Protein AF-0000000084706681 (afdb_homodimer)

Foldseek 3Di:
DVVVVLLVLLLVLLVVLLVLLVVQLVLQVQLLVQLLVVQVVLCVVVVPDDPLRLNVLCVVLSVQLNVLSVLSNVLSVPSDSVPLCPVLVSNVVSQVSNVVSLVVSLVSQVVSCVVVVPPPPPPPDPCSGSSVSSVVSCVVRHPGCLVSVVSSVSSCDSSVVDPDCDVVNVVVNCVSCVVVCVVVVVVVVVVVVVVPVVD/DVVVVLLVLLLVLLVVLLVLLVVQLVLQVQLLVQLLVVQVVLCVVVVPDDPLRLNVLCVVLSVQLNVLSVLSNVLSVPSDSVSLCPVLVSNVVSLVSNVVSLVVSLVSQVVSCVVCVPPPPPPPDPCSGSNVSSVVSCVVRHPGCLVSVVSSVSSCDSNVVDPDCDVVNVVVNCVSCVVVCVVVVVVVVVVVVVVPVVD

Solvent-accessible surface area (backbone atoms only — not comparable to full-atom values): 20755 Å² total; per-residue (Å²): 121,71,70,60,54,45,49,52,51,34,40,52,34,48,54,51,35,34,53,36,30,43,48,46,26,49,29,47,48,51,18,51,53,33,38,53,53,25,32,50,43,49,19,59,69,66,68,39,55,74,93,63,15,54,47,63,74,38,44,67,52,51,51,51,26,51,52,28,31,50,46,28,36,49,51,32,73,64,60,50,78,86,37,83,66,68,53,61,63,56,55,49,48,33,51,36,47,28,50,49,36,53,54,45,46,52,52,51,24,47,51,48,39,66,77,50,55,69,68,67,50,97,77,66,49,60,79,73,38,52,44,40,50,52,52,42,28,38,41,72,43,33,70,59,59,54,70,43,53,51,35,53,50,51,34,31,49,53,68,58,74,40,68,77,68,46,74,58,50,43,40,56,42,34,39,64,39,42,49,60,53,52,55,57,57,58,52,48,54,58,52,54,61,61,60,58,71,73,108,119,71,70,61,56,47,47,54,52,32,40,52,35,47,52,50,34,34,53,37,31,44,49,45,25,50,29,49,50,51,19,52,53,33,40,52,52,26,31,50,42,49,19,60,69,66,68,38,55,72,93,64,14,53,46,64,72,40,43,66,54,52,53,51,26,50,52,29,32,50,46,28,37,50,51,32,72,64,60,55,74,74,54,86,64,68,51,63,64,57,55,48,49,32,52,36,47,29,51,49,35,54,54,45,46,52,52,51,23,48,52,48,41,66,75,50,55,70,67,67,49,96,78,67,49,60,81,72,37,52,43,39,49,53,52,42,29,36,40,72,42,34,71,60,58,54,68,43,54,51,36,53,51,51,34,31,48,53,68,58,73,41,68,75,69,48,74,59,51,44,41,54,43,34,39,63,38,42,47,59,52,53,53,58,58,58,54,49,54,56,54,53,60,62,60,58,72,74,108

Nearest PDB structures (foldseek):
  3o1h-assembly1_A  TM=2.317E-01  e=1.584E+00  Vibrio parahaemolyticus
  3o1h-assembly1_A  TM=2.968E-01  e=1.774E+00  Vibrio parahaemolyticus
  4tql-assembly2_B  TM=2.679E-01  e=3.619E+00  synthetic construct

pLDDT: mean 76.23, std 22.4, range [23.12, 97.81]

Structure (mmCIF, N/CA/C/O backbone):
data_AF-0000000084706681-model_v1
#
loop_
_entity.id
_entity.type
_entity.pdbx_description
1 polymer 'Uncharacterized protein'
#
loop_
_atom_site.group_PDB
_atom_site.id
_atom_site.type_symbol
_atom_site.label_atom_id
_atom_site.label_alt_id
_atom_site.label_comp_id
_atom_site.label_asym_id
_atom_site.label_entity_id
_atom_site.label_seq_id
_atom_site.pdbx_PDB_ins_code
_atom_site.Cartn_x
_atom_site.Cartn_y
_atom_site.Cartn_z
_atom_site.occupancy
_atom_site.B_iso_or_equiv
_atom_site.auth_seq_id
_atom_site.auth_comp_id
_atom_site.auth_asym_id
_atom_site.auth_atom_id
_atom_site.pdbx_PDB_model_num
ATOM 1 N N . MET A 1 1 ? 9.305 -46.062 0.516 1 35.84 1 MET A N 1
ATOM 2 C CA . MET A 1 1 ? 9.391 -45.156 1.652 1 35.84 1 MET A CA 1
ATOM 3 C C . MET A 1 1 ? 9.508 -43.688 1.183 1 35.84 1 MET A C 1
ATOM 5 O O . MET A 1 1 ? 9.156 -42.781 1.916 1 35.84 1 MET A O 1
ATOM 9 N N . GLY A 1 2 ? 10.109 -43.312 0.008 1 41.91 2 GLY A N 1
ATOM 10 C CA . GLY A 1 2 ? 10.398 -42.031 -0.61 1 41.91 2 GLY A CA 1
ATOM 11 C C . GLY A 1 2 ? 9.156 -41.312 -1.104 1 41.91 2 GLY A C 1
ATOM 12 O O . GLY A 1 2 ? 9.047 -40.094 -0.995 1 41.91 2 GLY A O 1
ATOM 13 N N . LYS A 1 3 ? 8.234 -42.094 -1.686 1 51.38 3 LYS A N 1
ATOM 14 C CA . LYS A 1 3 ? 7.02 -41.562 -2.275 1 51.38 3 LYS A CA 1
ATOM 15 C C . LYS A 1 3 ? 6.09 -41 -1.2 1 51.38 3 LYS A C 1
ATOM 17 O O . LYS A 1 3 ? 5.457 -39.938 -1.398 1 51.38 3 LYS A O 1
ATOM 22 N N . SER A 1 4 ? 6.008 -41.75 0.007 1 52.41 4 SER A N 1
ATOM 23 C CA . SER A 1 4 ? 5.105 -41.375 1.102 1 52.41 4 SER A CA 1
ATOM 24 C C . SER A 1 4 ? 5.512 -40.062 1.747 1 52.41 4 SER A C 1
ATOM 26 O O . SER A 1 4 ? 4.652 -39.25 2.086 1 52.41 4 SER A O 1
ATOM 28 N N . PHE A 1 5 ? 6.836 -39.75 1.913 1 51.56 5 PHE A N 1
ATOM 29 C CA . PHE A 1 5 ? 7.359 -38.531 2.508 1 51.56 5 PHE A CA 1
ATOM 30 C C . PHE A 1 5 ? 7.043 -37.312 1.632 1 51.56 5 PHE A C 1
ATOM 32 O O . PHE A 1 5 ? 6.688 -36.25 2.139 1 51.56 5 PHE A O 1
ATOM 39 N N . ASN A 1 6 ? 6.969 -37.656 0.35 1 66.75 6 ASN A N 1
ATOM 40 C CA . ASN A 1 6 ? 6.691 -36.594 -0.593 1 66.75 6 ASN A CA 1
ATOM 41 C C . ASN A 1 6 ? 5.227 -36.156 -0.534 1 66.75 6 ASN A C 1
ATOM 43 O O . ASN A 1 6 ? 4.926 -34.969 -0.576 1 66.75 6 ASN A O 1
ATOM 47 N N . ASN A 1 7 ? 4.477 -37.219 -0.027 1 77.81 7 ASN A N 1
ATOM 48 C CA . ASN A 1 7 ? 3.053 -36.906 0.03 1 77.81 7 ASN A CA 1
ATOM 49 C C . ASN A 1 7 ? 2.707 -36.094 1.284 1 77.81 7 ASN A C 1
ATOM 51 O O . ASN A 1 7 ? 1.889 -35.188 1.233 1 77.81 7 ASN A O 1
ATOM 55 N N . ALA A 1 8 ? 3.467 -36.469 2.346 1 81.06 8 ALA A N 1
ATOM 56 C CA . ALA A 1 8 ? 3.201 -35.75 3.598 1 81.06 8 ALA A CA 1
ATOM 57 C C . ALA A 1 8 ? 3.639 -34.312 3.51 1 81.06 8 ALA A C 1
ATOM 59 O O . ALA A 1 8 ? 2.961 -33.406 4.027 1 81.06 8 ALA A O 1
ATOM 60 N N . VAL A 1 9 ? 4.719 -34.094 2.916 1 83.94 9 VAL A N 1
ATOM 61 C CA . VAL A 1 9 ? 5.234 -32.75 2.752 1 83.94 9 VAL A CA 1
ATOM 62 C C . VAL A 1 9 ? 4.293 -31.938 1.856 1 83.94 9 VAL A C 1
ATOM 64 O O . VAL A 1 9 ? 3.988 -30.781 2.148 1 83.94 9 VAL A O 1
ATOM 67 N N . VAL A 1 10 ? 3.865 -32.562 0.892 1 84.06 10 VAL A N 1
ATOM 68 C CA . VAL A 1 10 ? 2.951 -31.906 -0.032 1 84.06 10 VAL A CA 1
ATOM 69 C C . VAL A 1 10 ? 1.656 -31.547 0.693 1 84.06 10 VAL A C 1
ATOM 71 O O . VAL A 1 10 ? 1.162 -30.422 0.567 1 84.06 10 VAL A O 1
ATOM 74 N N . GLU A 1 11 ? 1.207 -32.469 1.479 1 85.75 11 GLU A N 1
ATOM 75 C CA . GLU A 1 11 ? -0.027 -32.219 2.217 1 85.75 11 GLU A CA 1
ATOM 76 C C . GLU A 1 11 ? 0.144 -31.078 3.203 1 85.75 11 GLU A C 1
ATOM 78 O O . GLU A 1 11 ? -0.771 -30.266 3.391 1 85.75 11 GLU A O 1
ATOM 83 N N . GLN A 1 12 ? 1.211 -31.016 3.793 1 88.81 12 GLN A N 1
ATOM 84 C CA . GLN A 1 12 ? 1.494 -29.938 4.73 1 88.81 12 GLN A CA 1
ATOM 85 C C . GLN A 1 12 ? 1.525 -28.578 4.023 1 88.81 12 GLN A C 1
ATOM 87 O O . GLN A 1 12 ? 0.963 -27.594 4.52 1 88.81 12 GLN A O 1
ATOM 92 N N . GLU A 1 13 ? 2.139 -28.547 2.9 1 89.94 13 GLU A N 1
ATOM 93 C CA . GLU A 1 13 ? 2.24 -27.297 2.16 1 89.94 13 GLU A CA 1
ATOM 94 C C . GLU A 1 13 ? 0.878 -26.859 1.634 1 89.94 13 GLU A C 1
ATOM 96 O O . GLU A 1 13 ? 0.584 -25.656 1.586 1 89.94 13 GLU A O 1
ATOM 101 N N . ILE A 1 14 ? 0.117 -27.766 1.335 1 89 14 ILE A N 1
ATOM 102 C CA . ILE A 1 14 ? -1.22 -27.453 0.838 1 89 14 ILE A CA 1
ATOM 103 C C . ILE A 1 14 ? -2.078 -26.906 1.975 1 89 14 ILE A C 1
ATOM 105 O O . ILE A 1 14 ? -2.861 -25.969 1.774 1 89 14 ILE A O 1
ATOM 109 N N . THR A 1 15 ? -1.912 -27.5 3.135 1 90.5 15 THR A N 1
ATOM 110 C CA . THR A 1 15 ? -2.637 -27 4.297 1 90.5 15 THR A CA 1
ATOM 111 C C . THR A 1 15 ? -2.254 -25.562 4.602 1 90.5 15 THR A C 1
ATOM 113 O O . THR A 1 15 ? -3.121 -24.719 4.867 1 90.5 15 THR A O 1
ATOM 116 N N . LYS A 1 16 ? -1.016 -25.25 4.516 1 91.88 16 LYS A N 1
ATOM 117 C CA . LYS A 1 16 ? -0.546 -23.891 4.727 1 91.88 16 LYS A CA 1
ATOM 118 C C . LYS A 1 16 ? -1.095 -22.938 3.66 1 91.88 16 LYS A C 1
ATOM 120 O O . LYS A 1 16 ? -1.438 -21.797 3.953 1 91.88 16 LYS A O 1
ATOM 125 N N . LEU A 1 17 ? -1.112 -23.438 2.459 1 93.56 17 LEU A N 1
ATOM 126 C CA . LEU A 1 17 ? -1.637 -22.641 1.365 1 93.56 17 LEU A CA 1
ATOM 127 C C . LEU A 1 17 ? -3.098 -22.266 1.609 1 93.56 17 LEU A C 1
ATOM 129 O O . LEU A 1 17 ? -3.488 -21.109 1.452 1 93.56 17 LEU A O 1
ATOM 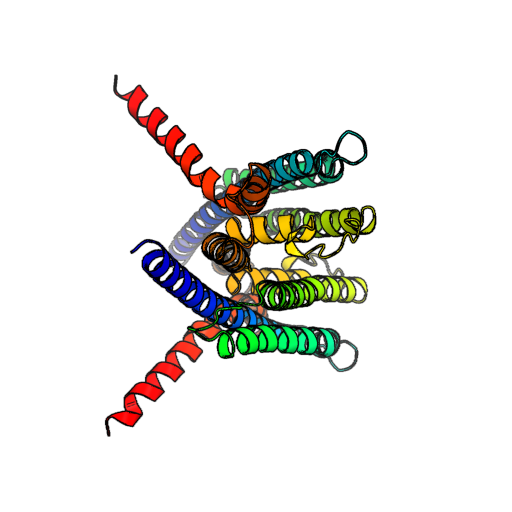133 N N . ARG A 1 18 ? -3.85 -23.25 2.02 1 92.88 18 ARG A N 1
ATOM 134 C CA . ARG A 1 18 ? -5.258 -23 2.316 1 92.88 18 ARG A CA 1
ATOM 135 C C . ARG A 1 18 ? -5.41 -21.953 3.416 1 92.88 18 ARG A C 1
ATOM 137 O O . ARG A 1 18 ? -6.219 -21.031 3.297 1 92.88 18 ARG A O 1
ATOM 144 N N . ALA A 1 19 ? -4.625 -22.078 4.422 1 94.56 19 ALA A N 1
ATOM 145 C CA . ALA A 1 19 ? -4.672 -21.125 5.527 1 94.56 19 ALA A CA 1
ATOM 146 C C . ALA A 1 19 ? -4.305 -19.719 5.059 1 94.56 19 ALA A C 1
ATOM 148 O O . ALA A 1 19 ? -4.941 -18.734 5.453 1 94.56 19 ALA A O 1
ATOM 149 N N . GLN A 1 20 ? -3.314 -19.641 4.203 1 94.5 20 GLN A N 1
ATOM 150 C CA . GLN A 1 20 ? -2.871 -18.344 3.709 1 94.5 20 GLN A CA 1
ATOM 151 C C . GLN A 1 20 ? -3.918 -17.719 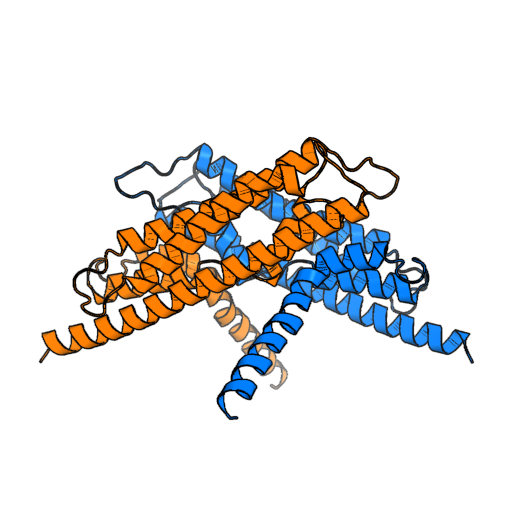2.789 1 94.5 20 GLN A C 1
ATOM 153 O O . GLN A 1 20 ? -4.09 -16.5 2.775 1 94.5 20 GLN A O 1
ATOM 158 N N . LEU A 1 21 ? -4.52 -18.562 2.029 1 95.62 21 LEU A N 1
ATOM 159 C CA . LEU A 1 21 ? -5.598 -18.078 1.176 1 95.62 21 LEU A CA 1
ATOM 160 C C . LEU A 1 21 ? -6.723 -17.469 2.012 1 95.62 21 LEU A C 1
ATOM 162 O O . LEU A 1 21 ? -7.199 -16.375 1.722 1 95.62 21 LEU A O 1
ATOM 166 N N . TYR A 1 22 ? -7.125 -18.156 3.039 1 96.06 22 TYR A N 1
ATOM 167 C CA . TYR A 1 22 ? -8.18 -17.656 3.916 1 96.06 22 TYR A CA 1
ATOM 168 C C . TYR A 1 22 ? -7.754 -16.359 4.598 1 96.06 22 TYR A C 1
ATOM 170 O O . TYR A 1 22 ? -8.523 -15.398 4.656 1 96.06 22 TYR A O 1
ATOM 178 N N . GLN A 1 23 ? -6.551 -16.375 5.062 1 96 23 GLN A N 1
ATOM 179 C CA . GLN A 1 23 ? -6.055 -15.188 5.754 1 96 23 GLN A CA 1
ATOM 180 C C . GLN A 1 23 ? -5.98 -13.992 4.812 1 96 23 GLN A C 1
ATOM 182 O O . GLN A 1 23 ? -6.387 -12.883 5.176 1 96 23 GLN A O 1
ATOM 187 N N . SER A 1 24 ? -5.441 -14.211 3.617 1 95.81 24 SER A N 1
ATOM 188 C CA . SER A 1 24 ? -5.352 -13.133 2.635 1 95.81 24 SER A CA 1
ATOM 189 C C . SER A 1 24 ? -6.734 -12.609 2.27 1 95.81 24 SER A C 1
ATOM 191 O O . SER A 1 24 ? -6.934 -11.398 2.156 1 95.81 24 SER A O 1
ATOM 193 N N . ALA A 1 25 ? -7.637 -13.523 2.066 1 96.69 25 ALA A N 1
ATOM 194 C CA . ALA A 1 25 ? -9.008 -13.117 1.749 1 96.69 25 ALA A CA 1
ATOM 195 C C . ALA A 1 25 ? -9.617 -12.32 2.893 1 96.69 25 ALA A C 1
ATOM 197 O O . ALA A 1 25 ? -10.266 -11.297 2.664 1 96.69 25 ALA A O 1
ATOM 198 N N . HIS A 1 26 ? -9.414 -12.805 4.098 1 96.19 26 HIS A N 1
ATOM 199 C CA . HIS A 1 26 ? -9.953 -12.133 5.273 1 96.19 26 HIS A CA 1
ATOM 200 C C . HIS A 1 26 ? -9.383 -10.727 5.414 1 96.19 26 HIS A C 1
ATOM 202 O O . HIS A 1 26 ? -10.133 -9.766 5.59 1 96.19 26 HIS A O 1
ATOM 208 N N . ASP A 1 27 ? -8.078 -10.609 5.332 1 95.38 27 ASP A N 1
ATOM 209 C CA . ASP A 1 27 ? -7.43 -9.305 5.453 1 95.38 27 ASP A CA 1
ATOM 210 C C . ASP A 1 27 ? -7.918 -8.352 4.367 1 95.38 27 ASP A C 1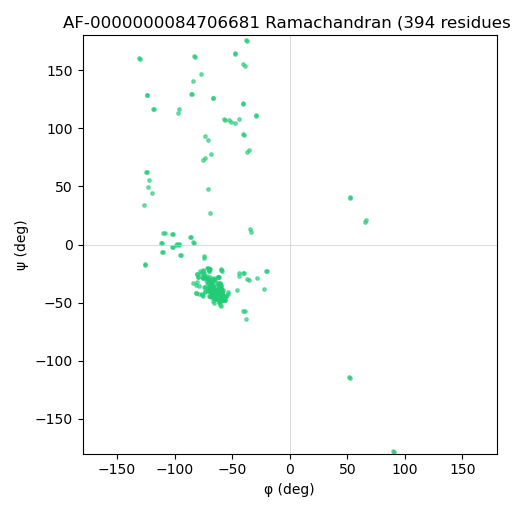
ATOM 212 O O . ASP A 1 27 ? -8.203 -7.184 4.641 1 95.38 27 ASP A O 1
ATOM 216 N N . ALA A 1 28 ? -7.977 -8.836 3.143 1 96.44 28 ALA A N 1
ATOM 217 C CA . ALA A 1 28 ? -8.422 -8 2.025 1 96.44 28 ALA A CA 1
ATOM 218 C C . ALA A 1 28 ? -9.867 -7.547 2.221 1 96.44 28 ALA A C 1
ATOM 220 O O . ALA A 1 28 ? -10.195 -6.391 1.963 1 96.44 28 ALA A O 1
ATOM 221 N N . MET A 1 29 ? -10.695 -8.453 2.711 1 97 29 MET A N 1
ATOM 222 C CA . MET A 1 29 ? -12.094 -8.094 2.934 1 97 29 MET A CA 1
ATOM 223 C C . MET A 1 29 ? -12.219 -7.055 4.043 1 97 29 MET A C 1
ATOM 225 O O . MET A 1 29 ? -13.031 -6.133 3.949 1 97 29 MET A O 1
ATOM 229 N N . THR A 1 30 ? -11.445 -7.219 5.07 1 95.38 30 THR A N 1
ATOM 230 C CA . THR A 1 30 ? -11.438 -6.25 6.16 1 95.38 30 THR A CA 1
ATOM 231 C C . THR A 1 30 ? -11.016 -4.871 5.656 1 95.38 30 THR A C 1
ATOM 233 O O . THR A 1 30 ? -11.602 -3.859 6.047 1 95.38 30 THR A O 1
ATOM 236 N N . TYR A 1 31 ? -10.023 -4.875 4.812 1 95.62 31 TYR A N 1
ATOM 237 C CA . TYR A 1 31 ? -9.602 -3.637 4.172 1 95.62 31 TYR A CA 1
ATOM 238 C C . TYR A 1 31 ? -10.742 -3.018 3.371 1 95.62 31 TYR A C 1
ATOM 240 O O . TYR A 1 31 ? -11.016 -1.822 3.494 1 95.62 31 TYR A O 1
ATOM 248 N N . LEU A 1 32 ? -11.422 -3.773 2.586 1 97.38 32 LEU A N 1
ATOM 249 C CA . LEU A 1 32 ? -12.484 -3.254 1.737 1 97.38 32 LEU A CA 1
ATOM 250 C C . LEU A 1 32 ? -13.633 -2.709 2.578 1 97.38 32 LEU A C 1
ATOM 252 O O . LEU A 1 32 ? -14.211 -1.667 2.252 1 97.38 32 LEU A O 1
ATOM 256 N N . ASP A 1 33 ? -13.953 -3.379 3.621 1 95.69 33 ASP A N 1
ATOM 257 C CA . ASP A 1 33 ? -15 -2.908 4.52 1 95.69 33 ASP A CA 1
ATOM 258 C C . ASP A 1 33 ? -14.602 -1.595 5.191 1 95.69 33 ASP A C 1
ATOM 260 O O . ASP A 1 33 ? -15.406 -0.664 5.273 1 95.69 33 ASP A O 1
ATOM 264 N N . ALA A 1 34 ? -13.383 -1.569 5.645 1 93.19 34 ALA A N 1
ATOM 265 C CA . ALA A 1 34 ? -12.875 -0.343 6.25 1 93.19 34 ALA A CA 1
ATOM 266 C C . ALA A 1 34 ? -12.898 0.815 5.258 1 93.19 34 ALA A C 1
ATOM 268 O O . ALA A 1 34 ? -13.266 1.937 5.613 1 93.19 34 ALA A O 1
ATOM 269 N N . LEU A 1 35 ? -12.461 0.541 4.047 1 95.88 35 LEU A N 1
ATOM 270 C CA . LEU A 1 35 ? -12.445 1.571 3.012 1 95.88 35 LEU A CA 1
ATOM 271 C C . LEU A 1 35 ? -13.852 2.082 2.734 1 95.88 35 LEU A C 1
ATOM 273 O O . LEU A 1 35 ? -14.07 3.293 2.66 1 95.88 35 LEU A O 1
ATOM 277 N N . LYS A 1 36 ? -14.766 1.206 2.59 1 95.38 36 LYS A N 1
ATOM 278 C CA . LYS A 1 36 ? -16.141 1.603 2.346 1 95.38 36 LYS A CA 1
ATOM 279 C C . LYS A 1 36 ? -16.656 2.525 3.447 1 95.38 36 LYS A C 1
ATOM 281 O O . LYS A 1 36 ? -17.281 3.553 3.166 1 95.38 36 LYS A O 1
ATOM 286 N N . HIS A 1 37 ? -16.406 2.184 4.641 1 93.69 37 HIS A N 1
ATOM 287 C CA . HIS A 1 37 ? -16.797 3.021 5.766 1 93.69 37 HIS A CA 1
ATOM 288 C C . HIS A 1 37 ? -16.125 4.387 5.703 1 93.69 37 HIS A C 1
ATOM 290 O O . HIS A 1 37 ? -16.766 5.406 5.992 1 93.69 37 HIS A O 1
ATOM 296 N N . GLY A 1 38 ? -14.875 4.32 5.363 1 91.25 38 GLY A N 1
ATOM 297 C CA . GLY A 1 38 ? -14.148 5.574 5.223 1 91.25 38 GLY A CA 1
ATOM 298 C C . GLY A 1 38 ? -14.711 6.477 4.141 1 91.25 38 GLY A C 1
ATOM 299 O O . GLY A 1 38 ? -14.758 7.695 4.305 1 91.25 38 GLY A O 1
ATOM 300 N N . LEU A 1 39 ? -15.125 5.898 3.08 1 94.19 39 LEU A N 1
ATOM 301 C CA . LEU A 1 39 ? -15.703 6.668 1.981 1 94.19 39 LEU A CA 1
ATOM 302 C C . LEU A 1 39 ? -17.031 7.297 2.395 1 94.19 39 LEU A C 1
ATOM 304 O O . LEU A 1 39 ? -17.297 8.453 2.07 1 94.19 39 LEU A O 1
ATOM 308 N N . VAL A 1 40 ? -17.797 6.586 3.1 1 92.31 40 VAL A N 1
ATOM 309 C CA . VAL A 1 40 ? -19.062 7.105 3.604 1 92.31 40 VAL A CA 1
ATOM 310 C C . VAL A 1 40 ? -18.797 8.281 4.547 1 92.31 40 VAL A C 1
ATOM 312 O O . VAL A 1 40 ? -19.469 9.32 4.453 1 92.31 40 VAL A O 1
ATOM 315 N N . ALA A 1 41 ? -17.859 8.102 5.41 1 88.62 41 ALA A N 1
ATOM 316 C CA . ALA A 1 41 ? -17.5 9.172 6.332 1 88.62 41 ALA A CA 1
ATOM 317 C C . ALA A 1 41 ? -17 10.406 5.574 1 88.62 41 ALA A C 1
ATOM 319 O O . ALA A 1 41 ? -17.297 11.539 5.953 1 88.62 41 ALA A O 1
ATOM 320 N N . TYR A 1 42 ? -16.203 10.133 4.566 1 87.12 42 TYR A N 1
ATOM 321 C CA . TYR A 1 42 ? -15.703 11.211 3.723 1 87.12 42 TYR A CA 1
ATOM 322 C C . TYR A 1 42 ? -16.844 11.992 3.098 1 87.12 42 TYR A C 1
ATOM 324 O O . TYR A 1 42 ? -16.844 13.227 3.115 1 87.12 42 TYR A O 1
ATOM 332 N N . ASP A 1 43 ? -17.812 11.367 2.572 1 90.19 43 ASP A N 1
ATOM 333 C CA . ASP A 1 43 ? -18.984 12 1.991 1 90.19 43 ASP A CA 1
ATOM 334 C C . ASP A 1 43 ? -19.719 12.852 3.027 1 90.19 43 ASP A C 1
ATOM 336 O O . ASP A 1 43 ? -20.125 13.977 2.736 1 90.19 43 ASP A O 1
ATOM 340 N N . ARG A 1 44 ? -19.859 12.344 4.16 1 85.94 44 ARG A N 1
ATOM 341 C CA . ARG A 1 44 ? -20.547 13.055 5.23 1 85.94 44 ARG A CA 1
ATOM 342 C C . ARG A 1 44 ? -19.781 14.305 5.648 1 85.94 44 ARG A C 1
ATOM 344 O O . ARG A 1 44 ? -20.375 15.375 5.789 1 85.94 44 ARG A O 1
ATOM 351 N N . LEU A 1 45 ? -18.562 14.125 5.797 1 82.06 45 LEU A N 1
ATOM 352 C CA . LEU A 1 45 ? -17.703 15.227 6.23 1 82.06 45 LEU A CA 1
ATOM 353 C C . LEU A 1 45 ? -17.75 16.375 5.238 1 82.06 45 LEU A C 1
ATOM 355 O O . LEU A 1 45 ? -17.766 17.547 5.637 1 82.06 45 LEU A O 1
ATOM 359 N N . HIS A 1 46 ? -17.75 16.031 4.023 1 83.62 46 HIS A N 1
ATOM 360 C CA . HIS A 1 46 ? -17.656 17.062 2.99 1 83.62 46 HIS A CA 1
ATOM 361 C C . HIS A 1 46 ? -19.016 17.344 2.365 1 83.62 46 HIS A C 1
ATOM 363 O O . HIS A 1 46 ? -19.125 18.078 1.379 1 83.62 46 HIS A O 1
ATOM 369 N N . HIS A 1 47 ? -20.031 16.766 2.977 1 86.25 47 HIS A N 1
ATOM 370 C CA . HIS A 1 47 ? -21.406 16.969 2.557 1 86.25 47 HIS A CA 1
ATOM 371 C C . HIS A 1 47 ? -21.578 16.688 1.065 1 86.25 47 HIS A C 1
ATOM 373 O O . HIS A 1 47 ? -22.188 17.484 0.347 1 86.25 47 HIS A O 1
ATOM 379 N N . LEU A 1 48 ? -20.891 15.625 0.669 1 86.62 48 LEU A N 1
ATOM 380 C CA . LEU A 1 48 ? -20.984 15.234 -0.732 1 86.62 48 LEU A CA 1
ATOM 381 C C . LEU A 1 48 ? -22.188 14.344 -0.972 1 86.62 48 LEU A C 1
ATOM 383 O O . LEU A 1 48 ? -22.453 13.414 -0.199 1 86.62 48 LEU A O 1
ATOM 387 N N . HIS A 1 49 ? -22.938 14.766 -2.008 1 85.31 49 HIS A N 1
ATOM 388 C CA . HIS A 1 49 ? -24.141 14 -2.322 1 85.31 49 HIS A CA 1
ATOM 389 C C . HIS A 1 49 ? -24.203 13.656 -3.807 1 85.31 49 HIS A C 1
ATOM 391 O O . HIS A 1 49 ? -23.531 14.297 -4.625 1 85.31 49 HIS A O 1
ATOM 397 N N . HIS A 1 50 ? -24.969 12.656 -4.133 1 82.56 50 HIS A N 1
ATOM 398 C CA . HIS A 1 50 ? -25.312 12.219 -5.48 1 82.56 50 HIS A CA 1
ATOM 399 C C . HIS A 1 50 ? -24.062 12 -6.328 1 82.56 50 HIS A C 1
ATOM 401 O O . HIS A 1 50 ? -23.203 11.195 -5.973 1 82.56 50 HIS A O 1
ATOM 407 N N . SER A 1 51 ? -23.953 12.883 -7.395 1 76.88 51 SER A N 1
ATOM 408 C CA . SER A 1 51 ? -22.906 12.641 -8.391 1 76.88 51 SER A CA 1
ATOM 409 C C . SER A 1 51 ? -21.531 13.008 -7.852 1 76.88 51 SER A C 1
ATOM 411 O O . SER A 1 51 ? -20.516 12.578 -8.398 1 76.88 51 SER A O 1
ATOM 413 N N . LYS A 1 52 ? -21.453 13.648 -6.715 1 84.19 52 LYS A N 1
ATOM 414 C CA . LYS A 1 52 ? -20.156 14.039 -6.18 1 84.19 52 LYS A CA 1
ATOM 415 C C . LYS A 1 52 ? -19.719 13.102 -5.059 1 84.19 52 LYS A C 1
ATOM 417 O O . LYS A 1 52 ? -18.609 13.219 -4.547 1 84.19 52 LYS A O 1
ATOM 422 N N . SER A 1 53 ? -20.594 12.188 -4.77 1 91.5 53 SER A N 1
ATOM 423 C CA . SER A 1 53 ? -20.312 11.234 -3.701 1 91.5 53 SER A CA 1
ATOM 424 C C . SER A 1 53 ? -19.156 10.32 -4.074 1 91.5 53 SER A C 1
ATOM 426 O O . SER A 1 53 ? -19.188 9.633 -5.098 1 91.5 53 SER A O 1
ATOM 428 N N . VAL A 1 54 ? -18.188 10.312 -3.18 1 94.31 54 VAL A N 1
ATOM 429 C CA . VAL A 1 54 ? -17.047 9.43 -3.42 1 94.31 54 VAL A CA 1
ATOM 430 C C . VAL A 1 54 ? -17.484 7.973 -3.314 1 94.31 54 VAL A C 1
ATOM 4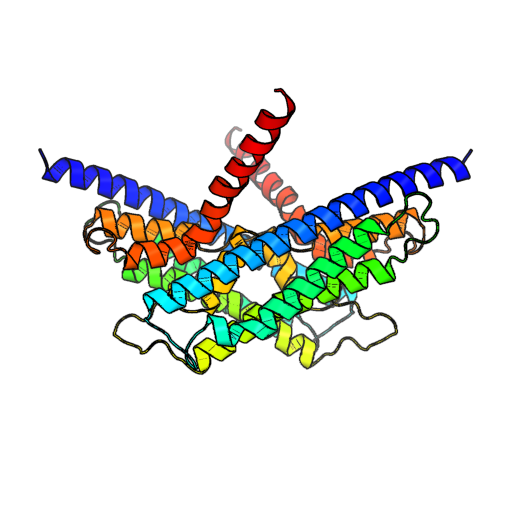32 O O . VAL A 1 54 ? -16.969 7.109 -4.027 1 94.31 54 VAL A O 1
ATOM 435 N N . THR A 1 55 ? -18.469 7.68 -2.451 1 94.5 55 THR A N 1
ATOM 436 C CA . THR A 1 55 ? -18.984 6.324 -2.299 1 94.5 55 THR A CA 1
ATOM 437 C C . THR A 1 55 ? -19.578 5.824 -3.613 1 94.5 55 THR A C 1
ATOM 439 O O . THR A 1 55 ? -19.328 4.688 -4.02 1 94.5 55 THR A O 1
ATOM 442 N N . VAL A 1 56 ? -20.328 6.688 -4.227 1 94.88 56 VAL A N 1
ATOM 443 C CA . VAL A 1 56 ? -20.938 6.316 -5.5 1 94.88 56 VAL A CA 1
ATOM 444 C C . VAL A 1 56 ? -19.844 6.129 -6.555 1 94.88 56 VAL A C 1
ATOM 446 O O . VAL A 1 56 ? -19.875 5.168 -7.324 1 94.88 56 VAL A O 1
ATOM 449 N N . PHE A 1 57 ? -18.844 7.02 -6.586 1 94.88 57 PHE A N 1
ATOM 450 C CA . PHE A 1 57 ? -17.75 6.973 -7.551 1 94.88 57 PHE A CA 1
ATOM 451 C C . PHE A 1 57 ? -16.953 5.68 -7.414 1 94.88 57 PHE A C 1
ATOM 453 O O . PHE A 1 57 ? -16.453 5.148 -8.406 1 94.88 57 PHE A O 1
ATOM 460 N N . PHE A 1 58 ? -16.922 5.066 -6.184 1 96.25 58 PHE A N 1
ATOM 461 C CA . PHE A 1 58 ? -16.109 3.896 -5.871 1 96.25 58 PHE A CA 1
ATOM 462 C C . PHE A 1 58 ? -16.938 2.617 -6.023 1 96.25 58 PHE A C 1
ATOM 464 O O . PHE A 1 58 ? -16.391 1.514 -5.945 1 96.25 58 PHE A O 1
ATOM 471 N N . SER A 1 59 ? -18.219 2.672 -6.207 1 95.69 59 SER A N 1
ATOM 472 C CA . SER A 1 59 ? -19.125 1.542 -6.066 1 95.69 59 SER A CA 1
ATOM 473 C C . SER A 1 59 ? -18.719 0.38 -6.961 1 95.69 59 SER A C 1
ATOM 475 O O . SER A 1 59 ? -18.547 -0.748 -6.488 1 95.69 59 SER A O 1
ATOM 477 N N . ASP A 1 60 ? -18.438 0.668 -8.25 1 95.62 60 ASP A N 1
ATOM 478 C CA . ASP A 1 60 ? -18.062 -0.39 -9.18 1 95.62 60 ASP A CA 1
ATOM 479 C C . ASP A 1 60 ? -16.719 -1.011 -8.797 1 95.62 60 ASP A C 1
ATOM 481 O O . ASP A 1 60 ? -16.562 -2.232 -8.828 1 95.62 60 ASP A O 1
ATOM 485 N N . GLY A 1 61 ? -15.758 -0.132 -8.492 1 96.38 61 GLY A N 1
ATOM 486 C CA . GLY A 1 61 ? -14.453 -0.627 -8.094 1 96.38 61 GLY A CA 1
ATOM 487 C C . GLY A 1 61 ? -14.5 -1.495 -6.848 1 96.38 61 GLY A C 1
ATOM 488 O O . GLY A 1 61 ? -13.836 -2.535 -6.785 1 96.38 61 GLY A O 1
ATOM 489 N N . LEU A 1 62 ? -15.281 -1.111 -5.863 1 97.56 62 LEU A N 1
ATOM 490 C CA . LEU A 1 62 ? -15.406 -1.865 -4.621 1 97.56 62 LEU A CA 1
ATOM 491 C C . LEU A 1 62 ? -16.078 -3.207 -4.863 1 97.56 62 LEU A C 1
ATOM 493 O O . LEU A 1 62 ? -15.672 -4.227 -4.309 1 97.56 62 LEU A O 1
ATOM 497 N N . ASP A 1 63 ? -17.109 -3.238 -5.672 1 97.44 63 ASP A N 1
ATOM 498 C CA . ASP A 1 63 ? -17.812 -4.484 -5.98 1 97.44 63 ASP A CA 1
ATOM 499 C C . ASP A 1 63 ? -16.891 -5.461 -6.707 1 97.44 63 ASP A C 1
ATOM 501 O O . ASP A 1 63 ? -16.828 -6.645 -6.363 1 97.44 63 ASP A O 1
ATOM 505 N N . HIS A 1 64 ? -16.141 -4.934 -7.668 1 97.19 64 HIS A N 1
ATOM 506 C CA . HIS A 1 64 ? -15.195 -5.777 -8.383 1 97.19 64 HIS A CA 1
ATOM 507 C C . HIS A 1 64 ? -14.141 -6.344 -7.445 1 97.19 64 HIS A C 1
ATOM 509 O O . HIS A 1 64 ? -13.781 -7.52 -7.539 1 97.19 64 HIS A O 1
ATOM 515 N N . ALA A 1 65 ? -13.656 -5.496 -6.59 1 97.81 65 ALA A N 1
ATOM 516 C CA . ALA A 1 65 ? -12.656 -5.945 -5.633 1 97.81 65 ALA A CA 1
ATOM 517 C C . ALA A 1 65 ? -13.219 -7.008 -4.699 1 97.81 65 ALA A C 1
ATOM 519 O O . ALA A 1 65 ? -12.578 -8.023 -4.438 1 97.81 65 ALA A O 1
ATOM 520 N N . LYS A 1 66 ? -14.398 -6.801 -4.203 1 97.81 66 LYS A N 1
ATOM 521 C CA . LYS A 1 66 ? -15.039 -7.766 -3.314 1 97.81 66 LYS A CA 1
ATOM 522 C C . LYS A 1 66 ? -15.227 -9.109 -4.004 1 97.81 66 LYS A C 1
ATOM 524 O O . LYS A 1 66 ? -14.992 -10.164 -3.406 1 97.81 66 LYS A O 1
ATOM 529 N N . ASP A 1 67 ? -15.633 -9.102 -5.238 1 97.75 67 ASP A N 1
ATOM 530 C CA . ASP A 1 67 ? -15.828 -10.344 -5.992 1 97.75 67 ASP A CA 1
ATOM 531 C C . ASP A 1 67 ? -14.508 -11.094 -6.152 1 97.75 67 ASP A C 1
ATOM 533 O O . ASP A 1 67 ? -14.469 -12.32 -6.016 1 97.75 67 ASP A O 1
ATOM 537 N N . ALA A 1 68 ? -13.484 -10.336 -6.484 1 96.88 68 ALA A N 1
ATOM 538 C CA . ALA A 1 68 ? -12.188 -10.977 -6.633 1 96.88 68 ALA A CA 1
ATOM 539 C C . ALA A 1 68 ? -11.727 -11.602 -5.316 1 96.88 68 ALA A C 1
ATOM 541 O O . ALA A 1 68 ? -11.141 -12.688 -5.309 1 96.88 68 ALA A O 1
ATOM 542 N N . VAL A 1 69 ? -11.961 -10.969 -4.188 1 97.5 69 VAL A N 1
ATOM 543 C CA . VAL A 1 69 ? -11.57 -11.477 -2.877 1 97.5 69 VAL A CA 1
ATOM 544 C C . VAL A 1 69 ? -12.406 -12.703 -2.531 1 97.5 69 VAL A C 1
ATOM 546 O O . VAL A 1 69 ? -11.891 -13.68 -1.973 1 97.5 69 VAL A O 1
ATOM 549 N N . LYS A 1 70 ? -13.68 -12.719 -2.834 1 97.06 70 LYS A N 1
ATOM 550 C CA . LYS A 1 70 ? -14.523 -13.891 -2.648 1 97.06 70 LYS A CA 1
ATOM 551 C C . LYS A 1 70 ? -14 -15.078 -3.453 1 97.06 70 LYS A C 1
ATOM 553 O O . LYS A 1 70 ? -14.07 -16.219 -3.002 1 97.06 70 LYS A O 1
ATOM 558 N N . ALA A 1 71 ? -13.508 -14.742 -4.641 1 95.31 71 ALA A N 1
ATOM 559 C CA . ALA A 1 71 ? -12.938 -15.805 -5.465 1 95.31 71 ALA A CA 1
ATOM 560 C C . ALA A 1 71 ? -11.727 -16.438 -4.777 1 95.31 71 ALA A C 1
ATOM 562 O O . ALA A 1 71 ? -11.516 -17.656 -4.879 1 95.31 71 ALA A O 1
ATOM 563 N N . LEU A 1 72 ? -10.914 -15.617 -4.098 1 94.62 72 LEU A N 1
ATOM 564 C CA . LEU A 1 72 ? -9.797 -16.141 -3.324 1 94.62 72 LEU A CA 1
ATOM 565 C C . LEU A 1 72 ? -10.281 -17.141 -2.275 1 94.62 72 LEU A C 1
ATOM 567 O O . LEU A 1 72 ? -9.695 -18.219 -2.125 1 94.62 72 LEU A O 1
ATOM 571 N N . LYS A 1 73 ? -11.273 -16.766 -1.562 1 94.38 73 LYS A N 1
ATOM 572 C CA . LYS A 1 73 ? -11.852 -17.641 -0.541 1 94.38 73 LYS A CA 1
ATOM 573 C C . LYS A 1 73 ? -12.406 -18.922 -1.158 1 94.38 73 LYS A C 1
ATOM 575 O O . LYS A 1 73 ? -12.258 -20 -0.594 1 94.38 73 LYS A O 1
ATOM 580 N N . HIS A 1 74 ? -13.039 -18.781 -2.279 1 93.56 74 HIS A N 1
ATOM 581 C CA . HIS A 1 74 ? -13.602 -19.938 -2.979 1 93.56 74 HIS A CA 1
ATOM 582 C C . HIS A 1 74 ? -12.516 -20.938 -3.352 1 93.56 74 HIS A C 1
ATOM 584 O O . HIS A 1 74 ? -12.703 -22.156 -3.197 1 93.56 74 HIS A O 1
ATOM 590 N N . VAL A 1 75 ? -11.422 -20.406 -3.873 1 92 75 VAL A N 1
ATOM 591 C CA . VAL A 1 75 ? -10.297 -21.281 -4.215 1 92 75 VAL A CA 1
ATOM 592 C C . VAL A 1 75 ? -9.82 -22.016 -2.965 1 92 75 VAL A C 1
ATOM 594 O O . VAL A 1 75 ? -9.523 -23.203 -3.016 1 92 75 VAL A O 1
ATOM 597 N N . ALA A 1 76 ? -9.734 -21.312 -1.828 1 90.94 76 ALA A N 1
ATOM 598 C CA . ALA A 1 76 ? -9.328 -21.938 -0.571 1 90.94 76 ALA A CA 1
ATOM 599 C C . ALA A 1 76 ? -10.25 -23.094 -0.201 1 90.94 76 ALA A C 1
ATOM 601 O O . ALA A 1 76 ? -9.797 -24.141 0.254 1 90.94 76 ALA A O 1
ATOM 602 N N . ASP A 1 77 ? -11.531 -22.938 -0.43 1 90.19 77 ASP A N 1
ATOM 603 C CA . ASP A 1 77 ? -12.547 -23.922 -0.079 1 90.19 77 ASP A CA 1
ATOM 604 C C . ASP A 1 77 ? -12.445 -25.156 -0.977 1 90.19 77 ASP A C 1
ATOM 606 O O . ASP A 1 77 ? -12.875 -26.25 -0.594 1 90.19 77 ASP A O 1
ATOM 610 N N . HIS A 1 78 ? -11.844 -25 -2.098 1 87 78 HIS A N 1
ATOM 611 C CA . HIS A 1 78 ? -11.875 -26.094 -3.057 1 87 78 HIS A CA 1
ATOM 612 C C . HIS A 1 78 ? -10.5 -26.75 -3.201 1 87 78 HIS A C 1
ATOM 614 O O . HIS A 1 78 ? -10.328 -27.672 -3.988 1 87 78 HIS A O 1
ATOM 620 N N . ILE A 1 79 ? -9.555 -26.078 -2.506 1 80.5 79 ILE A N 1
ATOM 621 C CA . ILE A 1 79 ? -8.258 -26.75 -2.475 1 80.5 79 ILE A CA 1
ATOM 622 C C . ILE A 1 79 ? -8.328 -27.953 -1.542 1 80.5 79 ILE A C 1
ATOM 624 O O . ILE A 1 79 ? -8.766 -27.828 -0.395 1 80.5 79 ILE A O 1
ATOM 628 N N . HIS A 1 80 ? -8.625 -29.188 -2.021 1 65.56 80 HIS A N 1
ATOM 629 C CA . HIS A 1 80 ? -8.719 -30.391 -1.205 1 65.56 80 HIS A CA 1
ATOM 630 C C . HIS A 1 80 ? -7.344 -31.016 -0.978 1 65.56 80 HIS A C 1
ATOM 632 O O . HIS A 1 80 ? -6.422 -30.797 -1.765 1 65.56 80 HIS A O 1
ATOM 638 N N . LYS A 1 81 ? -7.172 -31.516 0.296 1 55.19 81 LYS A N 1
ATOM 639 C CA . LYS A 1 81 ? -5.98 -32.25 0.711 1 55.19 81 LYS A CA 1
ATOM 640 C C . LYS A 1 81 ? -5.52 -33.219 -0.384 1 55.19 81 LYS A C 1
ATOM 642 O O . LYS A 1 81 ? -4.316 -33.406 -0.583 1 55.19 81 LYS A O 1
ATOM 647 N N . ASP A 1 82 ? -6.406 -34.094 -0.776 1 49.72 82 ASP A N 1
ATOM 648 C CA . ASP A 1 82 ? -5.953 -35.094 -1.742 1 49.72 82 ASP A CA 1
ATOM 649 C C . ASP A 1 82 ? -5.672 -34.438 -3.102 1 49.72 82 ASP A C 1
ATOM 651 O O . ASP A 1 82 ? -5.953 -35.031 -4.145 1 49.72 82 ASP A O 1
ATOM 655 N N . ALA A 1 83 ? -5.355 -33.25 -2.949 1 50.59 83 ALA A N 1
ATOM 656 C CA . ALA A 1 83 ? -5.316 -32.406 -4.141 1 50.59 83 ALA A CA 1
ATOM 657 C C . ALA A 1 83 ? -4.129 -32.781 -5.027 1 50.59 83 ALA A C 1
ATOM 659 O O . ALA A 1 83 ? -3.02 -32.281 -4.824 1 50.59 83 ALA A O 1
ATOM 660 N N . ARG A 1 84 ? -3.941 -33.969 -5.277 1 52.97 84 ARG A N 1
ATOM 661 C CA . ARG A 1 84 ? -2.93 -34.281 -6.281 1 52.97 84 ARG A CA 1
ATOM 662 C C . ARG A 1 84 ? -2.693 -33.094 -7.215 1 52.97 84 ARG A C 1
ATOM 664 O O . ARG A 1 84 ? -1.577 -32.906 -7.695 1 52.97 84 ARG A O 1
ATOM 671 N N . ALA A 1 85 ? -3.832 -32.344 -7.574 1 54.75 85 ALA A N 1
ATOM 672 C CA . ALA A 1 85 ? -3.518 -31.375 -8.617 1 54.75 85 ALA A CA 1
ATOM 673 C C . ALA A 1 85 ? -3.846 -29.953 -8.172 1 54.75 85 ALA A C 1
ATOM 675 O O . ALA A 1 85 ? -4.969 -29.469 -8.352 1 54.75 85 ALA A O 1
ATOM 676 N N . ILE A 1 86 ? -3.258 -29.531 -6.988 1 61 86 ILE A N 1
ATOM 677 C CA . ILE A 1 86 ? -3.369 -28.078 -6.824 1 61 86 ILE A CA 1
ATOM 678 C C . ILE A 1 86 ? -3.041 -27.375 -8.141 1 61 86 ILE A C 1
ATOM 680 O O . ILE A 1 86 ? -2.002 -27.641 -8.75 1 61 86 ILE A O 1
ATOM 684 N N . ASP A 1 87 ? -4.191 -26.875 -8.672 1 74.5 87 ASP A N 1
ATOM 685 C CA . ASP A 1 87 ? -3.887 -26.062 -9.844 1 74.5 87 ASP A CA 1
ATOM 686 C C . ASP A 1 87 ? -3.268 -24.719 -9.438 1 74.5 87 ASP A C 1
ATOM 688 O O . ASP A 1 87 ? -3.982 -23.75 -9.203 1 74.5 87 ASP A O 1
ATOM 692 N N . SER A 1 88 ? -1.99 -24.875 -9.031 1 77.69 88 SER A N 1
ATOM 693 C CA . SER A 1 88 ? -1.232 -23.703 -8.625 1 77.69 88 SER A CA 1
ATOM 694 C C . SER A 1 88 ? -1.519 -22.516 -9.555 1 77.69 88 SER A C 1
ATOM 696 O O . SER A 1 88 ? -1.486 -21.359 -9.117 1 77.69 88 SER A O 1
ATOM 698 N N . ILE A 1 89 ? -1.925 -22.812 -10.719 1 78.94 89 ILE A N 1
ATOM 699 C CA . ILE A 1 89 ? -2.207 -21.766 -11.695 1 78.94 89 ILE A CA 1
ATOM 700 C C . ILE A 1 89 ? -3.508 -21.062 -11.32 1 78.94 89 ILE A C 1
ATOM 702 O O . ILE A 1 89 ? -3.59 -19.828 -11.383 1 78.94 89 ILE A O 1
ATOM 706 N N . THR A 1 90 ? -4.434 -21.922 -10.898 1 85.19 90 THR A N 1
ATOM 707 C CA . THR A 1 90 ? -5.715 -21.359 -10.5 1 85.19 90 THR A CA 1
ATOM 708 C C . THR A 1 90 ? -5.555 -20.469 -9.266 1 85.19 90 THR A C 1
ATOM 710 O O . THR A 1 90 ? -6.125 -19.375 -9.195 1 85.19 90 THR A O 1
ATOM 713 N N . VAL A 1 91 ? -4.797 -20.969 -8.32 1 89.31 91 VAL A N 1
ATOM 714 C CA . VAL A 1 91 ? -4.559 -20.219 -7.098 1 89.31 91 VAL A CA 1
ATOM 715 C C . VAL A 1 91 ? -3.852 -18.906 -7.426 1 89.31 91 VAL A C 1
ATOM 717 O O . VAL A 1 91 ? -4.254 -17.844 -6.953 1 89.31 91 VAL A O 1
ATOM 720 N N . ARG A 1 92 ? -2.916 -18.969 -8.219 1 87.44 92 ARG A N 1
ATOM 721 C CA . ARG A 1 92 ? -2.152 -17.797 -8.602 1 87.44 92 ARG A CA 1
ATOM 722 C C . ARG A 1 92 ? -3.033 -16.781 -9.336 1 87.44 92 ARG A C 1
ATOM 724 O O . ARG A 1 92 ? -2.961 -15.586 -9.086 1 87.44 92 ARG A O 1
ATOM 731 N N . ARG A 1 93 ? -3.84 -17.266 -10.18 1 88.06 93 ARG A N 1
ATOM 732 C CA . ARG A 1 93 ? -4.727 -16.391 -10.945 1 88.06 93 ARG A CA 1
ATOM 733 C C . ARG A 1 93 ? -5.684 -15.641 -10.023 1 88.06 93 ARG A C 1
ATOM 735 O O . ARG A 1 93 ? -5.922 -14.445 -10.195 1 88.06 93 ARG A O 1
ATOM 742 N N . ALA A 1 94 ? -6.207 -16.406 -9.094 1 92.75 94 ALA A N 1
ATOM 743 C CA . ALA A 1 94 ? -7.117 -15.781 -8.141 1 92.75 94 ALA A CA 1
ATOM 744 C C . ALA A 1 94 ? -6.398 -14.695 -7.336 1 92.75 94 ALA A C 1
ATOM 746 O O . ALA A 1 94 ? -6.941 -13.609 -7.125 1 92.75 94 ALA A O 1
ATOM 747 N N . MET A 1 95 ? -5.199 -14.969 -6.891 1 93.19 95 MET A N 1
ATOM 748 C CA . MET A 1 95 ? -4.398 -14 -6.148 1 93.19 95 MET A CA 1
ATOM 749 C C . MET A 1 95 ? -4.129 -12.75 -6.988 1 93.19 95 MET A C 1
ATOM 751 O O . MET A 1 95 ? -4.277 -11.625 -6.508 1 93.19 95 MET A O 1
ATOM 755 N N . GLU A 1 96 ? -3.775 -12.945 -8.227 1 91 96 GLU A N 1
ATOM 756 C CA . GLU A 1 96 ? -3.426 -11.844 -9.117 1 91 96 GLU A CA 1
ATOM 757 C C . GLU A 1 96 ? -4.648 -10.984 -9.43 1 91 96 GLU A C 1
ATOM 759 O O . GLU A 1 96 ? -4.547 -9.758 -9.492 1 91 96 GLU A O 1
ATOM 764 N N . GLN A 1 97 ? -5.734 -11.68 -9.602 1 92.62 97 GLN A N 1
ATOM 765 C CA . GLN A 1 97 ? -6.961 -10.922 -9.836 1 92.62 97 GLN A CA 1
ATOM 766 C C . GLN A 1 97 ? -7.32 -10.062 -8.625 1 92.62 97 GLN A C 1
ATOM 768 O O . GLN A 1 97 ? -7.695 -8.898 -8.781 1 92.62 97 GLN A O 1
ATOM 773 N N . ALA A 1 98 ? -7.18 -10.648 -7.449 1 94.94 98 ALA A N 1
ATOM 774 C CA . ALA A 1 98 ? -7.434 -9.875 -6.234 1 94.94 98 ALA A CA 1
ATOM 775 C C . ALA A 1 98 ? -6.453 -8.719 -6.105 1 94.94 98 ALA A C 1
ATOM 777 O O . ALA A 1 98 ? -6.852 -7.594 -5.777 1 94.94 98 ALA A O 1
ATOM 778 N N . PHE A 1 99 ? -5.258 -8.961 -6.406 1 94.06 99 PHE A N 1
ATOM 779 C CA . PHE A 1 99 ? -4.242 -7.918 -6.348 1 94.06 99 PHE A CA 1
ATOM 780 C C . PHE A 1 99 ? -4.59 -6.77 -7.289 1 94.06 99 PHE A C 1
ATOM 782 O O . PHE A 1 99 ? -4.586 -5.605 -6.887 1 94.06 99 PHE A O 1
ATOM 789 N N . ASN A 1 100 ? -4.922 -7.086 -8.508 1 91.69 100 ASN A N 1
ATOM 790 C CA . ASN A 1 100 ? -5.191 -6.074 -9.523 1 91.69 100 ASN A CA 1
ATOM 791 C C . ASN A 1 100 ? -6.402 -5.219 -9.156 1 91.69 100 ASN A C 1
ATOM 793 O O . ASN A 1 100 ? -6.375 -3.996 -9.305 1 91.69 100 ASN A O 1
ATOM 797 N N . THR A 1 101 ? -7.406 -5.891 -8.727 1 95.19 101 THR A N 1
ATOM 798 C CA . THR A 1 101 ? -8.617 -5.141 -8.406 1 95.19 101 THR A CA 1
ATOM 799 C C . THR A 1 101 ? -8.391 -4.223 -7.211 1 95.19 101 THR A C 1
ATOM 801 O O . THR A 1 101 ? -8.938 -3.119 -7.152 1 95.19 101 THR A O 1
ATOM 804 N N . LEU A 1 102 ? -7.578 -4.652 -6.211 1 94.94 102 LEU A N 1
ATOM 805 C CA . LEU A 1 102 ? -7.246 -3.791 -5.082 1 94.94 102 LEU A CA 1
ATOM 806 C C . LEU A 1 102 ? -6.371 -2.623 -5.531 1 94.94 102 LEU A C 1
ATOM 808 O O . LEU A 1 102 ? -6.559 -1.492 -5.078 1 94.94 102 LEU A O 1
ATOM 812 N N . ALA A 1 103 ? -5.438 -2.875 -6.398 1 91.25 103 ALA A N 1
ATOM 813 C CA . ALA A 1 103 ? -4.59 -1.824 -6.953 1 91.25 103 ALA A CA 1
ATOM 814 C C . ALA A 1 103 ? -5.414 -0.807 -7.734 1 91.25 103 ALA A C 1
ATOM 816 O O . ALA A 1 103 ? -5.117 0.391 -7.711 1 91.25 103 ALA A O 1
ATOM 817 N N . ASP A 1 104 ? -6.402 -1.257 -8.398 1 93.06 104 ASP A N 1
ATOM 818 C CA . ASP A 1 104 ? -7.262 -0.387 -9.203 1 93.06 104 ASP A CA 1
ATOM 819 C C . ASP A 1 104 ? -7.977 0.637 -8.328 1 93.06 104 ASP A C 1
ATOM 821 O O . ASP A 1 104 ? -8.328 1.722 -8.789 1 93.06 104 ASP A O 1
ATOM 825 N N . LEU A 1 105 ? -8.195 0.27 -7.066 1 95.88 105 LEU A N 1
ATOM 826 C CA . LEU A 1 105 ? -8.867 1.215 -6.18 1 95.88 105 LEU A CA 1
ATOM 827 C C . LEU A 1 105 ? -8.031 2.479 -6 1 95.88 105 LEU A C 1
ATOM 829 O O . LEU A 1 105 ? -8.578 3.57 -5.824 1 95.88 105 LEU A O 1
ATOM 833 N N . HIS A 1 106 ? -6.73 2.352 -6.023 1 93.12 106 HIS A N 1
ATOM 834 C CA . HIS A 1 106 ? -5.867 3.527 -5.973 1 93.12 106 HIS A CA 1
ATOM 835 C C . HIS A 1 106 ? -6.031 4.383 -7.227 1 93.12 106 HIS A C 1
ATOM 837 O O . HIS A 1 106 ? -6.016 5.613 -7.148 1 93.12 106 HIS A O 1
ATOM 843 N N . LYS A 1 107 ? -6.164 3.717 -8.281 1 90.38 107 LYS A N 1
ATOM 844 C CA . LYS A 1 107 ? -6.383 4.449 -9.523 1 90.38 107 LYS A CA 1
ATOM 845 C C . LYS A 1 107 ? -7.707 5.207 -9.5 1 90.38 107 LYS A C 1
ATOM 847 O O . LYS A 1 107 ? -7.789 6.34 -9.977 1 90.38 107 LYS A O 1
ATOM 852 N N . VAL A 1 108 ? -8.695 4.594 -8.977 1 94.56 108 VAL A N 1
ATOM 853 C CA . VAL A 1 108 ? -10 5.238 -8.836 1 94.56 108 VAL A CA 1
ATOM 854 C C . VAL A 1 108 ? -9.875 6.469 -7.938 1 94.56 108 VAL A C 1
ATOM 856 O O . VAL A 1 108 ? -10.422 7.527 -8.25 1 94.56 108 VAL A O 1
ATOM 859 N N . ALA A 1 109 ? -9.164 6.289 -6.828 1 94.12 109 ALA A N 1
ATOM 860 C CA . ALA A 1 109 ? -8.953 7.41 -5.914 1 94.12 109 ALA A CA 1
ATOM 861 C C . ALA A 1 109 ? -8.266 8.57 -6.621 1 94.12 109 ALA A C 1
ATOM 863 O O . ALA A 1 109 ? -8.672 9.727 -6.465 1 94.12 109 ALA A O 1
ATOM 864 N N . ASN A 1 110 ? -7.242 8.258 -7.379 1 90.88 110 ASN A N 1
ATOM 865 C CA . ASN A 1 110 ? -6.523 9.281 -8.125 1 90.88 110 ASN A CA 1
ATOM 866 C C . ASN A 1 110 ? -7.434 9.992 -9.125 1 90.88 110 ASN A C 1
ATOM 868 O O . ASN A 1 110 ? -7.379 11.211 -9.258 1 90.88 110 ASN A O 1
ATOM 872 N N . ALA A 1 111 ? -8.242 9.242 -9.805 1 91.25 111 ALA A N 1
ATOM 873 C CA . ALA A 1 111 ? -9.18 9.82 -10.766 1 91.25 111 ALA A CA 1
ATOM 874 C C . ALA A 1 111 ? -10.164 10.758 -10.07 1 91.25 111 ALA A C 1
ATOM 876 O O . ALA A 1 111 ? -10.422 11.867 -10.547 1 91.25 111 ALA A O 1
ATOM 877 N N . TYR A 1 112 ? -10.688 10.344 -8.961 1 92.94 112 TYR A N 1
ATOM 878 C CA . TYR A 1 112 ? -11.625 11.188 -8.219 1 92.94 112 TYR A CA 1
ATOM 879 C C . TYR A 1 112 ? -10.969 12.5 -7.805 1 92.94 112 TYR A C 1
ATOM 881 O O . TYR A 1 112 ? -11.531 13.578 -8.016 1 92.94 112 TYR A O 1
ATOM 889 N N . ASP A 1 113 ? -9.844 12.359 -7.184 1 90.31 113 ASP A N 1
ATOM 890 C CA . ASP A 1 113 ? -9.148 13.539 -6.68 1 90.31 113 ASP A CA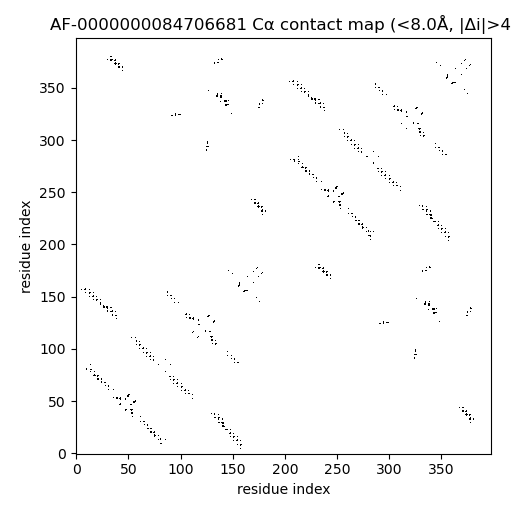 1
ATOM 891 C C . ASP A 1 113 ? -8.789 14.492 -7.816 1 90.31 113 ASP A C 1
ATOM 893 O O . ASP A 1 113 ? -8.781 15.711 -7.637 1 90.31 113 ASP A O 1
ATOM 897 N N . THR A 1 114 ? -8.5 13.93 -8.93 1 88.19 114 THR A N 1
ATOM 898 C CA . THR A 1 114 ? -8.188 14.75 -10.102 1 88.19 114 THR A CA 1
ATOM 899 C C . THR A 1 114 ? -9.43 15.484 -10.594 1 88.19 114 THR A C 1
ATOM 901 O O . THR A 1 114 ? -9.359 16.656 -10.961 1 88.19 114 THR A O 1
ATOM 904 N N . GLU A 1 115 ? -10.523 14.875 -10.57 1 88.88 115 GLU A N 1
ATOM 905 C CA . GLU A 1 115 ? -11.773 15.453 -11.047 1 88.88 115 GLU A CA 1
ATOM 906 C C . GLU A 1 115 ? -12.383 16.391 -10.016 1 88.88 115 GLU A C 1
ATOM 908 O O . GLU A 1 115 ? -13.188 17.266 -10.359 1 88.88 115 GLU A O 1
ATOM 913 N N . HIS A 1 116 ? -12.078 16.109 -8.75 1 84.88 116 HIS A N 1
ATOM 914 C CA . HIS A 1 116 ? -12.625 16.906 -7.652 1 84.88 116 HIS A CA 1
ATOM 915 C C . HIS A 1 116 ? -11.516 17.469 -6.773 1 84.88 116 HIS A C 1
ATOM 917 O O . HIS A 1 116 ? -11.398 17.109 -5.602 1 84.88 116 HIS A O 1
ATOM 923 N N . PRO A 1 117 ? -10.773 18.25 -7.434 1 75.5 117 PRO A N 1
ATOM 924 C CA . PRO A 1 117 ? -9.672 18.766 -6.629 1 75.5 117 PRO A CA 1
ATOM 925 C C . PRO A 1 117 ? -10.148 19.484 -5.367 1 75.5 117 PRO A C 1
ATOM 927 O O . PRO A 1 117 ? -11.195 20.141 -5.379 1 75.5 117 PRO A O 1
ATOM 930 N N . THR A 1 118 ? -9.938 18.859 -4.234 1 60.62 118 THR A N 1
ATOM 931 C CA . THR A 1 118 ? -10.273 19.516 -2.982 1 60.62 118 THR A CA 1
ATOM 932 C C . THR A 1 118 ? -9.906 21 -3.041 1 60.62 118 THR A C 1
ATOM 934 O O . THR A 1 118 ? -8.836 21.359 -3.533 1 60.62 118 THR A O 1
ATOM 937 N N . THR A 1 119 ? -10.945 21.781 -3.41 1 51.78 119 THR A N 1
ATOM 938 C CA . THR A 1 119 ? -10.766 23.234 -3.432 1 51.78 119 THR A CA 1
ATOM 939 C C . THR A 1 119 ? -9.727 23.672 -2.402 1 51.78 119 THR A C 1
ATOM 941 O O . THR A 1 119 ? -9.688 23.141 -1.289 1 51.78 119 THR A O 1
ATOM 944 N N . ALA A 1 120 ? -8.672 24.078 -3.057 1 44.78 120 ALA A N 1
ATOM 945 C CA . ALA A 1 120 ? -7.547 24.734 -2.396 1 44.78 120 ALA A CA 1
ATOM 946 C C . ALA A 1 120 ? -8.023 25.594 -1.228 1 44.78 120 ALA A C 1
ATOM 948 O O . ALA A 1 120 ? -8.414 26.75 -1.416 1 44.78 120 ALA A O 1
ATOM 949 N N . GLY A 1 121 ? -9.211 25.5 -0.756 1 40.84 121 GLY A N 1
ATOM 950 C CA . GLY A 1 121 ? -8.891 26.516 0.232 1 40.84 121 GLY A CA 1
ATOM 951 C C . GLY A 1 121 ? -7.48 26.406 0.773 1 40.84 121 GLY A C 1
ATOM 952 O O . GLY A 1 121 ? -6.723 25.531 0.358 1 40.84 121 GLY A O 1
ATOM 953 N N . LYS A 1 122 ? -7.012 27.328 1.633 1 46.75 122 LYS A N 1
ATOM 954 C CA . LYS A 1 122 ? -5.641 27.656 2.01 1 46.75 122 LYS A CA 1
ATOM 955 C C . LYS A 1 122 ? -4.777 26.406 2.125 1 46.75 122 LYS A C 1
ATOM 957 O O . LYS A 1 122 ? -3.613 26.406 1.723 1 46.75 122 LYS A O 1
ATOM 962 N N . TYR A 1 123 ? -5.004 25.328 2.934 1 44.94 123 TYR A N 1
ATOM 963 C CA . TYR A 1 123 ? -4.027 24.281 3.182 1 44.94 123 TYR A CA 1
ATOM 964 C C . TYR A 1 123 ? -4.586 22.906 2.805 1 44.94 123 TYR A C 1
ATOM 966 O O . TYR A 1 123 ? -5.289 22.281 3.598 1 44.94 123 TYR A O 1
ATOM 974 N N . VAL A 1 124 ? -5.195 22.719 1.54 1 50.34 124 VAL A N 1
ATOM 975 C CA . VAL A 1 124 ? -5.605 21.375 1.165 1 50.34 124 VAL A CA 1
ATOM 976 C C . VAL A 1 124 ? -4.469 20.391 1.438 1 50.34 124 VAL A C 1
ATOM 978 O O . VAL A 1 124 ? -3.369 20.547 0.902 1 50.34 124 VAL A O 1
ATOM 981 N N . THR A 1 125 ? -4.559 19.562 2.523 1 69.25 125 THR A N 1
ATOM 982 C CA . THR A 1 125 ? -3.49 18.688 3.004 1 69.25 125 THR A CA 1
ATOM 983 C C . THR A 1 125 ? -3.678 17.266 2.48 1 69.25 125 THR A C 1
ATOM 985 O O . THR A 1 125 ? -4.801 16.844 2.201 1 69.25 125 THR A O 1
ATOM 988 N N . THR A 1 126 ? -2.717 16.797 1.578 1 71.44 126 THR A N 1
ATOM 989 C CA . THR A 1 126 ? -2.658 15.43 1.062 1 71.44 126 THR A CA 1
ATOM 990 C C . THR A 1 126 ? -3.416 14.469 1.976 1 71.44 126 THR A C 1
ATOM 992 O O . THR A 1 126 ? -4.059 13.531 1.502 1 71.44 126 THR A O 1
ATOM 995 N N . SER A 1 127 ? -3.551 14.883 3.188 1 71.94 127 SER A N 1
ATOM 996 C CA . SER A 1 127 ? -4.188 14 4.156 1 71.94 127 SER A CA 1
ATOM 997 C C . SER A 1 127 ? -5.711 14.102 4.078 1 71.94 127 SER A C 1
ATOM 999 O O . SER A 1 127 ? -6.422 13.305 4.699 1 71.94 127 SER A O 1
ATOM 1001 N N . GLU A 1 128 ? -6.211 14.93 3.154 1 75 128 GLU A N 1
ATOM 1002 C CA . GLU A 1 128 ? -7.652 15.07 2.973 1 75 128 GLU A CA 1
ATOM 1003 C C . GLU A 1 128 ? -8.102 14.477 1.643 1 75 128 GLU A C 1
ATOM 1005 O O . GLU A 1 128 ? -9.289 14.516 1.307 1 75 128 GLU A O 1
ATOM 1010 N N . THR A 1 129 ? -7.223 13.945 0.905 1 85.81 129 THR A N 1
ATOM 1011 C CA . THR A 1 129 ? -7.57 13.383 -0.393 1 85.81 129 THR A CA 1
ATOM 1012 C C . THR A 1 129 ? -8.125 11.969 -0.237 1 85.81 129 THR A C 1
ATOM 1014 O O . THR A 1 129 ? -7.934 11.328 0.802 1 85.81 129 THR A O 1
ATOM 1017 N N . VAL A 1 130 ? -8.797 11.555 -1.279 1 91.69 130 VAL A N 1
ATOM 1018 C CA . VAL A 1 130 ? -9.32 10.195 -1.293 1 91.69 130 VAL A CA 1
ATOM 1019 C C . VAL A 1 130 ? -8.172 9.195 -1.453 1 91.69 130 VAL A C 1
ATOM 1021 O O . VAL A 1 130 ? -8.203 8.109 -0.884 1 91.69 130 VAL A O 1
ATOM 1024 N N . GLU A 1 131 ? -7.148 9.586 -2.189 1 91.56 131 GLU A N 1
ATOM 1025 C CA . GLU A 1 131 ? -5.961 8.742 -2.312 1 91.56 131 GLU A CA 1
ATOM 1026 C C . GLU A 1 131 ? -5.34 8.461 -0.948 1 91.56 131 GLU A C 1
ATOM 1028 O O . GLU A 1 131 ? -4.918 7.332 -0.675 1 91.56 131 GLU A O 1
ATOM 1033 N N . TRP A 1 132 ? -5.285 9.461 -0.135 1 89.75 132 TRP A N 1
ATOM 1034 C CA . TRP A 1 132 ? -4.793 9.273 1.228 1 89.75 132 TRP A CA 1
ATOM 1035 C C . TRP A 1 132 ? -5.66 8.273 1.983 1 89.75 132 TRP A C 1
ATOM 1037 O O . TRP A 1 132 ? -5.141 7.363 2.637 1 89.75 132 TRP A O 1
ATOM 1047 N N . LEU A 1 133 ? -6.938 8.422 1.861 1 90.62 133 LEU A N 1
ATOM 1048 C CA . LEU A 1 133 ? -7.887 7.543 2.539 1 90.62 133 LEU A CA 1
ATOM 1049 C C . LEU A 1 133 ? -7.691 6.094 2.102 1 90.62 133 LEU A C 1
ATOM 1051 O O . LEU A 1 133 ? -7.637 5.191 2.939 1 90.62 133 LEU A O 1
ATOM 1055 N N . VAL A 1 134 ? -7.543 5.875 0.816 1 93.81 134 VAL A N 1
ATOM 1056 C CA . VAL A 1 134 ? -7.348 4.531 0.281 1 93.81 134 VAL A CA 1
ATOM 1057 C C . VAL A 1 134 ? -6.027 3.959 0.798 1 93.81 134 VAL A C 1
ATOM 1059 O O . VAL A 1 134 ? -5.988 2.83 1.293 1 93.81 134 VAL A O 1
ATOM 1062 N N . SER A 1 135 ? -4.996 4.73 0.743 1 91.19 135 SER A N 1
ATOM 1063 C CA . SER A 1 135 ? -3.668 4.27 1.136 1 91.19 135 SER A CA 1
ATOM 1064 C C . SER A 1 135 ? -3.613 3.947 2.625 1 91.19 135 SER A C 1
ATOM 1066 O O . SER A 1 135 ? -3.08 2.908 3.02 1 91.19 135 SER A O 1
ATOM 1068 N N . THR A 1 136 ? -4.184 4.77 3.447 1 87.81 136 THR A N 1
ATOM 1069 C CA . THR A 1 136 ? -4.09 4.57 4.891 1 87.81 136 THR A CA 1
ATOM 1070 C C . THR A 1 136 ? -4.984 3.416 5.336 1 87.81 136 THR A C 1
ATOM 1072 O O . THR A 1 136 ? -4.637 2.684 6.266 1 87.81 136 THR A O 1
ATOM 1075 N N . SER A 1 137 ? -6.121 3.303 4.699 1 90.38 137 SER A N 1
ATOM 1076 C CA . SER A 1 137 ? -6.973 2.158 4.996 1 90.38 137 SER A CA 1
ATOM 1077 C C . SER A 1 137 ? -6.281 0.846 4.645 1 90.38 137 SER A C 1
ATOM 1079 O O . SER A 1 137 ? -6.352 -0.124 5.402 1 90.38 137 SER A O 1
ATOM 1081 N N . ARG A 1 138 ? -5.68 0.866 3.504 1 93.19 138 ARG A N 1
ATOM 1082 C CA . ARG A 1 138 ? -4.949 -0.321 3.066 1 93.19 138 ARG A CA 1
ATOM 1083 C C . ARG A 1 138 ? -3.82 -0.656 4.035 1 93.19 138 ARG A C 1
ATOM 1085 O O . ARG A 1 138 ? -3.686 -1.802 4.469 1 93.19 138 ARG A O 1
ATOM 1092 N N . ASP A 1 139 ? -3.051 0.304 4.414 1 87.81 139 ASP A N 1
ATOM 1093 C CA . ASP A 1 139 ? -1.907 0.102 5.297 1 87.81 139 ASP A CA 1
ATOM 1094 C C . ASP A 1 139 ? -2.35 -0.456 6.648 1 87.81 139 ASP A C 1
ATOM 1096 O O . ASP A 1 139 ? -1.646 -1.271 7.25 1 87.81 139 ASP A O 1
ATOM 1100 N N . ALA A 1 140 ? -3.459 -0.076 7.059 1 86 140 ALA A N 1
ATOM 1101 C CA . ALA A 1 140 ? -3.928 -0.424 8.398 1 86 140 ALA A CA 1
ATOM 1102 C C . ALA A 1 140 ? -4.492 -1.841 8.43 1 86 140 ALA A C 1
ATOM 1104 O O . ALA A 1 140 ? -4.453 -2.508 9.469 1 86 140 ALA A O 1
ATOM 1105 N N . LYS A 1 141 ? -4.926 -2.281 7.305 1 88.88 141 LYS A N 1
ATOM 1106 C CA . LYS A 1 141 ? -5.777 -3.461 7.414 1 88.88 141 LYS A CA 1
ATOM 1107 C C . LYS A 1 141 ? -5.258 -4.598 6.535 1 88.88 141 LYS A C 1
ATOM 1109 O O . LYS A 1 141 ? -5.676 -5.746 6.688 1 88.88 141 LYS A O 1
ATOM 1114 N N . PHE A 1 142 ? -4.453 -4.316 5.633 1 90.25 142 PHE A N 1
ATOM 1115 C CA . PHE A 1 142 ? -4.055 -5.301 4.637 1 90.25 142 PHE A CA 1
ATOM 1116 C C . PHE A 1 142 ? -2.539 -5.473 4.617 1 90.25 142 PHE A C 1
ATOM 1118 O O . PHE A 1 142 ? -1.8 -4.496 4.469 1 90.25 142 PHE A O 1
ATOM 1125 N N . THR A 1 143 ? -2.057 -6.727 4.703 1 86.19 143 THR A N 1
ATOM 1126 C CA . THR A 1 143 ? -0.626 -7.004 4.801 1 86.19 143 THR A CA 1
ATOM 1127 C C . THR A 1 143 ? -0.055 -7.379 3.436 1 86.19 143 THR A C 1
ATOM 1129 O O . THR A 1 143 ? 1.145 -7.633 3.309 1 86.19 143 THR A O 1
ATOM 1132 N N . GLY A 1 144 ? -0.912 -7.387 2.465 1 88.75 144 GLY A N 1
ATOM 1133 C CA . GLY A 1 144 ? -0.436 -7.703 1.129 1 88.75 144 GLY A CA 1
ATOM 1134 C C . GLY A 1 144 ? -0.5 -9.188 0.808 1 88.75 144 GLY A C 1
ATOM 1135 O O . GLY A 1 144 ? -0.965 -9.984 1.624 1 88.75 144 GLY A O 1
ATOM 1136 N N . PHE A 1 145 ? -0.042 -9.578 -0.42 1 91.81 145 PHE A N 1
ATOM 1137 C CA . PHE A 1 145 ? -0.179 -10.945 -0.911 1 91.81 145 PHE A CA 1
ATOM 1138 C C . PHE A 1 145 ? 1.173 -11.648 -0.933 1 91.81 145 PHE A C 1
ATOM 1140 O O . PHE A 1 145 ? 1.273 -12.797 -1.374 1 91.81 145 PHE A O 1
ATOM 1147 N N . ALA A 1 146 ? 2.176 -11.039 -0.354 1 86.5 146 ALA A N 1
ATOM 1148 C CA . ALA A 1 146 ? 3.52 -11.609 -0.421 1 86.5 146 ALA A CA 1
ATOM 1149 C C . ALA A 1 146 ? 3.582 -12.961 0.286 1 86.5 146 ALA A C 1
ATOM 1151 O O . ALA A 1 146 ? 4.125 -13.93 -0.253 1 86.5 146 ALA A O 1
ATOM 1152 N N . PRO A 1 147 ? 2.953 -13.078 1.467 1 88.62 147 PRO A N 1
ATOM 1153 C CA . PRO A 1 147 ? 2.979 -14.391 2.115 1 88.62 147 PRO A CA 1
ATOM 1154 C C . PRO A 1 147 ? 2.285 -15.469 1.29 1 88.62 147 PRO A C 1
ATOM 1156 O O . PRO A 1 147 ? 2.76 -16.609 1.232 1 88.62 147 PRO A O 1
ATOM 1159 N N . LEU A 1 148 ? 1.189 -15.094 0.7 1 92.88 148 LEU A N 1
ATOM 1160 C CA . LEU A 1 148 ? 0.466 -16.047 -0.134 1 92.88 148 LEU A CA 1
ATOM 1161 C C . LEU A 1 148 ? 1.303 -16.453 -1.341 1 92.88 148 LEU A C 1
ATOM 1163 O O . LEU A 1 148 ? 1.376 -17.641 -1.677 1 92.88 148 LEU A O 1
ATOM 1167 N N . GLN A 1 149 ? 1.853 -15.547 -1.981 1 88.31 149 GLN A N 1
ATOM 1168 C CA . GLN A 1 149 ? 2.719 -15.844 -3.119 1 88.31 149 GLN A CA 1
ATOM 1169 C C . GLN A 1 149 ? 3.84 -16.797 -2.725 1 88.31 149 GLN A C 1
ATOM 1171 O O . GLN A 1 149 ? 4.145 -17.75 -3.455 1 88.31 149 GLN A O 1
ATOM 1176 N N . LYS A 1 150 ? 4.438 -16.547 -1.612 1 85.94 150 LYS A N 1
ATOM 1177 C CA . LYS A 1 150 ? 5.5 -17.422 -1.125 1 85.94 150 LYS A CA 1
ATOM 1178 C C . LYS A 1 150 ? 4.988 -18.844 -0.918 1 85.94 150 LYS A C 1
ATOM 1180 O O . LYS A 1 150 ? 5.664 -19.812 -1.28 1 85.94 150 LYS A O 1
ATOM 1185 N N . GLN A 1 151 ? 3.832 -18.891 -0.351 1 90.38 151 GLN A N 1
ATOM 1186 C CA . GLN A 1 151 ? 3.273 -20.203 -0.062 1 90.38 151 GLN A CA 1
ATOM 1187 C C . GLN A 1 151 ? 2.934 -20.953 -1.349 1 90.38 151 GLN A C 1
ATOM 1189 O O . GLN A 1 151 ? 3.041 -22.172 -1.408 1 90.38 151 GLN A O 1
ATOM 1194 N N . ILE A 1 152 ? 2.479 -20.281 -2.391 1 88.12 152 ILE A N 1
ATOM 1195 C CA . ILE A 1 152 ? 2.217 -20.906 -3.686 1 88.12 152 ILE A CA 1
ATOM 1196 C C . ILE A 1 152 ? 3.498 -21.531 -4.227 1 88.12 152 ILE A C 1
ATOM 1198 O O . ILE A 1 152 ? 3.484 -22.672 -4.711 1 88.12 152 ILE A O 1
ATOM 1202 N N . VAL A 1 153 ? 4.59 -20.844 -4.082 1 83.94 153 VAL A N 1
ATOM 1203 C CA . VAL A 1 153 ? 5.871 -21.344 -4.559 1 83.94 153 VAL A CA 1
ATOM 1204 C C . VAL A 1 153 ? 6.27 -22.578 -3.764 1 83.94 153 VAL A C 1
ATOM 1206 O O . VAL A 1 153 ? 6.77 -23.562 -4.328 1 83.94 153 VAL A O 1
ATOM 1209 N N . GLU A 1 154 ? 6.055 -22.562 -2.459 1 86.25 154 GLU A N 1
ATOM 1210 C CA . GLU A 1 154 ? 6.379 -23.719 -1.619 1 86.25 154 GLU A CA 1
ATOM 1211 C C . GLU A 1 154 ? 5.602 -24.953 -2.059 1 86.25 154 GLU A C 1
ATOM 1213 O O . GLU A 1 154 ? 6.145 -26.062 -2.062 1 86.25 154 GLU A O 1
ATOM 1218 N N . VAL A 1 155 ? 4.426 -24.75 -2.428 1 86.88 155 VAL A N 1
ATOM 1219 C CA . VAL A 1 155 ? 3.617 -25.875 -2.906 1 86.88 155 VAL A CA 1
ATOM 1220 C C . VAL A 1 155 ? 4.164 -26.375 -4.246 1 86.88 155 VAL A C 1
ATOM 1222 O O . VAL A 1 155 ? 4.273 -27.578 -4.469 1 86.88 155 VAL A O 1
ATOM 1225 N N . GLN A 1 156 ? 4.461 -25.422 -5.105 1 83.38 156 GLN A N 1
ATOM 1226 C CA . GLN A 1 156 ? 5.004 -25.797 -6.406 1 83.38 156 GLN A CA 1
ATOM 1227 C C . GLN A 1 156 ? 6.312 -26.562 -6.258 1 83.38 156 GLN A C 1
ATOM 1229 O O . GLN A 1 156 ? 6.578 -27.5 -7.016 1 83.38 156 GLN A O 1
ATOM 1234 N N . LEU A 1 157 ? 7.082 -26.203 -5.277 1 82.81 157 LEU A N 1
ATOM 1235 C CA . LEU A 1 157 ? 8.328 -26.922 -5.008 1 82.81 157 LEU A CA 1
ATOM 1236 C C . LEU A 1 157 ? 8.039 -28.312 -4.469 1 82.81 157 LEU A C 1
ATOM 1238 O O . LEU A 1 157 ? 8.641 -29.297 -4.918 1 82.81 157 LEU A O 1
ATOM 1242 N N . ALA A 1 158 ? 7.16 -28.359 -3.598 1 83.75 158 ALA A N 1
ATOM 1243 C CA . ALA A 1 158 ? 6.824 -29.641 -2.963 1 83.75 158 ALA A CA 1
ATOM 1244 C C . ALA A 1 158 ? 6.23 -30.609 -3.971 1 83.75 158 ALA A C 1
ATOM 1246 O O . ALA A 1 158 ? 6.434 -31.828 -3.867 1 83.75 158 ALA A O 1
ATOM 1247 N N . THR A 1 159 ? 5.523 -30.031 -4.992 1 82.56 159 THR A N 1
ATOM 1248 C CA . THR A 1 159 ? 4.863 -30.875 -5.98 1 82.56 159 THR A CA 1
ATOM 1249 C C . THR A 1 159 ? 5.738 -31.031 -7.219 1 82.56 159 THR A C 1
ATOM 1251 O O . THR A 1 159 ? 5.328 -31.672 -8.195 1 82.56 159 THR A O 1
ATOM 1254 N N . HIS A 1 160 ? 6.914 -30.438 -7.246 1 76.12 160 HIS A N 1
ATOM 1255 C CA . HIS A 1 160 ? 7.91 -30.531 -8.305 1 76.12 160 HIS A CA 1
ATOM 1256 C C . HIS A 1 160 ? 7.398 -29.906 -9.602 1 76.12 160 HIS A C 1
ATOM 1258 O O . HIS A 1 160 ? 7.742 -30.375 -10.695 1 76.12 160 HIS A O 1
ATOM 1264 N N . GLU A 1 161 ? 6.398 -29.078 -9.43 1 70.94 161 GLU A N 1
ATOM 1265 C CA . GLU A 1 161 ? 5.977 -28.297 -10.586 1 70.94 161 GLU A CA 1
ATOM 1266 C C . GLU A 1 161 ? 7.09 -27.375 -11.07 1 70.94 161 GLU A C 1
ATOM 1268 O O . GLU A 1 161 ? 7.156 -27.031 -12.25 1 70.94 161 GLU A O 1
ATOM 1273 N N . ILE A 1 162 ? 7.754 -26.859 -10.18 1 63.75 162 ILE A N 1
ATOM 1274 C CA . ILE A 1 162 ? 8.922 -26.047 -10.5 1 63.75 162 ILE A CA 1
ATOM 1275 C C . ILE A 1 162 ? 10.172 -26.672 -9.883 1 63.75 162 ILE A C 1
ATOM 1277 O O . ILE A 1 162 ? 10.086 -27.359 -8.859 1 63.75 162 ILE A O 1
ATOM 1281 N N . GLU A 1 163 ? 11.109 -27.078 -10.867 1 58.25 163 GLU A N 1
ATOM 1282 C CA . GLU A 1 163 ? 12.359 -27.625 -10.336 1 58.25 163 GLU A CA 1
ATOM 1283 C C . GLU A 1 163 ? 12.93 -26.734 -9.234 1 58.25 163 GLU A C 1
ATOM 1285 O O . GLU A 1 163 ? 12.562 -25.562 -9.117 1 58.25 163 GLU A O 1
ATOM 1290 N N . LYS A 1 164 ? 13.891 -27.344 -8.469 1 53.19 164 LYS A N 1
ATOM 1291 C CA . LYS A 1 164 ? 14.555 -26.688 -7.344 1 53.19 164 LYS A CA 1
ATOM 1292 C C . LYS A 1 164 ? 14.875 -25.234 -7.668 1 53.19 164 LYS A C 1
ATOM 1294 O O . LYS A 1 164 ? 15.281 -24.922 -8.789 1 53.19 164 LYS A O 1
ATOM 1299 N N . PRO A 1 165 ? 14.406 -24.344 -6.922 1 48.16 165 PRO A N 1
ATOM 1300 C CA . PRO A 1 165 ? 14.484 -22.922 -7.246 1 48.16 165 PRO A CA 1
ATOM 1301 C C . PRO A 1 165 ? 15.797 -22.547 -7.934 1 48.16 165 PRO A C 1
ATOM 1303 O O . PRO A 1 165 ? 16.875 -22.812 -7.398 1 48.16 165 PRO A O 1
ATOM 1306 N N . SER A 1 166 ? 15.922 -22.797 -9.211 1 41.06 166 SER A N 1
ATOM 1307 C CA . SER A 1 166 ? 17.078 -22.125 -9.812 1 41.06 166 SER A CA 1
ATOM 1308 C C . SER A 1 166 ? 17.266 -20.719 -9.25 1 41.06 166 SER A C 1
ATOM 1310 O O . SER A 1 166 ? 16.344 -20.156 -8.648 1 41.06 166 SER A O 1
ATOM 1312 N N . ILE A 1 167 ? 18.438 -20.109 -9.219 1 39.84 167 ILE A N 1
ATOM 1313 C CA . ILE A 1 167 ? 18.828 -18.75 -8.852 1 39.84 167 ILE A CA 1
ATOM 1314 C C . ILE A 1 167 ? 17.734 -17.766 -9.289 1 39.84 167 ILE A C 1
ATOM 1316 O O . ILE A 1 167 ? 17.438 -16.812 -8.578 1 39.84 167 ILE A O 1
ATOM 1320 N N . THR A 1 168 ? 17.156 -18.203 -10.305 1 42.53 168 THR A N 1
ATOM 1321 C CA . THR A 1 168 ? 16.156 -17.328 -10.898 1 42.53 168 THR A CA 1
ATOM 1322 C C . THR A 1 168 ? 14.875 -17.344 -10.07 1 42.53 168 THR A C 1
ATOM 1324 O O . THR A 1 168 ? 14.25 -16.297 -9.875 1 42.53 168 THR A O 1
ATOM 1327 N N . THR A 1 169 ? 14.461 -18.484 -9.641 1 46.47 169 THR A N 1
ATOM 1328 C CA . THR A 1 169 ? 13.242 -18.578 -8.852 1 46.47 169 THR A CA 1
ATOM 1329 C C . THR A 1 169 ? 13.43 -17.906 -7.492 1 46.47 169 THR A C 1
ATOM 1331 O O . THR A 1 169 ? 12.531 -17.219 -6.996 1 46.47 169 THR A O 1
ATOM 1334 N N . LEU A 1 170 ? 14.586 -18.172 -6.898 1 43.62 170 LEU A N 1
ATOM 1335 C CA . LEU A 1 170 ? 14.945 -17.5 -5.652 1 43.62 170 LEU A CA 1
ATOM 1336 C C . LEU A 1 170 ? 15.016 -15.992 -5.844 1 43.62 170 LEU A C 1
ATOM 1338 O O . LEU A 1 170 ? 14.648 -15.227 -4.953 1 43.62 170 LEU A O 1
ATOM 1342 N N . ALA A 1 171 ? 15.562 -15.727 -6.941 1 42.06 171 ALA A N 1
ATOM 1343 C CA . ALA A 1 171 ? 15.625 -14.305 -7.258 1 42.06 171 ALA A CA 1
ATOM 1344 C C . ALA A 1 171 ? 14.227 -13.695 -7.309 1 42.06 171 ALA A C 1
ATOM 1346 O O . ALA A 1 171 ? 14.008 -12.57 -6.848 1 42.06 171 ALA A O 1
ATOM 1347 N N . LYS A 1 172 ? 13.375 -14.531 -7.895 1 47.38 172 LYS A N 1
ATOM 1348 C CA . LYS A 1 172 ? 11.992 -14.07 -7.91 1 47.38 172 LYS A CA 1
ATOM 1349 C C . LYS A 1 172 ? 11.445 -13.93 -6.496 1 47.38 172 LYS A C 1
ATOM 1351 O O . LYS A 1 172 ? 10.734 -12.969 -6.191 1 47.38 172 LYS A O 1
ATOM 1356 N N . GLU A 1 173 ? 11.789 -14.992 -5.719 1 48.34 173 GLU A N 1
ATOM 1357 C CA . GLU A 1 173 ? 11.422 -14.938 -4.305 1 48.34 173 GLU A CA 1
ATOM 1358 C C . GLU A 1 173 ? 12.203 -13.844 -3.578 1 48.34 173 GLU A C 1
ATOM 1360 O O . GLU A 1 173 ? 11.664 -13.18 -2.689 1 48.34 173 GLU A O 1
ATOM 1365 N N . ALA A 1 174 ? 13.445 -13.812 -3.951 1 42.09 174 ALA A N 1
ATOM 1366 C CA . ALA A 1 174 ? 14.312 -12.781 -3.379 1 42.09 174 ALA A CA 1
ATOM 1367 C C . ALA A 1 174 ? 13.773 -11.383 -3.682 1 42.09 174 ALA A C 1
ATOM 1369 O O . ALA A 1 174 ? 13.852 -10.484 -2.84 1 42.09 174 ALA A O 1
ATOM 1370 N N . VAL A 1 175 ? 13.375 -11.273 -4.926 1 43.56 175 VAL A N 1
ATOM 1371 C CA . VAL A 1 175 ? 12.711 -10.008 -5.18 1 43.56 175 VAL A CA 1
ATOM 1372 C C . VAL A 1 175 ? 11.586 -9.805 -4.168 1 43.56 175 VAL A C 1
ATOM 1374 O O . VAL A 1 175 ? 11.406 -8.703 -3.641 1 43.56 175 VAL A O 1
ATOM 1377 N N . HIS A 1 176 ? 10.891 -10.914 -3.93 1 43.91 176 HIS A N 1
ATOM 1378 C CA . HIS A 1 176 ? 9.789 -10.859 -2.969 1 43.91 176 HIS A CA 1
ATOM 1379 C C . HIS A 1 176 ? 10.312 -10.898 -1.535 1 43.91 176 HIS A C 1
ATOM 1381 O O . HIS A 1 176 ? 9.758 -10.242 -0.652 1 43.91 176 HIS A O 1
ATOM 1387 N N . ASN A 1 177 ? 11.328 -11.781 -1.239 1 40.72 177 ASN A N 1
ATOM 1388 C CA . ASN A 1 177 ? 11.898 -11.938 0.095 1 40.72 177 ASN A CA 1
ATOM 1389 C C . ASN A 1 177 ? 12.922 -10.852 0.401 1 40.72 177 ASN A C 1
ATOM 1391 O O . ASN A 1 177 ? 13.312 -10.672 1.555 1 40.72 177 ASN A O 1
ATOM 1395 N N . ALA A 1 178 ? 13.586 -10.406 -0.539 1 37.03 178 ALA A N 1
ATOM 1396 C CA . ALA A 1 178 ? 14.586 -9.391 -0.219 1 37.03 178 ALA A CA 1
ATOM 1397 C C . ALA A 1 178 ? 14.023 -8.359 0.756 1 37.03 178 ALA A C 1
ATOM 1399 O O . ALA A 1 178 ? 14.773 -7.723 1.495 1 37.03 178 ALA A O 1
ATOM 1400 N N . VAL A 1 179 ? 12.82 -8.234 0.746 1 37.66 179 VAL A N 1
ATOM 1401 C CA . VAL A 1 179 ? 12.281 -7.336 1.762 1 37.66 179 VAL A CA 1
ATOM 1402 C C . VAL A 1 179 ? 12.469 -7.949 3.146 1 37.66 179 VAL A C 1
ATOM 1404 O O . VAL A 1 179 ? 12.766 -7.238 4.113 1 37.66 179 VAL A O 1
ATOM 1407 N N . SER A 1 180 ? 12.43 -9.188 3.277 1 37.69 180 SER A N 1
ATOM 1408 C CA . SER A 1 180 ? 12.586 -9.82 4.586 1 37.69 180 SER A CA 1
ATOM 1409 C C . SER A 1 180 ? 14.055 -9.938 4.973 1 37.69 180 SER A C 1
ATOM 1411 O O . SER A 1 180 ? 14.391 -9.914 6.16 1 37.69 180 SER A O 1
ATOM 1413 N N . LYS A 1 181 ? 14.961 -10.297 4.094 1 36.56 181 LYS A N 1
ATOM 1414 C CA . LYS A 1 181 ? 16.344 -10.555 4.496 1 36.56 181 LYS A CA 1
ATOM 1415 C C . LYS A 1 181 ? 17.047 -9.258 4.891 1 36.56 181 LYS A C 1
ATOM 1417 O O . LYS A 1 181 ? 18.172 -9.297 5.406 1 36.56 181 LYS A O 1
ATOM 1422 N N . ILE A 1 182 ? 16.672 -8.242 4.496 1 34.06 182 ILE A N 1
ATOM 1423 C CA . ILE A 1 182 ? 17.359 -7.035 4.941 1 34.06 182 ILE A CA 1
ATOM 1424 C C . ILE A 1 182 ? 17.266 -6.922 6.461 1 34.06 182 ILE A C 1
ATOM 1426 O O . ILE A 1 182 ? 18.078 -6.238 7.086 1 34.06 182 ILE A O 1
ATOM 1430 N N . GLU A 1 183 ? 16.391 -7.52 7.051 1 34.16 183 GLU A N 1
ATOM 1431 C CA . GLU A 1 183 ? 16.406 -7.488 8.508 1 34.16 183 GLU A CA 1
ATOM 1432 C C . GLU A 1 183 ? 17.578 -8.289 9.062 1 34.16 183 GLU A C 1
ATOM 1434 O O . GLU A 1 183 ? 18.094 -7.98 10.141 1 34.16 183 GLU A O 1
ATOM 1439 N N . ASP A 1 184 ? 17.891 -9.352 8.445 1 34.12 184 ASP A N 1
ATOM 1440 C CA . ASP A 1 184 ? 18.984 -10.125 9.039 1 34.12 184 ASP A CA 1
ATOM 1441 C C . ASP A 1 184 ? 20.297 -9.352 8.977 1 34.12 184 ASP A C 1
ATOM 1443 O O . ASP A 1 184 ? 21.094 -9.406 9.906 1 34.12 184 ASP A O 1
ATOM 1447 N N . LYS A 1 185 ? 20.688 -8.828 7.879 1 34.41 185 LYS A N 1
ATOM 1448 C CA . LYS A 1 185 ? 21.984 -8.18 7.805 1 34.41 185 LYS A CA 1
ATOM 1449 C C . LYS A 1 185 ? 22 -6.875 8.594 1 34.41 185 LYS A C 1
ATOM 1451 O O . LYS A 1 185 ? 23.031 -6.496 9.156 1 34.41 185 LYS A O 1
ATOM 1456 N N . MET A 1 186 ? 20.969 -6.176 8.594 1 31.61 186 MET A N 1
ATOM 1457 C CA . MET A 1 186 ? 21 -4.938 9.367 1 31.61 186 MET A CA 1
ATOM 1458 C C . MET A 1 186 ? 21.031 -5.23 10.867 1 31.61 186 MET A C 1
ATOM 1460 O O . MET A 1 186 ? 21.516 -4.414 11.656 1 31.61 186 MET A O 1
ATOM 1464 N N . LYS A 1 187 ? 20.531 -6.262 11.258 1 35.62 187 LYS A N 1
ATOM 1465 C CA . LYS A 1 187 ? 20.719 -6.656 12.648 1 35.62 187 LYS A CA 1
ATOM 1466 C C . LYS A 1 187 ? 22.141 -7.141 12.891 1 35.62 187 LYS A C 1
ATOM 1468 O O . LYS A 1 187 ? 22.656 -7.055 14.016 1 35.62 187 LYS A O 1
ATOM 1473 N N . GLY A 1 188 ? 22.734 -7.68 11.945 1 32.44 188 GLY A N 1
ATOM 1474 C CA . GLY A 1 188 ? 24.109 -8.094 12.164 1 32.44 188 GLY A CA 1
ATOM 1475 C C . GLY A 1 188 ? 25.062 -6.922 12.312 1 32.44 188 GLY A C 1
ATOM 1476 O O . GLY A 1 188 ? 26.125 -7.055 12.922 1 32.44 188 GLY A O 1
ATOM 1477 N N . GLU A 1 189 ? 24.828 -5.867 11.555 1 33.72 189 GLU A N 1
ATOM 1478 C CA . GLU A 1 189 ? 25.781 -4.781 11.766 1 33.72 189 GLU A CA 1
ATOM 1479 C C . GLU A 1 189 ? 25.547 -4.105 13.117 1 33.72 189 GLU A C 1
ATOM 1481 O O . GLU A 1 189 ? 26.453 -3.453 13.648 1 33.72 189 GLU A O 1
ATOM 1486 N N . ASP A 1 190 ? 24.391 -4.094 13.602 1 33.53 190 ASP A N 1
ATOM 1487 C CA . ASP A 1 190 ? 24.344 -3.531 14.953 1 33.53 190 ASP A CA 1
ATOM 1488 C C . ASP A 1 190 ? 25.016 -4.453 15.961 1 33.53 190 ASP A C 1
ATOM 1490 O O . ASP A 1 190 ? 25.328 -4.039 17.078 1 33.53 190 ASP A O 1
ATOM 1494 N N . ARG A 1 191 ? 25.156 -5.73 15.641 1 35 191 ARG A N 1
ATOM 1495 C CA . ARG A 1 191 ? 25.891 -6.516 16.625 1 35 191 ARG A CA 1
ATOM 1496 C C . ARG A 1 191 ? 27.359 -6.137 16.641 1 35 191 ARG A C 1
ATOM 1498 O O . ARG A 1 191 ? 28.047 -6.344 17.641 1 35 191 ARG A O 1
ATOM 1505 N N . GLN A 1 192 ? 27.859 -5.727 15.484 1 32.38 192 GLN A N 1
ATOM 1506 C CA . GLN A 1 192 ? 29.297 -5.461 15.555 1 32.38 192 GLN A CA 1
ATOM 1507 C C . GLN A 1 192 ? 29.578 -4.121 16.234 1 32.38 192 GLN A C 1
ATOM 1509 O O . GLN A 1 192 ? 30.672 -3.898 16.75 1 32.38 192 GLN A O 1
ATOM 1514 N N . VAL A 1 193 ? 28.625 -3.182 16.219 1 33.44 193 VAL A N 1
ATOM 1515 C CA . VAL A 1 193 ? 29.047 -1.938 16.844 1 33.44 193 VAL A CA 1
ATOM 1516 C C . VAL A 1 193 ? 29.078 -2.121 18.359 1 33.44 193 VAL A C 1
ATOM 1518 O O . VAL A 1 193 ? 29.656 -1.292 19.078 1 33.44 193 VAL A O 1
ATOM 1521 N N . HIS A 1 194 ? 28.25 -3.018 18.906 1 31.98 194 HIS A N 1
ATOM 1522 C CA . HIS A 1 194 ? 28.438 -3.033 20.359 1 31.98 194 HIS A CA 1
ATOM 1523 C C . HIS A 1 194 ? 29.719 -3.744 20.75 1 31.98 194 HIS A C 1
ATOM 1525 O O . HIS A 1 194 ? 30.141 -3.689 21.906 1 31.98 194 HIS A O 1
ATOM 1531 N N . SER A 1 195 ? 30.125 -4.695 19.922 1 31.84 195 SER A N 1
ATOM 1532 C CA . SER A 1 195 ? 31.25 -5.41 20.5 1 31.84 195 SER A CA 1
ATOM 1533 C C . SER A 1 195 ? 32.531 -4.57 20.438 1 31.84 195 SER A C 1
ATOM 1535 O O . SER A 1 195 ? 33.531 -4.918 21.047 1 31.84 195 SER A O 1
ATOM 1537 N N . ALA A 1 196 ? 32.656 -3.633 19.484 1 35.22 196 ALA A N 1
ATOM 1538 C CA . ALA A 1 196 ? 34 -3.037 19.453 1 35.22 196 ALA A CA 1
ATOM 1539 C C . ALA A 1 196 ? 34.188 -2.064 20.625 1 35.22 196 ALA A C 1
ATOM 1541 O O . ALA A 1 196 ? 35.312 -1.648 20.906 1 35.22 196 ALA A O 1
ATOM 1542 N N . SER A 1 197 ? 33.094 -1.436 21.094 1 31.36 197 SER A N 1
ATOM 1543 C CA . SER A 1 197 ? 33.5 -0.418 22.047 1 31.36 197 SER A CA 1
ATOM 1544 C C . SER A 1 197 ? 34.031 -1.05 23.328 1 31.36 197 SER A C 1
ATOM 1546 O O . SER A 1 197 ? 34.438 -0.344 24.25 1 31.36 197 SER A O 1
ATOM 1548 N N . SER A 1 198 ? 33.688 -2.328 23.625 1 28.72 198 SER A N 1
ATOM 1549 C CA . SER A 1 198 ? 34.219 -2.664 24.938 1 28.72 198 SER A CA 1
ATOM 1550 C C . SER A 1 198 ? 35.656 -3.168 24.828 1 28.72 198 SER A C 1
ATOM 1552 O O . SER A 1 198 ? 36.25 -3.539 25.844 1 28.72 198 SER A O 1
ATOM 1554 N N . ALA A 1 199 ? 36.406 -3.199 23.781 1 23.12 199 ALA A N 1
ATOM 1555 C CA . ALA A 1 199 ? 37.781 -3.531 24.078 1 23.12 199 ALA A CA 1
ATOM 1556 C C . ALA A 1 199 ? 38.594 -2.275 24.391 1 23.12 199 ALA A C 1
ATOM 1558 O O . ALA A 1 199 ? 38.375 -1.22 23.797 1 23.12 199 ALA A O 1
ATOM 1559 N N . MET B 1 1 ? -1.62 27.109 38.188 1 35.66 1 MET B N 1
ATOM 1560 C CA . MET B 1 1 ? -1.496 25.656 38.156 1 35.66 1 MET B CA 1
ATOM 1561 C C . MET B 1 1 ? -1.977 25.094 36.812 1 35.66 1 MET B C 1
ATOM 1563 O O . MET B 1 1 ? -1.576 24 36.438 1 35.66 1 MET B O 1
ATOM 1567 N N . GLY B 1 2 ? -2.959 25.641 36.062 1 41.62 2 GLY B N 1
ATOM 1568 C CA . GLY B 1 2 ? -3.625 25.281 34.812 1 41.62 2 GLY B CA 1
ATOM 1569 C C . GLY B 1 2 ? -2.725 25.391 33.594 1 41.62 2 GLY B C 1
ATOM 1570 O O . GLY B 1 2 ? -2.785 24.547 32.688 1 41.62 2 GLY B O 1
ATOM 1571 N N . LYS B 1 3 ? -1.942 26.469 33.562 1 50.75 3 LYS B N 1
ATOM 1572 C CA . LYS B 1 3 ? -1.062 26.766 32.438 1 50.75 3 LYS B CA 1
ATOM 1573 C C . LYS B 1 3 ? 0.062 25.734 32.344 1 50.75 3 LYS B C 1
ATOM 1575 O O . LYS B 1 3 ? 0.444 25.328 31.234 1 50.75 3 LYS B O 1
ATOM 1580 N N . SER B 1 4 ? 0.607 25.297 33.562 1 51.78 4 SER B N 1
ATOM 1581 C CA . SER B 1 4 ? 1.743 24.375 33.656 1 51.78 4 SER B CA 1
ATOM 1582 C C . SER B 1 4 ? 1.376 22.984 33.156 1 51.78 4 SER B C 1
ATOM 1584 O O . SER B 1 4 ? 2.164 22.359 32.438 1 51.78 4 SER B O 1
ATOM 1586 N N . PHE B 1 5 ? 0.134 22.453 33.438 1 51.84 5 PHE B N 1
ATOM 1587 C CA . PHE B 1 5 ? -0.352 21.141 33 1 51.84 5 PHE B CA 1
ATOM 1588 C C . PHE B 1 5 ? -0.504 21.094 31.484 1 51.84 5 PHE B C 1
ATOM 1590 O O . PHE B 1 5 ? -0.172 20.078 30.859 1 51.84 5 PHE B O 1
ATOM 1597 N N . ASN B 1 6 ? -0.773 22.281 30.984 1 66.88 6 ASN B N 1
ATOM 1598 C CA . ASN B 1 6 ? -0.959 22.359 29.547 1 66.88 6 ASN B CA 1
ATOM 1599 C C . ASN B 1 6 ? 0.371 22.266 28.797 1 66.88 6 ASN B C 1
ATOM 1601 O O . ASN B 1 6 ? 0.465 21.594 27.781 1 66.88 6 ASN B O 1
ATOM 1605 N N . ASN B 1 7 ? 1.392 22.641 29.672 1 77.81 7 ASN B N 1
ATOM 1606 C CA . ASN B 1 7 ? 2.697 22.609 29.016 1 77.81 7 ASN B CA 1
ATOM 1607 C C . ASN B 1 7 ? 3.293 21.219 29.016 1 77.81 7 ASN B C 1
ATOM 1609 O O . ASN B 1 7 ? 3.918 20.797 28.047 1 77.81 7 ASN B O 1
ATOM 1613 N N . ALA B 1 8 ? 2.953 20.516 30.141 1 81.25 8 ALA B N 1
ATOM 1614 C CA . ALA B 1 8 ? 3.486 19.156 30.25 1 81.25 8 ALA B CA 1
ATOM 1615 C C . ALA B 1 8 ? 2.84 18.234 29.219 1 81.25 8 ALA B C 1
ATOM 1617 O O . ALA B 1 8 ? 3.512 17.391 28.625 1 81.25 8 ALA B O 1
ATOM 1618 N N . VAL B 1 9 ? 1.613 18.406 29.047 1 84.06 9 VAL B N 1
ATOM 1619 C CA . VAL B 1 9 ? 0.884 17.594 28.078 1 84.06 9 VAL B CA 1
ATOM 1620 C C . VAL B 1 9 ? 1.38 17.906 26.672 1 84.06 9 VAL B C 1
ATOM 1622 O O . VAL B 1 9 ? 1.587 17 25.859 1 84.06 9 VAL B O 1
ATOM 1625 N N . VAL B 1 10 ? 1.586 19.109 26.484 1 84.12 10 VAL B N 1
ATOM 1626 C CA . VAL B 1 10 ? 2.068 19.531 25.172 1 84.12 10 VAL B CA 1
ATOM 1627 C C . VAL B 1 10 ? 3.455 18.938 24.906 1 84.12 10 VAL B C 1
ATOM 1629 O O . VAL B 1 10 ? 3.723 18.406 23.828 1 84.12 10 VAL B O 1
ATOM 1632 N N . GLU B 1 11 ? 4.238 19 25.938 1 85.94 11 GLU B N 1
ATOM 1633 C CA . GLU B 1 11 ? 5.59 18.453 25.797 1 85.94 11 GLU B CA 1
ATOM 1634 C C . GLU B 1 11 ? 5.559 16.953 25.531 1 85.94 11 GLU B C 1
ATOM 1636 O O . GLU B 1 11 ? 6.363 16.438 24.75 1 85.94 11 GLU B O 1
ATOM 1641 N N . GLN B 1 12 ? 4.723 16.297 26.141 1 88.88 12 GLN B N 1
ATOM 1642 C CA . GLN B 1 12 ? 4.582 14.859 25.953 1 88.88 12 GLN B CA 1
ATOM 1643 C C . GLN B 1 12 ? 4.137 14.539 24.516 1 88.88 12 GLN B C 1
ATOM 1645 O O . GLN B 1 12 ? 4.672 13.625 23.891 1 88.88 12 GLN B O 1
ATOM 1650 N N . GLU B 1 13 ? 3.215 15.305 24.047 1 90 13 GLU B N 1
ATOM 1651 C CA . GLU B 1 13 ? 2.709 15.062 22.703 1 90 13 GLU B CA 1
ATOM 1652 C C . GLU B 1 13 ? 3.766 15.383 21.656 1 90 13 GLU B C 1
ATOM 1654 O O . GLU B 1 13 ? 3.854 14.711 20.625 1 90 13 GLU B O 1
ATOM 1659 N N . ILE B 1 14 ? 4.531 16.297 21.938 1 89.19 14 ILE B N 1
ATOM 1660 C CA . ILE B 1 14 ? 5.594 16.672 21 1 89.19 14 ILE B CA 1
ATOM 1661 C C . ILE B 1 14 ? 6.668 15.586 20.969 1 89.19 14 ILE B C 1
ATOM 1663 O O . ILE B 1 14 ? 7.207 15.266 19.906 1 89.19 14 ILE B O 1
ATOM 1667 N N . THR B 1 15 ? 6.938 15.055 22.141 1 90.44 15 THR B N 1
ATOM 1668 C CA . THR B 1 15 ? 7.902 13.961 22.203 1 90.44 15 THR B CA 1
ATOM 1669 C C . THR B 1 15 ? 7.422 12.758 21.391 1 90.44 15 THR B C 1
ATOM 1671 O O . THR B 1 15 ? 8.195 12.156 20.656 1 90.44 15 THR B O 1
ATOM 1674 N N . LYS B 1 16 ? 6.188 12.453 21.5 1 91.94 16 LYS B N 1
ATOM 1675 C CA . LYS B 1 16 ? 5.609 11.359 20.719 1 91.94 16 LYS B CA 1
ATOM 1676 C C . LYS B 1 16 ? 5.668 11.664 19.234 1 91.94 16 LYS B C 1
ATOM 1678 O O . LYS B 1 16 ? 5.91 10.766 18.422 1 91.94 16 LYS B O 1
ATOM 1683 N N . LEU B 1 17 ? 5.41 12.891 18.922 1 93.56 17 LEU B N 1
ATOM 1684 C CA . LEU B 1 17 ? 5.457 13.297 17.516 1 93.56 17 LEU B CA 1
ATOM 1685 C C . LEU B 1 17 ? 6.852 13.094 16.938 1 93.56 17 LEU B C 1
ATOM 1687 O O . LEU B 1 17 ? 7.004 12.547 15.852 1 93.56 17 LEU B O 1
ATOM 1691 N N . ARG B 1 18 ? 7.828 13.516 17.688 1 92.81 18 ARG B N 1
ATOM 1692 C CA . ARG B 1 18 ? 9.211 13.344 17.234 1 92.81 18 ARG B CA 1
ATOM 1693 C C . ARG B 1 18 ? 9.531 11.867 17.031 1 92.81 18 ARG B C 1
ATOM 1695 O O . ARG B 1 18 ? 10.125 11.5 16 1 92.81 18 ARG B O 1
ATOM 1702 N N . ALA B 1 19 ? 9.117 11.055 17.922 1 94.44 19 ALA B N 1
ATOM 1703 C CA . ALA B 1 19 ? 9.359 9.617 17.812 1 94.44 19 ALA B CA 1
ATOM 1704 C C . ALA B 1 19 ? 8.664 9.039 16.594 1 94.44 19 ALA B C 1
ATOM 1706 O O . ALA B 1 19 ? 9.242 8.211 15.875 1 94.44 19 ALA B O 1
ATOM 1707 N N . GLN B 1 20 ? 7.457 9.5 16.359 1 94.44 20 GLN B N 1
ATOM 1708 C CA . GLN B 1 20 ? 6.699 8.992 15.211 1 94.44 20 GLN B CA 1
ATOM 1709 C C . GLN B 1 20 ? 7.316 9.461 13.898 1 94.44 20 GLN B C 1
ATOM 1711 O O . GLN B 1 20 ? 7.293 8.727 12.906 1 94.44 20 GLN B O 1
ATOM 1716 N N . LEU B 1 21 ? 7.773 10.656 13.914 1 95.44 21 LEU B N 1
ATOM 1717 C CA . LEU B 1 21 ? 8.461 11.156 12.727 1 95.44 21 LEU B CA 1
ATOM 1718 C C . LEU B 1 21 ? 9.688 10.305 12.406 1 95.44 21 LEU B C 1
ATOM 1720 O O . LEU B 1 21 ? 9.883 9.906 11.258 1 95.44 21 LEU B O 1
ATOM 1724 N N . TYR B 1 22 ? 10.469 10.016 13.398 1 96 22 TYR B N 1
ATOM 1725 C CA . TYR B 1 22 ? 11.656 9.188 13.195 1 96 22 TYR B CA 1
ATOM 1726 C C . TYR B 1 22 ? 11.266 7.793 12.727 1 96 22 TYR B C 1
ATOM 1728 O O . TYR B 1 22 ? 11.875 7.262 11.789 1 96 22 TYR B O 1
ATOM 1736 N N . GLN B 1 23 ? 10.281 7.266 13.352 1 95.81 23 GLN B N 1
ATOM 1737 C CA . GLN B 1 23 ? 9.844 5.918 12.992 1 95.81 23 GLN B CA 1
ATOM 1738 C C . GLN B 1 23 ? 9.328 5.875 11.555 1 95.81 23 GLN B C 1
ATOM 1740 O O . GLN B 1 23 ? 9.656 4.965 10.797 1 95.81 23 GLN B O 1
ATOM 1745 N N . SER B 1 24 ? 8.484 6.836 11.219 1 95.81 24 SER B N 1
ATOM 1746 C CA . SER B 1 24 ? 7.949 6.895 9.859 1 95.81 24 SER B CA 1
ATOM 1747 C C . SER B 1 24 ? 9.062 7.051 8.828 1 95.81 24 SER B C 1
ATOM 1749 O O . SER B 1 24 ? 9.039 6.41 7.781 1 95.81 24 SER B O 1
ATOM 1751 N N . ALA B 1 25 ? 9.984 7.918 9.141 1 96.69 25 ALA B N 1
ATOM 1752 C CA . ALA B 1 25 ? 11.117 8.109 8.242 1 96.69 25 ALA B CA 1
ATOM 1753 C C . ALA B 1 25 ? 11.93 6.828 8.094 1 96.69 25 ALA B C 1
ATOM 1755 O O . ALA B 1 25 ? 12.32 6.457 6.984 1 96.69 25 ALA B O 1
ATOM 1756 N N . HIS B 1 26 ? 12.164 6.188 9.211 1 96.06 26 HIS B N 1
ATOM 1757 C CA . HIS B 1 26 ? 12.93 4.949 9.203 1 96.06 26 HIS B CA 1
ATOM 1758 C C . HIS B 1 26 ? 12.234 3.871 8.383 1 96.06 26 HIS B C 1
ATOM 1760 O O . HIS B 1 26 ? 12.852 3.24 7.52 1 96.06 26 HIS B O 1
ATOM 1766 N N . ASP B 1 27 ? 10.969 3.662 8.641 1 95.31 27 ASP B N 1
ATOM 1767 C CA . ASP B 1 27 ? 10.211 2.654 7.91 1 95.31 27 ASP B CA 1
ATOM 1768 C C . ASP B 1 27 ? 10.195 2.953 6.414 1 95.31 27 ASP B C 1
ATOM 1770 O O . ASP B 1 27 ? 10.375 2.051 5.594 1 95.31 27 ASP B O 1
ATOM 1774 N N . ALA B 1 28 ? 9.945 4.207 6.062 1 96.38 28 ALA B N 1
ATOM 1775 C CA . ALA B 1 28 ? 9.906 4.602 4.66 1 96.38 28 ALA B CA 1
ATOM 1776 C C . ALA B 1 28 ? 11.258 4.383 3.986 1 96.38 28 ALA B C 1
ATOM 1778 O O . ALA B 1 28 ? 11.32 3.9 2.854 1 96.38 28 ALA B O 1
ATOM 1779 N N . MET B 1 29 ? 12.32 4.699 4.707 1 96.94 29 MET B N 1
ATOM 1780 C CA . MET B 1 29 ? 13.656 4.508 4.137 1 96.94 29 MET B CA 1
ATOM 1781 C C . MET B 1 29 ? 13.953 3.025 3.938 1 96.94 29 MET B C 1
ATOM 1783 O O . MET B 1 29 ? 14.547 2.637 2.932 1 96.94 29 MET B O 1
ATOM 1787 N N . THR B 1 30 ? 13.562 2.227 4.887 1 95.25 30 THR B N 1
ATOM 1788 C CA . THR B 1 30 ? 13.742 0.783 4.773 1 95.25 30 THR B CA 1
ATOM 1789 C C . THR B 1 30 ? 12.992 0.24 3.561 1 95.25 30 THR B C 1
ATOM 1791 O O . THR B 1 30 ? 13.508 -0.611 2.836 1 95.25 30 THR B O 1
ATOM 1794 N N . TYR B 1 31 ? 11.805 0.739 3.371 1 95.56 31 TYR B N 1
ATOM 1795 C CA . TYR B 1 31 ? 11.023 0.389 2.188 1 95.56 31 TYR B CA 1
ATOM 1796 C C . TYR B 1 31 ? 11.758 0.78 0.913 1 95.56 31 TYR B C 1
ATOM 1798 O O . TYR B 1 31 ? 11.883 -0.025 -0.012 1 95.56 31 TYR B O 1
ATOM 1806 N N . LEU B 1 32 ? 12.266 1.954 0.837 1 97.44 32 LEU B N 1
ATOM 1807 C CA . LEU B 1 32 ? 12.938 2.436 -0.366 1 97.44 32 LEU B CA 1
ATOM 1808 C C . LEU B 1 32 ? 14.195 1.62 -0.65 1 97.44 32 LEU B C 1
ATOM 1810 O O . LEU B 1 32 ? 14.484 1.299 -1.806 1 97.44 32 LEU B O 1
ATOM 1814 N N . ASP B 1 33 ? 14.914 1.286 0.362 1 95.69 33 ASP B N 1
ATOM 1815 C CA . ASP B 1 33 ? 16.109 0.461 0.196 1 95.69 33 ASP B CA 1
ATOM 1816 C C . ASP B 1 33 ? 15.742 -0.936 -0.304 1 95.69 33 ASP B C 1
ATOM 1818 O O . ASP B 1 33 ? 16.391 -1.463 -1.212 1 95.69 33 ASP B O 1
ATOM 1822 N N . ALA B 1 34 ? 14.734 -1.48 0.312 1 93.12 34 ALA B N 1
ATOM 1823 C CA . ALA B 1 34 ? 14.258 -2.793 -0.123 1 93.12 34 ALA B CA 1
ATOM 1824 C C . ALA B 1 34 ? 13.812 -2.758 -1.582 1 93.12 34 ALA B C 1
ATOM 1826 O O . ALA B 1 34 ? 14.109 -3.68 -2.348 1 93.12 34 ALA B O 1
ATOM 1827 N N . LEU B 1 35 ? 13.062 -1.726 -1.93 1 95.88 35 LEU B N 1
ATOM 1828 C CA . LEU B 1 35 ? 12.586 -1.588 -3.301 1 95.88 35 LEU B CA 1
ATOM 1829 C C . LEU B 1 35 ? 13.758 -1.491 -4.277 1 95.88 35 LEU B C 1
ATOM 1831 O O . LEU B 1 35 ? 13.766 -2.164 -5.309 1 95.88 35 LEU B O 1
ATOM 1835 N N . LYS B 1 36 ? 14.703 -0.701 -3.959 1 95.25 36 LYS B N 1
ATOM 1836 C CA . LYS B 1 36 ? 15.875 -0.563 -4.82 1 95.25 36 LYS B CA 1
ATOM 1837 C C . LYS B 1 36 ? 16.547 -1.911 -5.047 1 95.25 36 LYS B C 1
ATOM 1839 O O . LYS B 1 36 ? 16.906 -2.252 -6.18 1 95.25 36 LYS B O 1
ATOM 1844 N N . HIS B 1 37 ? 16.719 -2.637 -4.035 1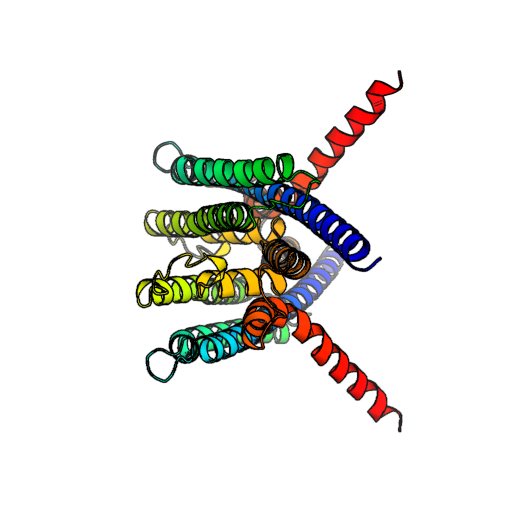 93.62 37 HIS B N 1
ATOM 1845 C CA . HIS B 1 37 ? 17.312 -3.965 -4.148 1 93.62 37 HIS B CA 1
ATOM 1846 C C . HIS B 1 37 ? 16.453 -4.875 -5.023 1 93.62 37 HIS B C 1
ATOM 1848 O O . HIS B 1 37 ? 16.984 -5.645 -5.832 1 93.62 37 HIS B O 1
ATOM 1854 N N . GLY B 1 38 ? 15.18 -4.75 -4.793 1 91.12 38 GLY B N 1
ATOM 1855 C CA . GLY B 1 38 ? 14.266 -5.531 -5.609 1 91.12 38 GLY B CA 1
ATOM 1856 C C . GLY B 1 38 ? 14.344 -5.195 -7.086 1 91.12 38 GLY B C 1
ATOM 1857 O O . GLY B 1 38 ? 14.266 -6.082 -7.938 1 91.12 38 GLY B O 1
ATOM 1858 N N . LEU B 1 39 ? 14.492 -3.961 -7.375 1 94.19 39 LEU B N 1
ATOM 1859 C CA . LEU B 1 39 ? 14.586 -3.52 -8.766 1 94.19 39 LEU B CA 1
ATOM 1860 C C . LEU B 1 39 ? 15.867 -4.035 -9.406 1 94.19 39 LEU B C 1
ATOM 1862 O O . LEU B 1 39 ? 15.859 -4.477 -10.555 1 94.19 39 LEU B O 1
ATOM 1866 N N . VAL B 1 40 ? 16.922 -4.016 -8.695 1 92.38 40 VAL B N 1
ATOM 1867 C CA . VAL B 1 40 ? 18.188 -4.539 -9.188 1 92.38 40 VAL B CA 1
ATOM 1868 C C . VAL B 1 40 ? 18.062 -6.035 -9.469 1 92.38 40 VAL B C 1
ATOM 1870 O O . VAL B 1 40 ? 18.5 -6.516 -10.516 1 92.38 40 VAL B O 1
ATOM 1873 N N . ALA B 1 41 ? 17.469 -6.723 -8.547 1 88.56 41 ALA B N 1
ATOM 1874 C CA . ALA B 1 41 ? 17.234 -8.156 -8.734 1 88.56 41 ALA B CA 1
ATOM 1875 C C . ALA B 1 41 ? 16.359 -8.422 -9.953 1 88.56 41 ALA B C 1
ATOM 1877 O O . ALA B 1 41 ? 16.578 -9.383 -10.688 1 88.56 41 ALA B O 1
ATOM 1878 N N . TYR B 1 42 ? 15.359 -7.594 -10.086 1 87.19 42 TYR B N 1
ATOM 1879 C CA . TYR B 1 42 ? 14.469 -7.699 -11.242 1 87.19 42 TYR B CA 1
ATOM 1880 C C . TYR B 1 42 ? 15.25 -7.551 -12.539 1 87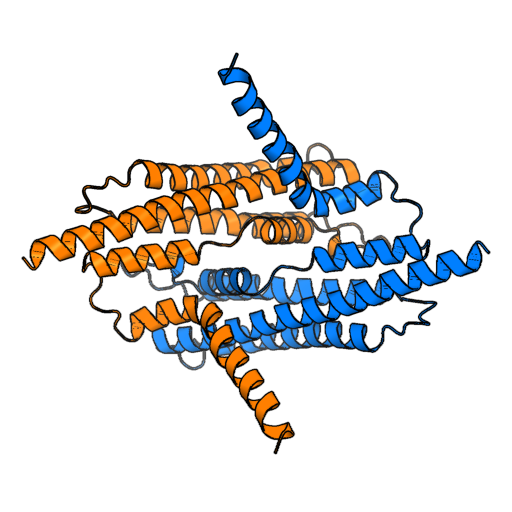.19 42 TYR B C 1
ATOM 1882 O O . TYR B 1 42 ? 15.07 -8.336 -13.477 1 87.19 42 TYR B O 1
ATOM 1890 N N . ASP B 1 43 ? 16.078 -6.605 -12.656 1 90.06 43 ASP B N 1
ATOM 1891 C CA . ASP B 1 43 ? 16.922 -6.391 -13.82 1 90.06 43 ASP B CA 1
ATOM 1892 C C . ASP B 1 43 ? 17.797 -7.609 -14.102 1 90.06 43 ASP B C 1
ATOM 1894 O O . ASP B 1 43 ? 17.938 -8.039 -15.25 1 90.06 43 ASP B O 1
ATOM 1898 N N . ARG B 1 44 ? 18.359 -8.125 -13.109 1 85.56 44 ARG B N 1
ATOM 1899 C CA . ARG B 1 44 ? 19.219 -9.289 -13.25 1 85.56 44 ARG B CA 1
ATOM 1900 C C . ARG B 1 44 ? 18.438 -10.508 -13.734 1 85.56 44 ARG B C 1
ATOM 1902 O O . ARG B 1 44 ? 18.875 -11.203 -14.648 1 85.56 44 ARG B O 1
ATOM 1909 N N . LEU B 1 45 ? 17.359 -10.695 -13.148 1 82.06 45 LEU B N 1
ATOM 1910 C CA . LEU B 1 45 ? 16.516 -11.844 -13.484 1 82.06 45 LEU B CA 1
ATOM 1911 C C . LEU B 1 45 ? 16.109 -11.805 -14.945 1 82.06 45 LEU B C 1
ATOM 1913 O O . LEU B 1 45 ? 16.062 -12.836 -15.617 1 82.06 45 LEU B O 1
ATOM 1917 N N . HIS B 1 46 ? 15.781 -10.656 -15.367 1 83.5 46 HIS B N 1
ATOM 1918 C CA . HIS B 1 46 ? 15.234 -10.523 -16.719 1 83.5 46 HIS B CA 1
ATOM 1919 C C . HIS B 1 46 ? 16.281 -10.023 -17.703 1 83.5 46 HIS B C 1
ATOM 1921 O O . HIS B 1 46 ? 15.969 -9.719 -18.844 1 83.5 46 HIS B O 1
ATOM 1927 N N . HIS B 1 47 ? 17.516 -9.984 -17.203 1 86 47 HIS B N 1
ATOM 1928 C CA . HIS B 1 47 ? 18.656 -9.586 -18.016 1 86 47 HIS B CA 1
ATOM 1929 C C . HIS B 1 47 ? 18.406 -8.25 -18.703 1 86 47 HIS B C 1
ATOM 1931 O O . HIS B 1 47 ? 18.656 -8.117 -19.906 1 86 47 HIS B O 1
ATOM 1937 N N . LEU B 1 48 ? 17.797 -7.391 -17.922 1 86.44 48 LEU B N 1
ATOM 1938 C CA . LEU B 1 48 ? 17.5 -6.059 -18.438 1 86.44 48 LEU B CA 1
ATOM 1939 C C . LEU B 1 48 ? 18.703 -5.137 -18.266 1 86.44 48 LEU B C 1
ATOM 1941 O O . LEU B 1 48 ? 19.312 -5.105 -17.188 1 86.44 48 LEU B O 1
ATOM 1945 N N . HIS B 1 49 ? 19.047 -4.5 -19.375 1 85.25 49 HIS B N 1
ATOM 1946 C CA . HIS B 1 49 ? 20.188 -3.602 -19.328 1 85.25 49 HIS B CA 1
ATOM 1947 C C . HIS B 1 49 ? 19.859 -2.244 -19.938 1 85.25 49 HIS B C 1
ATOM 1949 O O . HIS B 1 49 ? 18.875 -2.117 -20.688 1 85.25 49 HIS B O 1
ATOM 1955 N N . HIS B 1 50 ? 20.625 -1.276 -19.609 1 82.5 50 HIS B N 1
ATOM 1956 C CA . HIS B 1 50 ? 20.609 0.079 -20.141 1 82.5 50 HIS B CA 1
ATOM 1957 C C . HIS B 1 50 ? 19.219 0.68 -20.094 1 82.5 50 HIS B C 1
ATOM 1959 O O . HIS B 1 50 ? 18.625 0.787 -19.016 1 82.5 50 HIS B O 1
ATOM 1965 N N . SER B 1 51 ? 18.656 0.917 -21.344 1 76.88 51 SER B N 1
ATOM 1966 C CA . SER B 1 51 ? 17.406 1.676 -21.422 1 76.88 51 SER B CA 1
ATOM 1967 C C . SER B 1 51 ? 16.219 0.833 -20.969 1 76.88 51 SER B C 1
ATOM 1969 O O . SER B 1 51 ? 15.156 1.371 -20.656 1 76.88 51 SER B O 1
ATOM 1971 N N . LYS B 1 52 ? 16.406 -0.444 -20.812 1 84.31 52 LYS B N 1
ATOM 1972 C CA . LYS B 1 52 ? 15.281 -1.29 -20.406 1 84.31 52 LYS B CA 1
ATOM 1973 C C . LYS B 1 52 ? 15.352 -1.621 -18.922 1 84.31 52 LYS B C 1
ATOM 1975 O O . LYS B 1 52 ? 14.438 -2.244 -18.375 1 84.31 52 LYS B O 1
ATOM 1980 N N . SER B 1 53 ? 16.391 -1.137 -18.312 1 91.62 53 SER B N 1
ATOM 1981 C CA . SER B 1 53 ? 16.578 -1.388 -16.891 1 91.62 53 SER B CA 1
ATOM 1982 C C . SER B 1 53 ? 15.508 -0.694 -16.062 1 91.62 53 SER B C 1
ATOM 1984 O O . SER B 1 53 ? 15.344 0.525 -16.141 1 91.62 53 SER B O 1
ATOM 1986 N N . VAL B 1 54 ? 14.867 -1.494 -15.242 1 94.06 54 VAL B N 1
ATOM 1987 C CA . VAL B 1 54 ? 13.852 -0.926 -14.367 1 94.06 54 VAL B CA 1
ATOM 1988 C C . VAL B 1 54 ? 14.508 -0.022 -13.328 1 94.06 54 VAL B C 1
ATOM 1990 O O . VAL B 1 54 ? 13.93 0.99 -12.922 1 94.06 54 VAL B O 1
ATOM 1993 N N . THR B 1 55 ? 15.727 -0.351 -12.898 1 94.31 55 THR B N 1
ATOM 1994 C CA . THR B 1 55 ? 16.469 0.462 -11.938 1 94.31 55 THR B CA 1
ATOM 1995 C C . THR B 1 55 ? 16.703 1.866 -12.484 1 94.31 55 THR B C 1
ATOM 1997 O O . THR B 1 55 ? 16.5 2.857 -11.781 1 94.31 55 THR B O 1
ATOM 2000 N N . VAL B 1 56 ? 17.109 1.891 -13.727 1 94.81 56 VAL B N 1
ATOM 2001 C CA . VAL B 1 56 ? 17.344 3.184 -14.359 1 94.81 56 VAL B CA 1
ATOM 2002 C C . VAL B 1 56 ? 16.031 3.947 -14.492 1 94.81 56 VAL B C 1
ATOM 2004 O O . VAL B 1 56 ? 15.969 5.148 -14.211 1 94.81 56 VAL B O 1
ATOM 2007 N N . PHE B 1 57 ? 14.938 3.277 -14.875 1 94.69 57 PHE B N 1
ATOM 2008 C CA . PHE B 1 57 ? 13.625 3.881 -15.062 1 94.69 57 PHE B CA 1
ATOM 2009 C C . PHE B 1 57 ? 13.109 4.469 -13.758 1 94.69 57 PHE B C 1
ATOM 2011 O O . PHE B 1 57 ? 12.406 5.484 -13.766 1 94.69 57 PHE B O 1
ATOM 2018 N N . PHE B 1 58 ? 13.539 3.893 -12.578 1 96.19 58 PHE B N 1
ATOM 2019 C CA . PHE B 1 58 ? 13.039 4.273 -11.266 1 96.19 58 PHE B CA 1
ATOM 2020 C C . PHE B 1 58 ? 13.945 5.316 -10.617 1 96.19 58 PHE B C 1
ATOM 2022 O O . PHE B 1 58 ? 13.617 5.867 -9.57 1 96.19 58 PHE B O 1
ATOM 2029 N N . SER B 1 59 ? 15.086 5.609 -11.156 1 95.62 59 SER B N 1
ATOM 2030 C CA . SER B 1 59 ? 16.156 6.34 -10.484 1 95.62 59 SER B CA 1
ATOM 2031 C C . SER B 1 59 ? 15.672 7.695 -9.977 1 95.62 59 SER B C 1
ATOM 2033 O O . SER B 1 59 ? 15.828 8.016 -8.797 1 95.62 59 SER B O 1
ATOM 2035 N N . ASP B 1 60 ? 14.977 8.461 -10.844 1 95.56 60 ASP B N 1
ATOM 2036 C CA . ASP B 1 60 ? 14.5 9.781 -10.453 1 95.56 60 ASP B CA 1
ATOM 2037 C C . ASP B 1 60 ? 13.445 9.688 -9.359 1 95.56 60 ASP B C 1
ATOM 2039 O O . ASP B 1 60 ? 13.469 10.453 -8.391 1 95.56 60 ASP B O 1
ATOM 2043 N N . GLY B 1 61 ? 12.492 8.766 -9.57 1 96.25 61 GLY B N 1
ATOM 2044 C CA . GLY B 1 61 ? 11.453 8.586 -8.57 1 96.25 61 GLY B CA 1
ATOM 2045 C C . GLY B 1 61 ? 12 8.18 -7.207 1 96.25 61 GLY B C 1
ATOM 2046 O O . GLY B 1 61 ? 11.547 8.688 -6.18 1 96.25 61 GLY B O 1
ATOM 2047 N N . LEU B 1 62 ? 12.984 7.297 -7.184 1 97.44 62 LEU B N 1
ATOM 2048 C CA . LEU B 1 62 ? 13.586 6.832 -5.938 1 97.44 62 LEU B CA 1
ATOM 2049 C C . LEU B 1 62 ? 14.352 7.957 -5.25 1 97.44 62 LEU B C 1
ATOM 2051 O O . LEU B 1 62 ? 14.273 8.109 -4.027 1 97.44 62 LEU B O 1
ATOM 2055 N N . ASP B 1 63 ? 15.086 8.75 -5.992 1 97.38 63 ASP B N 1
ATOM 2056 C CA . ASP B 1 63 ? 15.828 9.867 -5.422 1 97.38 63 ASP B CA 1
ATOM 2057 C C . ASP B 1 63 ? 14.891 10.906 -4.812 1 97.38 63 ASP B C 1
ATOM 2059 O O . ASP B 1 63 ? 15.117 11.383 -3.701 1 97.38 63 ASP B O 1
ATOM 2063 N N . HIS B 1 64 ? 13.82 11.195 -5.547 1 97.12 64 HIS B N 1
ATOM 2064 C CA . HIS B 1 64 ? 12.836 12.133 -5.027 1 97.12 64 HIS B CA 1
ATOM 2065 C C . HIS B 1 64 ? 12.203 11.617 -3.74 1 97.12 64 HIS B C 1
ATOM 2067 O O . HIS B 1 64 ? 12.008 12.375 -2.789 1 97.12 64 HIS B O 1
ATOM 2073 N N . ALA B 1 65 ? 11.891 10.367 -3.746 1 97.69 65 ALA B N 1
ATOM 2074 C CA . ALA B 1 65 ? 11.297 9.766 -2.553 1 97.69 65 ALA B CA 1
ATOM 2075 C C . ALA B 1 65 ? 12.266 9.805 -1.379 1 97.69 65 ALA B C 1
ATOM 2077 O O . ALA B 1 65 ? 11.883 10.148 -0.258 1 97.69 65 ALA B O 1
ATOM 2078 N N . LYS B 1 66 ? 13.492 9.469 -1.612 1 97.75 66 LYS B N 1
ATOM 2079 C CA . LYS B 1 66 ? 14.508 9.484 -0.563 1 97.75 66 LYS B CA 1
ATOM 2080 C C . LYS B 1 66 ? 14.672 10.883 0.017 1 97.75 66 LYS B C 1
ATOM 2082 O O . LYS B 1 66 ? 14.789 11.055 1.233 1 97.75 66 LYS B O 1
ATOM 2087 N N . ASP B 1 67 ? 14.688 11.891 -0.813 1 97.75 67 ASP B N 1
ATOM 2088 C CA . ASP B 1 67 ? 14.82 13.266 -0.355 1 97.75 67 ASP B CA 1
ATOM 2089 C C . ASP B 1 67 ? 13.641 13.68 0.522 1 97.75 67 ASP B C 1
ATOM 2091 O O . ASP B 1 67 ? 13.828 14.336 1.547 1 97.75 67 ASP B O 1
ATOM 2095 N N . ALA B 1 68 ? 12.461 13.312 0.065 1 96.94 68 ALA B N 1
ATOM 2096 C CA . ALA B 1 68 ? 11.281 13.633 0.86 1 96.94 68 ALA B CA 1
ATOM 2097 C C . ALA B 1 68 ? 11.336 12.953 2.227 1 96.94 68 ALA B C 1
ATOM 2099 O O . ALA B 1 68 ? 10.938 13.547 3.234 1 96.94 68 ALA B O 1
ATOM 2100 N N . VAL B 1 69 ? 11.812 11.727 2.307 1 97.5 69 VAL B N 1
ATOM 2101 C CA . VAL B 1 69 ? 11.914 10.984 3.561 1 97.5 69 VAL B CA 1
ATOM 2102 C C . VAL B 1 69 ? 12.984 11.617 4.449 1 97.5 69 VAL B C 1
ATOM 2104 O O . VAL B 1 69 ? 12.805 11.727 5.664 1 97.5 69 VAL B O 1
ATOM 2107 N N . LYS B 1 70 ? 14.094 12.047 3.895 1 97 70 LYS B N 1
ATOM 2108 C CA . LYS B 1 70 ? 15.117 12.766 4.648 1 97 70 LYS B CA 1
ATOM 2109 C C . LYS B 1 70 ? 14.555 14.047 5.25 1 97 70 LYS B C 1
ATOM 2111 O O . LYS B 1 70 ? 14.922 14.43 6.363 1 97 70 LYS B O 1
ATOM 2116 N N . ALA B 1 71 ? 13.695 14.672 4.461 1 95.19 71 ALA B N 1
ATOM 2117 C CA . ALA B 1 71 ? 13.055 15.883 4.973 1 95.19 71 ALA B CA 1
ATOM 2118 C C . ALA B 1 71 ? 12.219 15.578 6.207 1 95.19 71 ALA B C 1
ATOM 2120 O O . ALA B 1 71 ? 12.156 16.391 7.141 1 95.19 71 ALA B O 1
ATOM 2121 N N . LEU B 1 72 ? 11.531 14.445 6.215 1 94.56 72 LEU B N 1
ATOM 2122 C CA . LEU B 1 72 ? 10.781 14.016 7.387 1 94.56 72 LEU B CA 1
ATOM 2123 C C . LEU B 1 72 ? 11.688 13.906 8.609 1 94.56 72 LEU B C 1
ATOM 2125 O O . LEU B 1 72 ? 11.344 14.383 9.695 1 94.56 72 LEU B O 1
ATOM 2129 N N . LYS B 1 73 ? 12.797 13.273 8.445 1 94.06 73 LYS B N 1
ATOM 2130 C CA . LYS B 1 73 ? 13.766 13.125 9.523 1 94.06 73 LYS B CA 1
ATOM 2131 C C . LYS B 1 73 ? 14.297 14.477 9.984 1 94.06 73 LYS B C 1
ATOM 2133 O O . LYS B 1 73 ? 14.477 14.711 11.18 1 94.06 73 LYS B O 1
ATOM 2138 N N . HIS B 1 74 ? 14.531 15.344 9.062 1 93.38 74 HIS B N 1
ATOM 2139 C CA . HIS B 1 74 ? 15.023 16.688 9.375 1 93.38 74 HIS B CA 1
ATOM 2140 C C . HIS B 1 74 ? 14.031 17.438 10.25 1 93.38 74 HIS B C 1
ATOM 2142 O O . HIS B 1 74 ? 14.43 18.109 11.203 1 93.38 74 HIS B O 1
ATOM 2148 N N . VAL B 1 75 ? 12.766 17.344 9.875 1 91.62 75 VAL B N 1
ATOM 2149 C CA . VAL B 1 75 ? 11.734 17.984 10.68 1 91.62 75 VAL B CA 1
ATOM 2150 C C . VAL B 1 75 ? 11.758 17.422 12.102 1 91.62 75 VAL B C 1
ATOM 2152 O O . VAL B 1 75 ? 11.633 18.1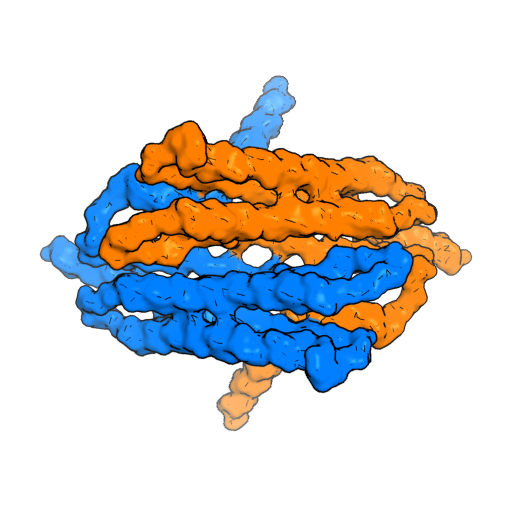72 13.07 1 91.62 75 VAL B O 1
ATOM 2155 N N . ALA B 1 76 ? 11.938 16.125 12.234 1 90.69 76 ALA B N 1
ATOM 2156 C CA . ALA B 1 76 ? 12.016 15.492 13.555 1 90.69 76 ALA B CA 1
ATOM 2157 C C . ALA B 1 76 ? 13.164 16.078 14.367 1 90.69 76 ALA B C 1
ATOM 2159 O O . ALA B 1 76 ? 13.016 16.328 15.57 1 90.69 76 ALA B O 1
ATOM 2160 N N . ASP B 1 77 ? 14.281 16.344 13.734 1 90.12 77 ASP B N 1
ATOM 2161 C CA . ASP B 1 77 ? 15.484 16.844 14.391 1 90.12 77 ASP B CA 1
ATOM 2162 C C . ASP B 1 77 ? 15.297 18.297 14.844 1 90.12 77 ASP B C 1
ATOM 2164 O O . ASP B 1 77 ? 15.969 18.75 15.766 1 90.12 77 ASP B O 1
ATOM 2168 N N . HIS B 1 78 ? 14.367 18.969 14.273 1 86.88 78 HIS B N 1
ATOM 2169 C CA . HIS B 1 78 ? 14.266 20.391 14.547 1 86.88 78 HIS B CA 1
ATOM 2170 C C . HIS B 1 78 ? 13.016 20.703 15.367 1 86.88 78 HIS B C 1
ATOM 2172 O O . HIS B 1 78 ? 12.75 21.859 15.688 1 86.88 78 HIS B O 1
ATOM 2178 N N . ILE B 1 79 ? 12.234 19.625 15.523 1 80.38 79 ILE B N 1
ATOM 2179 C CA . ILE B 1 79 ? 11.109 19.844 16.422 1 80.38 79 ILE B CA 1
ATOM 2180 C C . ILE B 1 79 ? 11.617 19.953 17.859 1 80.38 79 ILE B C 1
ATOM 2182 O O . ILE B 1 79 ? 12.352 19.094 18.328 1 80.38 79 ILE B O 1
ATOM 2186 N N . HIS B 1 80 ? 11.945 21.219 18.312 1 66.25 80 HIS B N 1
ATOM 2187 C CA . HIS B 1 80 ? 12.438 21.438 19.656 1 66.25 80 HIS B CA 1
ATOM 2188 C C . HIS B 1 80 ? 11.305 21.391 20.672 1 66.25 80 HIS B C 1
ATOM 2190 O O . HIS B 1 80 ? 10.141 21.578 20.328 1 66.25 80 HIS B O 1
ATOM 2196 N N . LYS B 1 81 ? 11.703 20.859 21.906 1 55 81 LYS B N 1
ATOM 2197 C CA . LYS B 1 81 ? 10.82 20.797 23.062 1 55 81 LYS B CA 1
ATOM 2198 C C . LYS B 1 81 ? 10.086 22.125 23.25 1 55 81 LYS B C 1
ATOM 2200 O O . LYS B 1 81 ? 8.984 22.156 23.797 1 55 81 LYS B O 1
ATOM 2205 N N . ASP B 1 82 ? 10.797 23.172 23.016 1 48.84 82 ASP B N 1
ATOM 2206 C CA . ASP B 1 82 ? 10.031 24.375 23.328 1 48.84 82 ASP B CA 1
ATOM 2207 C C . ASP B 1 82 ? 8.875 24.547 22.344 1 48.84 82 ASP B C 1
ATOM 2209 O O . ASP B 1 82 ? 9.086 24.828 21.172 1 48.84 82 ASP B O 1
ATOM 2213 N N . ALA B 1 83 ? 7.859 23.75 22.625 1 50.19 83 ALA B N 1
ATOM 2214 C CA . ALA B 1 83 ? 6.535 23.391 22.109 1 50.19 83 ALA B CA 1
ATOM 2215 C C . ALA B 1 83 ? 5.906 24.547 21.344 1 50.19 83 ALA B C 1
ATOM 2217 O O . ALA B 1 83 ? 4.918 24.375 20.641 1 50.19 83 ALA B O 1
ATOM 2218 N N . ARG B 1 84 ? 6.309 25.734 21.766 1 53.12 84 ARG B N 1
ATOM 2219 C CA . ARG B 1 84 ? 5.426 26.828 21.359 1 53.12 84 ARG B CA 1
ATOM 2220 C C . ARG B 1 84 ? 5.297 26.906 19.844 1 53.12 84 ARG B C 1
ATOM 2222 O O . ARG B 1 84 ? 4.297 27.406 19.328 1 53.12 84 ARG B O 1
ATOM 2229 N N . ALA B 1 85 ? 6.383 26.312 19.172 1 54.34 85 ALA B N 1
ATOM 2230 C CA . ALA B 1 85 ? 6.145 26.641 17.766 1 54.34 85 ALA B CA 1
ATOM 2231 C C . ALA B 1 85 ? 6.16 25.391 16.906 1 54.34 85 ALA B C 1
ATOM 2233 O O . ALA B 1 85 ? 6.977 25.266 15.984 1 54.34 85 ALA B O 1
ATOM 2234 N N . ILE B 1 86 ? 5.684 24.266 17.484 1 60.72 86 ILE B N 1
ATOM 2235 C CA . ILE B 1 86 ? 5.539 23.234 16.469 1 60.72 86 ILE B CA 1
ATOM 2236 C C . ILE B 1 86 ? 4.707 23.766 15.305 1 60.72 86 ILE B C 1
ATOM 2238 O O . ILE B 1 86 ? 3.602 24.266 15.5 1 60.72 86 ILE B O 1
ATOM 2242 N N . ASP B 1 87 ? 5.473 24 14.227 1 74.19 87 ASP B N 1
ATOM 2243 C CA . ASP B 1 87 ? 4.703 24.328 13.031 1 74.19 87 ASP B CA 1
ATOM 2244 C C . ASP B 1 87 ? 4.043 23.094 12.438 1 74.19 87 ASP B C 1
ATOM 2246 O O . ASP B 1 87 ? 4.641 22.406 11.609 1 74.19 87 ASP B O 1
ATOM 2250 N N . SER B 1 88 ? 2.99 22.672 13.195 1 77.75 88 SER B N 1
ATOM 2251 C CA . SER B 1 88 ? 2.227 21.5 12.758 1 77.75 88 SER B CA 1
ATOM 2252 C C . SER B 1 88 ? 2.041 21.516 11.242 1 77.75 88 SER B C 1
ATOM 2254 O O . SER B 1 88 ? 1.978 20.453 10.617 1 77.75 88 SER B O 1
ATOM 2256 N N . ILE B 1 89 ? 2.102 22.656 10.688 1 79.31 89 ILE B N 1
ATOM 2257 C CA . ILE B 1 89 ? 1.915 22.781 9.25 1 79.31 89 ILE B CA 1
ATOM 2258 C C . ILE B 1 89 ? 3.148 22.25 8.523 1 79.31 89 ILE B C 1
ATOM 2260 O O . ILE B 1 89 ? 3.029 21.531 7.523 1 79.31 89 ILE B O 1
ATOM 2264 N N . THR B 1 90 ? 4.273 22.594 9.148 1 85.31 90 THR B N 1
ATOM 2265 C CA . THR B 1 90 ? 5.52 22.125 8.547 1 85.31 90 THR B CA 1
ATOM 2266 C C . THR B 1 90 ? 5.617 20.609 8.617 1 85.31 90 THR B C 1
ATOM 2268 O O . THR B 1 90 ? 6.012 19.953 7.648 1 85.31 90 THR B O 1
ATOM 2271 N N . VAL B 1 91 ? 5.262 20.094 9.766 1 89.44 91 VAL B N 1
ATOM 2272 C CA . VAL B 1 91 ? 5.305 18.641 9.953 1 89.44 91 VAL B CA 1
ATOM 2273 C C . VAL B 1 91 ? 4.348 17.969 8.977 1 89.44 91 VAL B C 1
ATOM 2275 O O . VAL B 1 91 ? 4.715 17 8.312 1 89.44 91 VAL B O 1
ATOM 2278 N N . ARG B 1 92 ? 3.223 18.469 8.875 1 87.69 92 ARG B N 1
ATOM 2279 C CA . ARG B 1 92 ? 2.213 17.906 7.98 1 87.69 92 ARG B CA 1
ATOM 2280 C C . ARG B 1 92 ? 2.672 17.969 6.527 1 87.69 92 ARG B C 1
ATOM 2282 O O . ARG B 1 92 ? 2.506 17.016 5.773 1 87.69 92 ARG B O 1
ATOM 2289 N N . ARG B 1 93 ? 3.236 19.031 6.168 1 88.12 93 ARG B N 1
ATOM 2290 C CA . ARG B 1 93 ? 3.711 19.203 4.797 1 88.12 93 ARG B CA 1
ATOM 2291 C C . ARG B 1 93 ? 4.789 18.172 4.461 1 88.12 93 ARG B C 1
ATOM 2293 O O . ARG B 1 93 ? 4.785 17.594 3.375 1 88.12 93 ARG B O 1
ATOM 2300 N N . ALA B 1 94 ? 5.676 18.031 5.418 1 92.81 94 ALA B N 1
ATOM 2301 C CA . ALA B 1 94 ? 6.73 17.047 5.199 1 92.81 94 ALA B CA 1
ATOM 2302 C C . ALA B 1 94 ? 6.148 15.641 5.051 1 92.81 94 ALA B C 1
ATOM 2304 O O . ALA B 1 94 ? 6.57 14.883 4.176 1 92.81 94 ALA B O 1
ATOM 2305 N N . MET B 1 95 ? 5.203 15.289 5.875 1 93.31 95 MET B N 1
ATOM 2306 C CA . MET B 1 95 ? 4.535 13.992 5.797 1 93.31 95 MET B CA 1
ATOM 2307 C C . MET B 1 95 ? 3.848 13.805 4.449 1 93.31 95 MET B C 1
ATOM 2309 O O . MET B 1 95 ? 3.975 12.758 3.818 1 93.31 95 MET B O 1
ATOM 2313 N N . GLU B 1 96 ? 3.15 14.828 3.998 1 91.12 96 GLU B N 1
ATOM 2314 C CA . GLU B 1 96 ? 2.395 14.758 2.752 1 91.12 96 GLU B CA 1
ATOM 2315 C C . GLU B 1 96 ? 3.324 14.633 1.548 1 91.12 96 GLU B C 1
ATOM 2317 O O . GLU B 1 96 ? 3.033 13.898 0.604 1 91.12 96 GLU B O 1
ATOM 2322 N N . GLN B 1 97 ? 4.398 15.375 1.657 1 92.88 97 GLN B N 1
ATOM 2323 C CA . GLN B 1 97 ? 5.375 15.258 0.578 1 92.88 97 GLN B CA 1
ATOM 2324 C C . GLN B 1 97 ? 5.949 13.852 0.501 1 92.88 97 GLN B C 1
ATOM 2326 O O . GLN B 1 97 ? 6.09 13.289 -0.588 1 92.88 97 GLN B O 1
ATOM 2331 N N . ALA B 1 98 ? 6.266 13.305 1.658 1 95 98 ALA B N 1
ATOM 2332 C CA . ALA B 1 98 ? 6.762 11.93 1.685 1 95 98 ALA B CA 1
ATOM 2333 C C . ALA B 1 98 ? 5.707 10.953 1.164 1 95 98 ALA B C 1
ATOM 2335 O O . ALA B 1 98 ? 6.02 10.055 0.38 1 95 98 ALA B O 1
ATOM 2336 N N . PHE B 1 99 ? 4.531 11.156 1.545 1 94.25 99 PHE B N 1
ATOM 2337 C CA . PHE B 1 99 ? 3.436 10.312 1.082 1 94.25 99 PHE B CA 1
ATOM 2338 C C . PHE B 1 99 ? 3.316 10.367 -0.437 1 94.25 99 PHE B C 1
ATOM 2340 O O . PHE B 1 99 ? 3.262 9.328 -1.097 1 94.25 99 PHE B O 1
ATOM 2347 N N . ASN B 1 100 ? 3.311 11.539 -0.999 1 92.12 100 ASN B N 1
ATOM 2348 C CA . ASN B 1 100 ? 3.109 11.719 -2.434 1 92.12 100 ASN B CA 1
ATOM 2349 C C . ASN B 1 100 ? 4.23 11.078 -3.242 1 92.12 100 ASN B C 1
ATOM 2351 O O . ASN B 1 100 ? 3.977 10.422 -4.25 1 92.12 100 ASN B O 1
ATOM 2355 N N . THR B 1 101 ? 5.402 11.328 -2.779 1 95.25 101 THR B N 1
ATOM 2356 C CA . THR B 1 101 ? 6.527 10.797 -3.539 1 95.25 101 THR B CA 1
ATOM 2357 C C . THR B 1 101 ? 6.535 9.273 -3.486 1 95.25 101 THR B C 1
ATOM 2359 O O . THR B 1 101 ? 6.902 8.617 -4.465 1 95.25 101 THR B O 1
ATOM 2362 N N . LEU B 1 102 ? 6.141 8.648 -2.348 1 95 102 LEU B N 1
ATOM 2363 C CA . LEU B 1 102 ? 6.039 7.191 -2.266 1 95 102 LEU B CA 1
ATOM 2364 C C . LEU B 1 102 ? 4.914 6.676 -3.154 1 95 102 LEU B C 1
ATOM 2366 O O . LEU B 1 102 ? 5.062 5.652 -3.822 1 95 102 LEU B O 1
ATOM 2370 N N . ALA B 1 103 ? 3.807 7.371 -3.17 1 91.5 103 ALA B N 1
ATOM 2371 C CA . ALA B 1 103 ? 2.688 7.004 -4.035 1 91.5 103 ALA B CA 1
ATOM 2372 C C . ALA B 1 103 ? 3.082 7.086 -5.508 1 91.5 103 ALA B C 1
ATOM 2374 O O . ALA B 1 103 ? 2.635 6.273 -6.32 1 91.5 103 ALA B O 1
ATOM 2375 N N . ASP B 1 104 ? 3.883 8.023 -5.844 1 93.12 104 ASP B N 1
ATOM 2376 C CA . ASP B 1 104 ? 4.324 8.219 -7.223 1 93.12 104 ASP B CA 1
ATOM 2377 C C . ASP B 1 104 ? 5.109 7.004 -7.719 1 93.12 104 ASP B C 1
ATOM 2379 O O . ASP B 1 104 ? 5.137 6.723 -8.922 1 93.12 104 ASP B O 1
ATOM 2383 N N . LEU B 1 105 ? 5.75 6.309 -6.789 1 95.88 105 LEU B N 1
ATOM 2384 C CA . LEU B 1 105 ? 6.504 5.129 -7.203 1 95.88 105 LEU B CA 1
ATOM 2385 C C . LEU B 1 105 ? 5.582 4.078 -7.812 1 95.88 105 LEU B C 1
ATOM 2387 O O . LEU B 1 105 ? 5.988 3.34 -8.711 1 95.88 105 LEU B O 1
ATOM 2391 N N . HIS B 1 106 ? 4.375 3.984 -7.32 1 93.12 106 HIS B N 1
ATOM 2392 C CA . HIS B 1 106 ? 3.402 3.084 -7.93 1 93.12 106 HIS B CA 1
ATOM 2393 C C . HIS B 1 106 ? 3.055 3.525 -9.344 1 93.12 106 HIS B C 1
ATOM 2395 O O . HIS B 1 106 ? 2.881 2.689 -10.234 1 93.12 106 HIS B O 1
ATOM 2401 N N . LYS B 1 107 ? 2.953 4.77 -9.484 1 90.38 107 LYS B N 1
ATOM 2402 C CA . LYS B 1 107 ? 2.672 5.289 -10.82 1 90.38 107 LYS B CA 1
ATOM 2403 C C . LYS B 1 107 ? 3.818 4.988 -11.781 1 90.38 107 LYS B C 1
ATOM 2405 O O . LYS B 1 107 ? 3.588 4.656 -12.945 1 90.38 107 LYS B O 1
ATOM 2410 N N . VAL B 1 108 ? 5.008 5.129 -11.312 1 94.56 108 VAL B N 1
ATOM 2411 C CA . VAL B 1 108 ? 6.184 4.809 -12.117 1 94.56 108 VAL B CA 1
ATOM 2412 C C . VAL B 1 108 ? 6.152 3.332 -12.508 1 94.56 108 VAL B C 1
ATOM 2414 O O . VAL B 1 108 ? 6.43 2.984 -13.656 1 94.56 108 VAL B O 1
ATOM 2417 N N . ALA B 1 109 ? 5.848 2.48 -11.531 1 94.06 109 ALA B N 1
ATOM 2418 C CA . ALA B 1 109 ? 5.758 1.048 -11.805 1 94.06 109 ALA B CA 1
ATOM 2419 C C . ALA B 1 109 ? 4.727 0.758 -12.891 1 94.06 109 ALA B C 1
ATOM 2421 O O . ALA B 1 109 ? 4.98 -0.027 -13.805 1 94.06 109 ALA B O 1
ATOM 2422 N N . ASN B 1 110 ? 3.58 1.385 -12.758 1 90.69 110 ASN B N 1
ATOM 2423 C CA . ASN B 1 110 ? 2.523 1.208 -13.75 1 90.69 110 ASN B CA 1
ATOM 2424 C C . ASN B 1 110 ? 2.977 1.656 -15.141 1 90.69 110 ASN B C 1
ATOM 2426 O O . ASN B 1 110 ? 2.705 0.982 -16.141 1 90.69 110 ASN B O 1
ATOM 2430 N N . ALA B 1 111 ? 3.633 2.768 -15.211 1 91.25 111 ALA B N 1
ATOM 2431 C CA . ALA B 1 111 ? 4.145 3.273 -16.484 1 91.25 111 ALA B CA 1
ATOM 2432 C C . ALA B 1 111 ? 5.145 2.301 -17.094 1 91.25 111 ALA B C 1
ATOM 2434 O O . ALA B 1 111 ? 5.082 2.01 -18.297 1 91.25 111 ALA B O 1
ATOM 2435 N N . TYR B 1 112 ? 6.035 1.804 -16.297 1 92.94 112 TYR B N 1
ATOM 2436 C CA . TYR B 1 112 ? 7.02 0.849 -16.797 1 92.94 112 TYR B CA 1
ATOM 2437 C C . TYR B 1 112 ? 6.332 -0.389 -17.375 1 92.94 112 TYR B C 1
ATOM 2439 O O . TYR B 1 112 ? 6.645 -0.824 -18.484 1 92.94 112 TYR B O 1
ATOM 2447 N N . ASP B 1 113 ? 5.48 -0.951 -16.578 1 90.19 113 ASP B N 1
ATOM 2448 C CA . ASP B 1 113 ? 4.801 -2.18 -16.984 1 90.19 113 ASP B CA 1
ATOM 2449 C C . ASP B 1 113 ? 3.979 -1.959 -18.25 1 90.19 113 ASP B C 1
ATOM 2451 O O . ASP B 1 113 ? 3.848 -2.865 -19.078 1 90.19 113 ASP B O 1
ATOM 2455 N N . THR B 1 114 ? 3.461 -0.8 -18.359 1 88.19 114 THR B N 1
ATOM 2456 C CA . THR B 1 114 ? 2.695 -0.469 -19.562 1 88.19 114 THR B CA 1
ATOM 2457 C C . THR B 1 114 ? 3.609 -0.37 -20.781 1 88.19 114 THR B C 1
ATOM 2459 O O . THR B 1 114 ? 3.26 -0.838 -21.859 1 88.19 114 THR B O 1
ATOM 2462 N N . GLU B 1 115 ? 4.742 0.149 -20.625 1 88.75 115 GLU B N 1
ATOM 2463 C CA . GLU B 1 115 ? 5.691 0.34 -21.719 1 88.75 115 GLU B CA 1
ATOM 2464 C C . GLU B 1 115 ? 6.434 -0.955 -22.047 1 88.75 115 GLU B C 1
ATOM 2466 O O . GLU B 1 115 ? 6.965 -1.117 -23.141 1 88.75 115 GLU B O 1
ATOM 2471 N N . HIS B 1 116 ? 6.559 -1.793 -21.016 1 84.75 116 HIS B N 1
ATOM 2472 C CA . HIS B 1 116 ? 7.281 -3.049 -21.172 1 84.75 116 HIS B CA 1
ATOM 2473 C C . HIS B 1 116 ? 6.418 -4.238 -20.766 1 84.75 116 HIS B C 1
ATOM 2475 O O . HIS B 1 116 ? 6.719 -4.93 -19.781 1 84.75 116 HIS B O 1
ATOM 2481 N N . PRO B 1 117 ? 5.402 -4.316 -21.516 1 75.44 117 PRO B N 1
ATOM 2482 C CA . PRO B 1 117 ? 4.531 -5.43 -21.125 1 75.44 117 PRO B CA 1
ATOM 2483 C C . PRO B 1 117 ? 5.258 -6.77 -21.109 1 75.44 117 PRO B C 1
ATOM 2485 O O . PRO B 1 117 ? 6.141 -7.012 -21.938 1 75.44 117 PRO B O 1
ATOM 2488 N N . THR B 1 118 ? 5.508 -7.266 -19.938 1 60.97 118 THR B N 1
ATOM 2489 C CA . THR B 1 118 ? 6.113 -8.594 -19.859 1 60.97 118 THR B CA 1
ATOM 2490 C C . THR B 1 118 ? 5.5 -9.531 -20.891 1 60.97 118 THR B C 1
ATOM 2492 O O . THR B 1 118 ? 4.281 -9.547 -21.078 1 60.97 118 THR B O 1
ATOM 2495 N N . THR B 1 119 ? 6.207 -9.594 -22.047 1 50.78 119 THR B N 1
ATOM 2496 C CA . THR B 1 119 ? 5.781 -10.523 -23.078 1 50.78 119 THR B CA 1
ATOM 2497 C C . THR B 1 119 ? 5.09 -11.734 -22.469 1 50.78 119 THR B C 1
ATOM 2499 O O . THR B 1 119 ? 5.531 -12.25 -21.438 1 50.78 119 THR B O 1
ATOM 2502 N N . ALA B 1 120 ? 3.83 -11.672 -22.797 1 44.19 120 ALA B N 1
ATOM 2503 C CA . ALA B 1 120 ? 2.9 -12.766 -22.547 1 44.19 120 ALA B CA 1
ATOM 2504 C C . ALA B 1 120 ? 3.596 -14.117 -22.688 1 44.19 120 ALA B C 1
ATOM 2506 O O . ALA B 1 120 ? 3.717 -14.648 -23.797 1 44.19 120 ALA B O 1
ATOM 2507 N N . GLY B 1 121 ? 4.887 -14.188 -22.781 1 40.53 121 GLY B N 1
ATOM 2508 C CA . GLY B 1 121 ? 4.801 -15.633 -22.891 1 40.53 121 GLY B CA 1
ATOM 2509 C C . GLY B 1 121 ? 3.713 -16.234 -22.016 1 40.53 121 GLY B C 1
ATOM 2510 O O . GLY B 1 121 ? 3.008 -15.508 -21.312 1 40.53 121 GLY B O 1
ATOM 2511 N N . LYS B 1 122 ? 3.465 -17.547 -22.094 1 46.38 122 LYS B N 1
ATOM 2512 C CA . LYS B 1 122 ? 2.27 -18.281 -21.672 1 46.38 122 LYS B CA 1
ATOM 2513 C C . LYS B 1 122 ? 1.704 -17.703 -20.375 1 46.38 122 LYS B C 1
ATOM 2515 O O . LYS B 1 122 ? 0.488 -17.547 -20.234 1 46.38 122 LYS B O 1
ATOM 2520 N N . TYR B 1 123 ? 2.289 -17.672 -19.156 1 44.91 123 TYR B N 1
ATOM 2521 C CA . TYR B 1 123 ? 1.611 -17.359 -17.906 1 44.91 123 TYR B CA 1
ATOM 2522 C C . TYR B 1 123 ? 2.229 -16.125 -17.234 1 44.91 123 TYR B C 1
ATOM 2524 O O . TYR B 1 123 ? 3.191 -16.25 -16.484 1 44.91 123 TYR B O 1
ATOM 2532 N N . VAL B 1 124 ? 2.539 -14.992 -18 1 50.66 124 VAL B N 1
ATOM 2533 C CA . VAL B 1 124 ? 3.027 -13.82 -17.281 1 50.66 124 VAL B CA 1
ATOM 2534 C C . VAL B 1 124 ? 2.086 -13.484 -16.125 1 50.66 124 VAL B C 1
ATOM 2536 O O . VAL B 1 124 ? 0.892 -13.266 -16.344 1 50.66 124 VAL B O 1
ATOM 2539 N N . THR B 1 125 ? 2.48 -13.773 -14.875 1 68 125 THR B N 1
ATOM 2540 C CA . THR B 1 125 ? 1.659 -13.703 -13.672 1 68 125 THR B CA 1
ATOM 2541 C C . THR B 1 125 ? 1.876 -12.375 -12.953 1 68 125 THR B C 1
ATOM 2543 O O . THR B 1 125 ? 2.926 -11.742 -13.102 1 68 125 THR B O 1
ATOM 2546 N N . THR B 1 126 ? 0.784 -11.531 -12.844 1 69.44 126 THR B N 1
ATOM 2547 C CA . THR B 1 126 ? 0.757 -10.281 -12.086 1 69.44 126 THR B CA 1
ATOM 2548 C C . THR B 1 126 ? 1.874 -10.25 -11.047 1 69.44 126 THR B C 1
ATOM 2550 O O . THR B 1 126 ? 2.473 -9.203 -10.797 1 69.44 126 THR B O 1
ATOM 2553 N N . SER B 1 127 ? 2.307 -11.414 -10.711 1 70.94 127 SER B N 1
ATOM 2554 C CA . SER B 1 127 ? 3.314 -11.492 -9.664 1 70.94 127 SER B CA 1
ATOM 2555 C C . SER B 1 127 ? 4.719 -11.273 -10.219 1 70.94 127 SER B C 1
ATOM 2557 O O . SER B 1 127 ? 5.684 -11.164 -9.461 1 70.94 127 SER B O 1
ATOM 2559 N N . GLU B 1 128 ? 4.801 -11 -11.547 1 74.19 128 GLU B N 1
ATOM 2560 C CA . GLU B 1 128 ? 6.09 -10.742 -12.18 1 74.19 128 GLU B CA 1
ATOM 2561 C C . GLU B 1 128 ? 6.203 -9.289 -12.625 1 74.19 128 GLU B C 1
ATOM 2563 O O . GLU B 1 128 ? 7.211 -8.891 -13.211 1 74.19 128 GLU B O 1
ATOM 2568 N N . THR B 1 129 ? 5.234 -8.523 -12.375 1 85.56 129 THR B N 1
ATOM 2569 C CA . THR B 1 129 ? 5.258 -7.125 -12.797 1 85.56 129 THR B CA 1
ATOM 2570 C C . THR B 1 129 ? 6.027 -6.27 -11.789 1 85.56 129 THR B C 1
ATOM 2572 O O . THR B 1 129 ? 6.25 -6.688 -10.656 1 85.56 129 THR B O 1
ATOM 2575 N N . VAL B 1 130 ? 6.406 -5.117 -12.273 1 91.44 130 VAL B N 1
ATOM 2576 C CA . VAL B 1 130 ? 7.094 -4.172 -11.398 1 91.44 130 VAL B CA 1
ATOM 2577 C C . VAL B 1 130 ? 6.105 -3.586 -10.391 1 91.44 130 VAL B C 1
ATOM 2579 O O . VAL B 1 130 ? 6.469 -3.322 -9.242 1 91.44 130 VAL B O 1
ATOM 2582 N N . GLU B 1 131 ? 4.855 -3.426 -10.805 1 91.62 131 GLU B N 1
ATOM 2583 C CA . GLU B 1 131 ? 3.82 -2.973 -9.875 1 91.62 131 GLU B CA 1
ATOM 2584 C C . GLU B 1 131 ? 3.684 -3.928 -8.695 1 91.62 131 GLU B C 1
ATOM 2586 O O . GLU B 1 131 ? 3.529 -3.492 -7.555 1 91.62 131 GLU B O 1
ATOM 2591 N N . TRP B 1 132 ? 3.748 -5.188 -8.977 1 89.5 132 TRP B N 1
ATOM 2592 C CA . TRP B 1 132 ? 3.725 -6.18 -7.91 1 89.5 132 TRP B CA 1
ATOM 2593 C C . TRP B 1 132 ? 4.914 -6 -6.973 1 89.5 132 TRP B C 1
ATOM 2595 O O . TRP B 1 132 ? 4.754 -6.004 -5.75 1 89.5 132 TRP B O 1
ATOM 2605 N N . LEU B 1 133 ? 6.047 -5.816 -7.551 1 90.5 133 LEU B N 1
ATOM 2606 C CA . LEU B 1 133 ? 7.27 -5.645 -6.773 1 90.5 133 LEU B CA 1
ATOM 2607 C C . LEU B 1 133 ? 7.164 -4.434 -5.855 1 90.5 133 LEU B C 1
ATOM 2609 O O . LEU B 1 133 ? 7.5 -4.516 -4.672 1 90.5 133 LEU B O 1
ATOM 2613 N N . VAL B 1 134 ? 6.676 -3.33 -6.379 1 93.69 134 VAL B N 1
ATOM 2614 C CA . VAL B 1 134 ? 6.527 -2.107 -5.598 1 93.69 134 VAL B CA 1
ATOM 2615 C C . VAL B 1 134 ? 5.527 -2.336 -4.469 1 93.69 134 VAL B C 1
ATOM 2617 O O . VAL B 1 134 ? 5.805 -2.014 -3.309 1 93.69 134 VAL B O 1
ATOM 2620 N N . SER B 1 135 ? 4.426 -2.926 -4.77 1 91.12 135 SER B N 1
ATOM 2621 C CA . SER B 1 135 ? 3.363 -3.135 -3.795 1 91.12 135 SER B CA 1
ATOM 2622 C C . SER B 1 135 ? 3.807 -4.082 -2.686 1 91.12 135 SER B C 1
ATOM 2624 O O . SER B 1 135 ? 3.574 -3.814 -1.505 1 91.12 135 SER B O 1
ATOM 2626 N N . THR B 1 136 ? 4.465 -5.145 -3.014 1 87.81 136 THR B N 1
ATOM 2627 C CA . THR B 1 136 ? 4.84 -6.137 -2.014 1 87.81 136 THR B CA 1
ATOM 2628 C C . THR B 1 136 ? 5.984 -5.625 -1.146 1 87.81 136 THR B C 1
ATOM 2630 O O . THR B 1 136 ? 6.047 -5.926 0.049 1 87.81 136 THR B O 1
ATOM 2633 N N . SER B 1 137 ? 6.887 -4.895 -1.763 1 90.31 137 SER B N 1
ATOM 2634 C CA . SER B 1 137 ? 7.953 -4.277 -0.977 1 90.31 137 SER B CA 1
ATOM 2635 C C . SER B 1 137 ? 7.391 -3.285 0.035 1 90.31 137 SER B C 1
ATOM 2637 O O . SER B 1 137 ? 7.832 -3.246 1.186 1 90.31 137 SER B O 1
ATOM 2639 N N . ARG B 1 138 ? 6.477 -2.52 -0.456 1 93.12 138 ARG B N 1
ATOM 2640 C CA . ARG B 1 138 ? 5.832 -1.548 0.421 1 93.12 138 ARG B CA 1
ATOM 2641 C C . ARG B 1 138 ? 5.109 -2.242 1.57 1 93.12 138 ARG B C 1
ATOM 2643 O O . ARG B 1 138 ? 5.285 -1.874 2.734 1 93.12 138 ARG B O 1
ATOM 2650 N N . ASP B 1 139 ? 4.367 -3.234 1.293 1 87.75 139 ASP B N 1
ATOM 2651 C CA . ASP B 1 139 ? 3.584 -3.947 2.299 1 87.75 139 ASP B CA 1
ATOM 2652 C C . ASP B 1 139 ? 4.488 -4.57 3.359 1 87.75 139 ASP B C 1
ATOM 2654 O O . ASP B 1 139 ? 4.133 -4.613 4.539 1 87.75 139 ASP B O 1
ATOM 2658 N N . ALA B 1 140 ? 5.605 -4.957 2.965 1 86.06 140 ALA B N 1
ATOM 2659 C CA . ALA B 1 140 ? 6.504 -5.695 3.852 1 86.06 140 ALA B CA 1
ATOM 2660 C C . ALA B 1 140 ? 7.25 -4.746 4.789 1 86.06 140 ALA B C 1
ATOM 2662 O O . ALA B 1 140 ? 7.621 -5.125 5.902 1 86.06 140 ALA B O 1
ATOM 2663 N N . LYS B 1 141 ? 7.375 -3.543 4.34 1 88.62 141 LYS B N 1
ATOM 2664 C CA . LYS B 1 141 ? 8.383 -2.76 5.047 1 88.62 141 LYS B CA 1
ATOM 2665 C C . LYS B 1 141 ? 7.797 -1.453 5.574 1 88.62 141 LYS B C 1
ATOM 2667 O O . LYS B 1 141 ? 8.398 -0.788 6.418 1 88.62 141 LYS B O 1
ATOM 2672 N N . PHE B 1 142 ? 6.711 -1.069 5.094 1 90.25 142 PHE B N 1
ATOM 2673 C CA . PHE B 1 142 ? 6.18 0.255 5.395 1 90.25 142 PHE B CA 1
ATOM 2674 C C . PHE B 1 142 ? 4.777 0.156 5.977 1 90.25 142 PHE B C 1
ATOM 2676 O O . PHE B 1 142 ? 3.889 -0.446 5.367 1 90.25 142 PHE B O 1
ATOM 2683 N N . THR B 1 143 ? 4.547 0.811 7.129 1 86.44 143 THR B N 1
ATOM 2684 C CA . THR B 1 143 ? 3.27 0.705 7.828 1 86.44 143 THR B CA 1
ATOM 2685 C C . THR B 1 143 ? 2.375 1.898 7.504 1 86.44 143 THR B C 1
ATOM 2687 O O . THR B 1 143 ? 1.248 1.986 7.996 1 86.44 143 THR B O 1
ATOM 2690 N N . GLY B 1 144 ? 2.877 2.77 6.688 1 89 144 GLY B N 1
ATOM 2691 C CA . GLY B 1 144 ? 2.072 3.92 6.309 1 89 144 GLY B CA 1
ATOM 2692 C C . GLY B 1 144 ? 2.252 5.105 7.242 1 89 144 GLY B C 1
ATOM 2693 O O . GLY B 1 144 ? 3.064 5.059 8.164 1 89 144 GLY B O 1
ATOM 2694 N N . PHE B 1 145 ? 1.493 6.215 6.996 1 91.81 145 PHE B N 1
ATOM 2695 C CA . PHE B 1 145 ? 1.675 7.469 7.719 1 91.81 145 PHE B CA 1
ATOM 2696 C C . PHE B 1 145 ? 0.498 7.73 8.648 1 91.81 145 PHE B C 1
ATOM 2698 O O . PHE B 1 145 ? 0.436 8.773 9.305 1 91.81 145 PHE B O 1
ATOM 2705 N N . ALA B 1 146 ? -0.35 6.762 8.82 1 86.38 146 ALA B N 1
ATOM 2706 C CA . ALA B 1 146 ? -1.551 6.969 9.625 1 86.38 146 ALA B CA 1
ATOM 2707 C C . ALA B 1 146 ? -1.193 7.27 11.078 1 86.38 146 ALA B C 1
ATOM 2709 O O . ALA B 1 146 ? -1.726 8.211 11.672 1 86.38 146 ALA B O 1
ATOM 2710 N N . PRO B 1 147 ? -0.22 6.543 11.648 1 88.44 147 PRO B N 1
ATOM 2711 C CA . PRO B 1 147 ? 0.151 6.867 13.023 1 88.44 147 PRO B CA 1
ATOM 2712 C C . PRO B 1 147 ? 0.713 8.281 13.172 1 88.44 147 PRO B C 1
ATOM 2714 O O . PRO B 1 147 ? 0.422 8.969 14.156 1 88.44 147 PRO B O 1
ATOM 2717 N N . LEU B 1 148 ? 1.497 8.641 12.211 1 92.88 148 LEU B N 1
ATOM 2718 C CA . LEU B 1 148 ? 2.066 9.984 12.242 1 92.88 148 LEU B CA 1
ATOM 2719 C C . LEU B 1 148 ? 0.974 11.039 12.125 1 92.88 148 LEU B C 1
ATOM 2721 O O . LEU B 1 148 ? 0.979 12.031 12.852 1 92.88 148 LEU B O 1
ATOM 2725 N N . GLN B 1 149 ? 0.116 10.867 11.234 1 88.5 149 GLN B N 1
ATOM 2726 C CA . GLN B 1 149 ? -1.003 11.789 11.07 1 88.5 149 GLN B CA 1
ATOM 2727 C C . GLN B 1 149 ? -1.799 11.93 12.367 1 88.5 149 GLN B C 1
ATOM 2729 O O . GLN B 1 149 ? -2.17 13.031 12.758 1 88.5 149 GLN B O 1
ATOM 2734 N N . LYS B 1 150 ? -2.043 10.844 12.984 1 86 150 LYS B N 1
ATOM 2735 C CA . LYS B 1 150 ? -2.77 10.867 14.25 1 86 150 LYS B CA 1
ATOM 2736 C C . LYS B 1 150 ? -2.02 11.68 15.305 1 86 150 LYS B C 1
ATOM 2738 O O . LYS B 1 150 ? -2.623 12.469 16.031 1 86 150 LYS B O 1
ATOM 2743 N N . GLN B 1 151 ? -0.761 11.438 15.312 1 90.44 151 GLN B N 1
ATOM 2744 C CA . GLN B 1 151 ? 0.042 12.125 16.312 1 90.44 151 GLN B CA 1
ATOM 2745 C C . GLN B 1 151 ? 0.086 13.633 16.047 1 90.44 151 GLN B C 1
ATOM 2747 O O . GLN B 1 151 ? 0.146 14.43 16.969 1 90.44 151 GLN B O 1
ATOM 2752 N N . ILE B 1 152 ? 0.086 14.07 14.797 1 88.38 152 ILE B N 1
ATOM 2753 C CA . ILE B 1 152 ? 0.032 15.484 14.445 1 88.38 152 ILE B CA 1
ATOM 2754 C C . ILE B 1 152 ? -1.245 16.109 15.008 1 88.38 152 ILE B C 1
ATOM 2756 O O . ILE B 1 152 ? -1.211 17.188 15.586 1 88.38 152 ILE B O 1
ATOM 2760 N N . VAL B 1 153 ? -2.312 15.398 14.914 1 84 153 VAL B N 1
ATOM 2761 C CA . VAL B 1 153 ? -3.594 15.898 15.406 1 84 153 VAL B CA 1
ATOM 2762 C C . VAL B 1 153 ? -3.551 16.016 16.938 1 84 153 VAL B C 1
ATOM 2764 O O . VAL B 1 153 ? -4.047 16.984 17.5 1 84 153 VAL B O 1
ATOM 2767 N N . GLU B 1 154 ? -2.961 15.047 17.594 1 86.56 154 GLU B N 1
ATOM 2768 C CA . GLU B 1 154 ? -2.842 15.078 19.047 1 86.56 154 GLU B CA 1
ATOM 2769 C C . GLU B 1 154 ? -2.066 16.312 19.5 1 86.56 154 GLU B C 1
ATOM 2771 O O . GLU B 1 154 ? -2.414 16.938 20.516 1 86.56 154 GLU B O 1
ATOM 2776 N N . VAL B 1 155 ? -1.101 16.641 18.781 1 87.06 155 VAL B N 1
ATOM 2777 C CA . VAL B 1 155 ? -0.32 17.828 19.125 1 87.06 155 VAL B CA 1
ATOM 2778 C C . VAL B 1 155 ? -1.163 19.078 18.891 1 87.06 155 VAL B C 1
ATOM 2780 O O . VAL B 1 155 ? -1.157 20 19.719 1 87.06 155 VAL B O 1
ATOM 2783 N N . GLN B 1 156 ? -1.838 19.094 17.781 1 83.56 156 GLN B N 1
ATOM 2784 C CA . GLN B 1 156 ? -2.688 20.234 17.484 1 83.56 156 GLN B CA 1
ATOM 2785 C C . GLN B 1 156 ? -3.762 20.422 18.547 1 83.56 156 GLN B C 1
ATOM 2787 O O . GLN B 1 156 ? -4.105 21.547 18.906 1 83.56 156 GLN B O 1
ATOM 2792 N N . LEU B 1 157 ? -4.238 19.328 19.047 1 82.94 157 LEU B N 1
ATOM 2793 C CA . LEU B 1 157 ? -5.219 19.391 20.125 1 82.94 157 LEU B CA 1
ATOM 2794 C C . LEU B 1 157 ? -4.582 19.906 21.422 1 82.94 157 LEU B C 1
ATOM 2796 O O . LEU B 1 157 ? -5.137 20.781 22.078 1 82.94 157 LEU B O 1
ATOM 2800 N N . ALA B 1 158 ? -3.488 19.406 21.688 1 83.94 158 ALA B N 1
ATOM 2801 C CA . ALA B 1 158 ? -2.795 19.766 22.922 1 83.94 158 ALA B CA 1
ATOM 2802 C C . ALA B 1 158 ? -2.387 21.234 22.906 1 83.94 158 ALA B C 1
ATOM 2804 O O . ALA B 1 158 ? -2.369 21.891 23.953 1 83.94 158 ALA B O 1
ATOM 2805 N N . THR B 1 159 ? -2.117 21.75 21.672 1 82.62 159 THR B N 1
ATOM 2806 C CA . THR B 1 159 ? -1.663 23.125 21.547 1 82.62 159 THR B CA 1
ATOM 2807 C C . THR B 1 159 ? -2.832 24.062 21.234 1 82.62 159 THR B C 1
ATOM 2809 O O . THR B 1 159 ? -2.641 25.25 21.031 1 82.62 159 THR B O 1
ATOM 2812 N N . HIS B 1 160 ? -4.035 23.531 21.109 1 76.38 160 HIS B N 1
ATOM 2813 C CA . HIS B 1 160 ? -5.281 24.25 20.891 1 76.38 160 HIS B CA 1
ATOM 2814 C C . HIS B 1 160 ? -5.281 24.938 19.516 1 76.38 160 HIS B C 1
ATOM 2816 O O . HIS B 1 160 ? -5.875 26 19.359 1 76.38 160 HIS B O 1
ATOM 2822 N N . GLU B 1 161 ? -4.422 24.422 18.672 1 71.44 161 GLU B N 1
ATOM 2823 C CA . GLU B 1 161 ? -4.496 24.875 17.297 1 71.44 161 GLU B CA 1
ATOM 2824 C C . GLU B 1 161 ? -5.828 24.5 16.656 1 71.44 161 GLU B C 1
ATOM 2826 O O . GLU B 1 161 ? -6.312 25.188 15.758 1 71.44 161 GLU B O 1
ATOM 2831 N N . ILE B 1 162 ? -6.242 23.375 16.969 1 63.88 162 ILE B N 1
ATOM 2832 C CA . ILE B 1 162 ? -7.559 22.938 16.516 1 63.88 162 ILE B CA 1
ATOM 2833 C C . ILE B 1 162 ? -8.453 22.672 17.719 1 63.88 162 ILE B C 1
ATOM 2835 O O . ILE B 1 162 ? -7.965 22.328 18.797 1 63.88 162 ILE B O 1
ATOM 2839 N N . GLU B 1 163 ? -9.594 23.562 17.766 1 58.47 163 GLU B N 1
ATOM 2840 C CA . GLU B 1 163 ? -10.523 23.328 18.875 1 58.47 163 GLU B CA 1
ATOM 2841 C C . GLU B 1 163 ? -10.867 21.844 19 1 58.47 163 GLU B C 1
ATOM 2843 O O . GLU B 1 163 ? -10.664 21.078 18.078 1 58.47 163 GLU B O 1
ATOM 2848 N N . LYS B 1 164 ? -11.461 21.5 20.188 1 53.44 164 LYS B N 1
ATOM 2849 C CA . LYS B 1 164 ? -11.852 20.125 20.516 1 53.44 164 LYS B CA 1
ATOM 2850 C C . LYS B 1 164 ? -12.469 19.422 19.312 1 53.44 164 LYS B C 1
ATOM 2852 O O . LYS B 1 164 ? -13.234 20.016 18.562 1 53.44 164 LYS B O 1
ATOM 2857 N N . PRO B 1 165 ? -11.906 18.359 18.906 1 48.25 165 PRO B N 1
ATOM 2858 C CA . PRO B 1 165 ? -12.305 17.719 17.656 1 48.25 165 PRO B CA 1
ATOM 2859 C C . PRO B 1 165 ? -13.797 17.828 17.391 1 48.25 165 PRO B C 1
ATOM 2861 O O . PRO B 1 165 ? -14.617 17.422 18.219 1 48.25 165 PRO B O 1
ATOM 2864 N N . SER B 1 166 ? -14.25 18.953 16.875 1 41.19 166 SER B N 1
ATOM 2865 C CA . SER B 1 166 ? -15.625 18.844 16.406 1 41.19 166 SER B CA 1
ATOM 2866 C C . SER B 1 166 ? -15.867 17.5 15.711 1 41.19 166 SER B C 1
ATOM 2868 O O . SER B 1 166 ? -14.922 16.828 15.32 1 41.19 166 SER B O 1
ATOM 2870 N N . ILE B 1 167 ? -17.062 16.938 15.625 1 40.28 167 ILE B N 1
ATOM 2871 C CA . ILE B 1 167 ? -17.531 15.75 14.93 1 40.28 167 ILE B CA 1
ATOM 2872 C C . ILE B 1 167 ? -16.812 15.617 13.594 1 40.28 167 ILE B C 1
ATOM 2874 O O . ILE B 1 167 ? -16.469 14.5 13.18 1 40.28 167 ILE B O 1
ATOM 2878 N N . THR B 1 168 ? -16.5 16.734 13.148 1 42.53 168 THR B N 1
ATOM 2879 C CA . THR B 1 168 ? -15.883 16.766 11.828 1 42.53 168 THR B CA 1
ATOM 2880 C C . THR B 1 168 ? -14.43 16.328 11.898 1 42.53 168 THR B C 1
ATOM 2882 O O . THR B 1 168 ? -13.945 15.617 11.016 1 42.53 168 THR B O 1
ATOM 2885 N N . THR B 1 169 ? -13.727 16.797 12.875 1 46.12 169 THR B N 1
ATOM 2886 C CA . THR B 1 169 ? -12.32 16.438 13.008 1 46.12 169 THR B CA 1
ATOM 2887 C C . THR B 1 169 ? -12.18 14.953 13.352 1 46.12 169 THR B C 1
ATOM 2889 O O . THR B 1 169 ? -11.281 14.273 12.844 1 46.12 169 THR B O 1
ATOM 2892 N N . LEU B 1 170 ? -13.031 14.508 14.273 1 43.62 170 LEU B N 1
ATOM 2893 C CA . LEU B 1 170 ? -13.078 13.086 14.602 1 43.62 170 LEU B CA 1
ATOM 2894 C C . LEU B 1 170 ? -13.43 12.258 13.375 1 43.62 170 LEU B C 1
ATOM 2896 O O . LEU B 1 170 ? -12.93 11.148 13.203 1 43.62 170 LEU B O 1
ATOM 2900 N N . ALA B 1 171 ? -14.312 12.859 12.695 1 41.88 171 ALA B N 1
ATOM 2901 C CA . ALA B 1 171 ? -14.68 12.18 11.461 1 41.88 171 ALA B CA 1
ATOM 2902 C C . ALA B 1 171 ? -13.477 12.023 10.539 1 41.88 171 ALA B C 1
ATOM 2904 O O . ALA B 1 171 ? -13.312 10.984 9.883 1 41.88 171 ALA B O 1
ATOM 2905 N N . LYS B 1 172 ? -12.727 13.109 10.562 1 46.91 172 LYS B N 1
ATOM 2906 C CA . LYS B 1 172 ? -11.5 13.016 9.766 1 46.91 172 LYS B CA 1
ATOM 2907 C C . LYS B 1 172 ? -10.57 11.938 10.305 1 46.91 172 LYS B C 1
ATOM 2909 O O . LYS B 1 172 ? -9.961 11.188 9.539 1 46.91 172 LYS B O 1
ATOM 2914 N N . GLU B 1 173 ? -10.484 11.992 11.672 1 48.06 173 GLU B N 1
ATOM 2915 C CA . GLU B 1 173 ? -9.711 10.945 12.328 1 48.06 173 GLU B CA 1
ATOM 2916 C C . GLU B 1 173 ? -10.375 9.586 12.156 1 48.06 173 GLU B C 1
ATOM 2918 O O . GLU B 1 173 ? -9.695 8.57 12.008 1 48.06 173 GLU B O 1
ATOM 2923 N N . ALA B 1 174 ? -11.68 9.641 12.297 1 41.88 174 ALA B N 1
ATOM 2924 C CA . ALA B 1 174 ? -12.469 8.43 12.117 1 41.88 174 ALA B CA 1
ATOM 2925 C C . ALA B 1 174 ? -12.258 7.836 10.727 1 41.88 174 ALA B C 1
ATOM 2927 O O . ALA B 1 174 ? -12.219 6.613 10.562 1 41.88 174 ALA B O 1
ATOM 2928 N N . VAL B 1 175 ? -12.281 8.758 9.812 1 43.56 175 VAL B N 1
ATOM 2929 C CA . VAL B 1 175 ? -11.93 8.219 8.508 1 43.56 175 VAL B CA 1
ATOM 2930 C C . VAL B 1 175 ? -10.594 7.48 8.594 1 43.56 175 VAL B C 1
ATOM 2932 O O . VAL B 1 175 ? -10.438 6.391 8.031 1 43.56 175 VAL B O 1
ATOM 2935 N N . HIS B 1 176 ? -9.688 8.141 9.328 1 44.12 176 HIS B N 1
ATOM 2936 C CA . HIS B 1 176 ? -8.367 7.539 9.5 1 44.12 176 HIS B CA 1
ATOM 2937 C C . HIS B 1 176 ? -8.414 6.391 10.5 1 44.12 176 HIS B C 1
ATOM 2939 O O . HIS B 1 176 ? -7.734 5.379 10.32 1 44.12 176 HIS B O 1
ATOM 2945 N N . ASN B 1 177 ? -9.125 6.594 11.656 1 41 177 ASN B N 1
ATOM 2946 C CA . ASN B 1 177 ? -9.234 5.59 12.711 1 41 177 ASN B CA 1
ATOM 2947 C C . ASN B 1 177 ? -10.258 4.516 12.359 1 41 177 ASN B C 1
ATOM 2949 O O . ASN B 1 177 ? -10.266 3.439 12.961 1 41 177 ASN B O 1
ATOM 2953 N N . ALA B 1 178 ? -11.266 4.867 11.727 1 37.75 178 ALA B N 1
ATOM 2954 C CA . ALA B 1 178 ? -12.258 3.836 11.422 1 37.75 178 ALA B CA 1
ATOM 2955 C C . ALA B 1 178 ? -11.578 2.557 10.938 1 37.75 178 ALA B C 1
ATOM 2957 O O . ALA B 1 178 ? -12.102 1.457 11.141 1 37.75 178 ALA B O 1
ATOM 2958 N N . VAL B 1 179 ? -10.5 2.738 10.414 1 38.75 179 VAL B N 1
ATOM 2959 C CA . VAL B 1 179 ? -9.797 1.504 10.078 1 38.75 179 VAL B CA 1
ATOM 2960 C C . VAL B 1 179 ? -9.375 0.781 11.359 1 38.75 179 VAL B C 1
ATOM 2962 O O . VAL B 1 179 ? -9.43 -0.449 11.43 1 38.75 179 VAL B O 1
ATOM 2965 N N . SER B 1 180 ? -9.078 1.448 12.367 1 38.91 180 SER B N 1
ATOM 2966 C CA . SER B 1 180 ? -8.68 0.811 13.617 1 38.91 180 SER B CA 1
ATOM 2967 C C . SER B 1 180 ? -9.891 0.355 14.422 1 38.91 180 SER B C 1
ATOM 2969 O O . SER B 1 180 ? -9.82 -0.633 15.156 1 38.91 180 SER B O 1
ATOM 2971 N N . LYS B 1 181 ? -10.961 1.097 14.531 1 37.12 181 LYS B N 1
ATOM 2972 C CA . LYS B 1 181 ? -12.078 0.739 15.406 1 37.12 181 LYS B CA 1
ATOM 2973 C C . LYS B 1 181 ? -12.828 -0.474 14.859 1 37.12 181 LYS B C 1
ATOM 2975 O O . LYS B 1 181 ? -13.672 -1.047 15.555 1 37.12 181 LYS B O 1
ATOM 2980 N N . ILE B 1 182 ? -12.773 -0.751 13.75 1 34.78 182 ILE B N 1
ATOM 2981 C CA . ILE B 1 182 ? -13.461 -1.954 13.297 1 34.78 182 ILE B CA 1
ATOM 2982 C C . ILE B 1 182 ? -12.906 -3.174 14.023 1 34.78 182 ILE B C 1
ATOM 2984 O O . ILE B 1 182 ? -13.594 -4.191 14.156 1 34.78 182 ILE B O 1
ATOM 2988 N N . GLU B 1 183 ? -11.797 -3.123 14.523 1 34.62 183 GLU B N 1
ATOM 2989 C CA . GLU B 1 183 ? -11.359 -4.258 15.328 1 34.62 183 GLU B CA 1
ATOM 2990 C C . GLU B 1 183 ? -12.141 -4.352 16.625 1 34.62 183 GLU B C 1
ATOM 2992 O O . GLU B 1 183 ? -12.359 -5.445 17.156 1 34.62 183 GLU B O 1
ATOM 2997 N N . ASP B 1 184 ? -12.445 -3.275 17.203 1 34.19 184 ASP B N 1
ATOM 2998 C CA . ASP B 1 184 ? -13.141 -3.389 18.484 1 34.19 184 ASP B CA 1
ATOM 2999 C C . ASP B 1 184 ? -14.531 -3.99 18.312 1 34.19 184 ASP B C 1
ATOM 3001 O O . ASP B 1 184 ? -15 -4.762 19.141 1 34.19 184 ASP B O 1
ATOM 3005 N N . LYS B 1 185 ? -15.328 -3.543 17.422 1 34.28 185 LYS B N 1
ATOM 3006 C CA . LYS B 1 185 ? -16.672 -4.105 17.297 1 34.28 185 LYS B CA 1
ATOM 3007 C C . LYS B 1 185 ? -16.609 -5.535 16.766 1 34.28 185 LYS B C 1
ATOM 3009 O O . LYS B 1 185 ? -17.438 -6.375 17.141 1 34.28 185 LYS B O 1
ATOM 3014 N N . MET B 1 186 ? -15.719 -5.828 15.922 1 32.72 186 MET B N 1
ATOM 3015 C CA . MET B 1 186 ? -15.664 -7.215 15.461 1 32.72 186 MET B CA 1
ATOM 3016 C C . MET B 1 186 ? -15.125 -8.133 16.562 1 32.72 186 MET B C 1
ATOM 3018 O O . MET B 1 186 ? -15.305 -9.344 16.5 1 32.72 186 MET B O 1
ATOM 3022 N N . LYS B 1 187 ? -14.367 -7.68 17.422 1 35.53 187 LYS B N 1
ATOM 3023 C CA . LYS B 1 187 ? -14.023 -8.477 18.594 1 35.53 187 LYS B CA 1
ATOM 3024 C C . LYS B 1 187 ? -15.219 -8.633 19.531 1 35.53 187 LYS B C 1
ATOM 3026 O O . LYS B 1 187 ? -15.352 -9.641 20.219 1 35.53 187 LYS B O 1
ATOM 3031 N N . GLY B 1 188 ? -16 -7.684 19.547 1 33.53 188 GLY B N 1
ATOM 3032 C CA . GLY B 1 188 ? -17.156 -7.812 20.406 1 33.53 188 GLY B CA 1
ATOM 3033 C C . GLY B 1 188 ? -18.188 -8.805 19.891 1 33.53 188 GLY B C 1
ATOM 3034 O O . GLY B 1 188 ? -18.969 -9.352 20.672 1 33.53 188 GLY B O 1
ATOM 3035 N N . GLU B 1 189 ? -18.359 -8.836 18.609 1 34.06 189 GLU B N 1
ATOM 3036 C CA . GLU B 1 189 ? -19.344 -9.836 18.203 1 34.06 189 GLU B CA 1
ATOM 3037 C C . GLU B 1 189 ? -18.797 -11.25 18.375 1 34.06 189 GLU B C 1
ATOM 3039 O O . GLU B 1 189 ? -19.562 -12.203 18.469 1 34.06 189 GLU B O 1
ATOM 3044 N N . ASP B 1 190 ? -17.562 -11.422 18.266 1 32.94 190 ASP B N 1
ATOM 3045 C CA . ASP B 1 190 ? -17.188 -12.789 18.594 1 32.94 190 ASP B CA 1
ATOM 3046 C C . ASP B 1 190 ? -17.344 -13.078 20.078 1 32.94 190 ASP B C 1
ATOM 3048 O O . ASP B 1 190 ? -17.391 -14.234 20.5 1 32.94 190 ASP B O 1
ATOM 3052 N N . ARG B 1 191 ? -17.359 -12.039 20.938 1 35.84 191 ARG B N 1
ATOM 3053 C CA . ARG B 1 191 ? -17.625 -12.383 22.328 1 35.84 191 ARG B CA 1
ATOM 3054 C C . ARG B 1 191 ? -19.078 -12.844 22.516 1 35.84 191 ARG B C 1
ATOM 3056 O O . ARG B 1 191 ? -19.391 -13.57 23.453 1 35.84 191 ARG B O 1
ATOM 3063 N N . GLN B 1 192 ? -19.938 -12.312 21.688 1 32.72 192 GLN B N 1
ATOM 3064 C CA . GLN B 1 192 ? -21.297 -12.766 21.953 1 32.72 192 GLN B CA 1
ATOM 3065 C C . GLN B 1 192 ? -21.531 -14.164 21.406 1 32.72 192 GLN B C 1
ATOM 3067 O O . GLN B 1 192 ? -22.406 -14.891 21.891 1 32.72 192 GLN B O 1
ATOM 3072 N N . VAL B 1 193 ? -20.766 -14.617 20.422 1 33.91 193 VAL B N 1
ATOM 3073 C CA . VAL B 1 193 ? -21.109 -15.961 19.984 1 33.91 193 VAL B CA 1
ATOM 3074 C C . VAL B 1 193 ? -20.641 -16.984 21 1 33.91 193 VAL B C 1
ATOM 3076 O O . VAL B 1 193 ? -21.078 -18.141 20.984 1 33.91 193 VAL B O 1
ATOM 3079 N N . HIS B 1 194 ? -19.578 -16.688 21.75 1 32.97 194 HIS B N 1
ATOM 3080 C CA . HIS B 1 194 ? -19.297 -17.781 22.672 1 32.97 194 HIS B CA 1
ATOM 3081 C C . HIS B 1 194 ? -20.328 -17.844 23.812 1 32.97 194 HIS B C 1
ATOM 3083 O O . HIS B 1 194 ? -20.359 -18.797 24.578 1 32.97 194 HIS B O 1
ATOM 3089 N N . SER B 1 195 ? -20.875 -16.703 24.141 1 33 195 SER B N 1
ATOM 3090 C CA . SER B 1 195 ? -21.672 -16.906 25.344 1 33 195 SER B CA 1
ATOM 3091 C C . SER B 1 195 ? -22.969 -17.625 25.031 1 33 195 SER B C 1
ATOM 3093 O O . SER B 1 195 ? -23.719 -18.016 25.938 1 33 195 SER B O 1
ATOM 3095 N N . ALA B 1 196 ? -23.5 -17.609 23.75 1 36.41 196 ALA B N 1
ATOM 3096 C CA . ALA B 1 196 ? -24.828 -18.219 23.672 1 36.41 196 ALA B CA 1
ATOM 3097 C C . ALA B 1 196 ? -24.734 -19.734 23.719 1 36.41 196 ALA B C 1
ATOM 3099 O O . ALA B 1 196 ? -25.734 -20.422 23.938 1 36.41 196 ALA B O 1
ATOM 3100 N N . SER B 1 197 ? -23.625 -20.328 23.266 1 31.48 197 SER B N 1
ATOM 3101 C CA . SER B 1 197 ? -23.844 -21.766 23.25 1 31.48 197 SER B CA 1
ATOM 3102 C C . SER B 1 197 ? -23.859 -22.344 24.672 1 31.48 197 SER B C 1
ATOM 3104 O O . SER B 1 197 ? -24.078 -23.531 24.859 1 31.48 197 SER B O 1
ATOM 3106 N N . SER B 1 198 ? -23.281 -21.625 25.656 1 28.75 198 SER B N 1
ATOM 3107 C CA . SER B 1 198 ? -23.328 -22.453 26.859 1 28.75 198 SER B CA 1
ATOM 3108 C C . SER B 1 198 ? -24.656 -22.281 27.594 1 28.75 198 SER B C 1
ATOM 3110 O O . SER B 1 198 ? -24.875 -22.891 28.641 1 28.75 198 SER B O 1
ATOM 3112 N N . ALA B 1 199 ? -25.719 -21.578 27.141 1 23.52 199 ALA B N 1
ATOM 3113 C CA . ALA B 1 199 ? -26.891 -21.859 27.969 1 23.52 199 ALA B CA 1
ATOM 3114 C C . ALA B 1 199 ? -27.703 -23.016 27.391 1 23.52 199 ALA B C 1
ATOM 3116 O O . ALA B 1 199 ? -27.797 -23.156 26.156 1 23.52 199 ALA B O 1
#

Radius of gyration: 23.3 Å; Cα contacts (8 Å, |Δi|>4): 430; chains: 2; bounding box: 65×73×61 Å

Secondary structure (DSSP, 8-state):
-HHHHHHHHHHHHHHHHHHHHHHHHHHHHHHHHHHHHHHHHHHHHTT--GGG-HHHHHHHHHHHHHHHHHHHHHHHHH--TT-TT--HHHHHHHHHHHHHHHHHHHHHHHHHHHHS-----S---GGGSHHHHHHHHHHHH---SHHHHHHHHHHHHHTTSS-S--HHHHHHHHHHHHHHHHHHHHHHHHHHHHHHTT-/-HHHHHHHHHHHHHHHHHHHHHHHHHHHHHHHHHHHHHHHHHHHHTT--GGG-HHHHHHHHHHHHHHHHHHHHHHHHH--S-GGG--HHHHHHHHHHHHHHHHHHHHHHHHHHHHS-----TT--GGGSHHHHHHHHHHHH---SHHHHHHHHHHHHHTTSS-S--HHHHHHHHHHHHHHHHHHHHHHHHHHHHHHTT-

Organism: Hyaloperonospora arabidopsidis (strain Emoy2) (NCBI:txid559515)

Sequence (398 aa):
MGKSFNNAVVEQEITKLRAQLYQSAHDAMTYLDALKHGLVAYDRLHHLHHSKSVTVFFSDGLDHAKDAVKALKHVADHIHKDARAIDSITVRRAMEQAFNTLADLHKVANAYDTEHPTTAGKYVTTSETVEWLVSTSRDAKFTGFAPLQKQIVEVQLATHEIEKPSITTLAKEAVHNAVSKIEDKMKGEDRQVHSASSAMGKSFNNAVVEQEITKLRAQLYQSAHDAMTYLDALKHGLVAYDRLHHLHHSKSVTVFFSDGLDHAKDAVKALKHVADHIHKDARAIDSITVRRAMEQAFNTLADLHKVANAYDTEHPTTAGKYVTTSETVEWLVSTSRDAKFTGFAPLQKQIVEVQLATHEIEKPSITTLAKEAVHNAVSKIEDKMKGEDRQVHSASSA